Protein AF-0000000077935410 (afdb_homodimer)

Secondary structure (DSSP, 8-state):
-----EEEEEE-BSSSGGGSBHHHHHHHHH-SEEEEEHHHHHHTHHHHTTSEEEEE-TT-HHHHHHHHHHHHHTT-EEEEEESB-SSSSSSHHHHHHHHHHHT----EEEE----HHHHHHHHHEETTSS-EEEEE--TTTS-HHHHHHHHHHHHHTT-EEEEE-TT-HHHHHHHHHHHHHH--S--EEEEEESTTSTT-EEEEEETTTGGGGGGG--TTEEEEE--TT-EEETTEEE---SHHHH---/-----EEEEEE-BSSSGGGSBHHHHHHHHH-SEEEEEHHHHHHTHHHHTTSEEEEE-TT-HHHHHHHHHHHHHTT-EEEEEESB-SSSSSSHHHHHHHHHHHT----EEEE----HHHHHHHHHEETTSS-EEEEE--TTTS-HHHHHHHHHHHHHTT-EEEEE-TT-HHHHHHHHHHHHHH--S--EEEEEESTTSTT-EEEEEETTTGGGGGGG--TTEEEEE--TT-EEETTEEE---SHHHH---

Structure (mmCIF, N/CA/C/O backbone):
data_AF-0000000077935410-model_v1
#
loop_
_entity.id
_entity.type
_entity.pdbx_description
1 polymer 'Uroporphyrinogen-III C-methyltransferase'
#
loop_
_atom_site.group_PDB
_atom_site.id
_atom_site.type_symbol
_atom_site.label_atom_id
_atom_site.label_alt_id
_atom_site.label_comp_id
_atom_site.label_asym_id
_atom_site.label_entity_id
_atom_site.label_seq_id
_atom_site.pdbx_PDB_ins_code
_atom_site.Cartn_x
_atom_site.Cartn_y
_atom_site.Cartn_z
_atom_site.occupancy
_atom_site.B_iso_or_equiv
_atom_site.auth_seq_id
_atom_site.auth_comp_id
_atom_site.auth_asym_id
_atom_site.auth_atom_id
_atom_site.pdbx_PDB_model_num
ATOM 1 N N . MET A 1 1 ? 16.109 36.062 8.336 1 38.06 1 MET A N 1
ATOM 2 C CA . MET A 1 1 ? 16.672 35.062 7.457 1 38.06 1 MET A CA 1
ATOM 3 C C . MET A 1 1 ? 15.602 34.094 6.98 1 38.06 1 MET A C 1
ATOM 5 O O . MET A 1 1 ? 14.742 33.688 7.762 1 38.06 1 MET A O 1
ATOM 9 N N . ALA A 1 2 ? 15.102 34.062 5.832 1 48.41 2 ALA A N 1
ATOM 10 C CA . ALA A 1 2 ? 13.953 33.375 5.234 1 48.41 2 ALA A CA 1
ATOM 11 C C . ALA A 1 2 ? 13.836 31.953 5.73 1 48.41 2 ALA A C 1
ATOM 13 O O . ALA A 1 2 ? 14.797 31.172 5.648 1 48.41 2 ALA A O 1
ATOM 14 N N . ASN A 1 3 ? 13.078 31.625 6.816 1 61.72 3 ASN A N 1
ATOM 15 C CA . ASN A 1 3 ? 13.031 30.422 7.637 1 61.72 3 ASN A CA 1
ATOM 16 C C . ASN A 1 3 ? 12.914 29.156 6.781 1 61.72 3 ASN A C 1
ATOM 18 O O . ASN A 1 3 ? 11.945 29 6.031 1 61.72 3 ASN A O 1
ATOM 22 N N . ASN A 1 4 ? 14.078 28.469 6.43 1 84.56 4 ASN A N 1
ATOM 23 C CA . ASN A 1 4 ? 14.359 27.438 5.441 1 84.56 4 ASN A CA 1
ATOM 24 C C . ASN A 1 4 ? 14 26.047 5.961 1 84.56 4 ASN A C 1
ATOM 26 O O . ASN A 1 4 ? 14.656 25.062 5.617 1 84.56 4 ASN A O 1
ATOM 30 N N . GLY A 1 5 ? 13.102 26.047 6.977 1 96.12 5 GLY A N 1
ATOM 31 C CA . GLY A 1 5 ? 12.758 24.734 7.52 1 96.12 5 GLY A CA 1
ATOM 32 C C . GLY A 1 5 ? 11.945 23.891 6.555 1 96.12 5 GLY A C 1
ATOM 33 O O . GLY A 1 5 ? 11.43 24.391 5.559 1 96.12 5 GLY A O 1
ATOM 34 N N . ALA A 1 6 ? 12.031 22.594 6.805 1 98.38 6 ALA A N 1
ATOM 35 C CA . ALA A 1 6 ? 11.289 21.641 5.98 1 98.38 6 ALA A CA 1
ATOM 36 C C . ALA A 1 6 ? 10.82 20.438 6.812 1 98.38 6 ALA A C 1
ATOM 38 O O . ALA A 1 6 ? 11.406 20.125 7.848 1 98.38 6 ALA A O 1
ATOM 39 N N . ILE A 1 7 ? 9.742 19.938 6.34 1 98.75 7 ILE A N 1
ATOM 40 C CA . ILE A 1 7 ? 9.195 18.766 7.02 1 98.75 7 ILE A CA 1
ATOM 41 C C . ILE A 1 7 ? 9.164 17.578 6.059 1 98.75 7 ILE A C 1
ATOM 43 O O . ILE A 1 7 ? 8.766 17.719 4.902 1 98.75 7 ILE A O 1
ATOM 47 N N . PHE A 1 8 ? 9.633 16.484 6.531 1 98.81 8 PHE A N 1
ATOM 48 C CA . PHE A 1 8 ? 9.477 15.195 5.871 1 98.81 8 PHE A CA 1
ATOM 49 C C . PHE A 1 8 ? 8.578 14.273 6.688 1 98.81 8 PHE A C 1
ATOM 51 O O . PHE A 1 8 ? 8.875 13.977 7.848 1 98.81 8 PHE A O 1
ATOM 58 N N . VAL A 1 9 ? 7.445 13.898 6.152 1 98.81 9 VAL A N 1
ATOM 59 C CA . VAL A 1 9 ? 6.629 12.859 6.77 1 98.81 9 VAL A CA 1
ATOM 60 C C . VAL A 1 9 ? 6.977 11.5 6.168 1 98.81 9 VAL A C 1
ATOM 62 O O . VAL A 1 9 ? 6.629 11.211 5.02 1 98.81 9 VAL A O 1
ATOM 65 N N . VAL A 1 10 ? 7.578 10.648 6.988 1 98.56 10 VAL A N 1
ATOM 66 C CA . VAL A 1 10 ? 8.352 9.547 6.418 1 98.56 10 VAL A CA 1
ATOM 67 C C . VAL A 1 10 ? 7.742 8.219 6.844 1 98.56 10 VAL A C 1
ATOM 69 O O . VAL A 1 10 ? 7.496 7.988 8.031 1 98.56 10 VAL A O 1
ATOM 72 N N . GLY A 1 11 ? 7.496 7.375 5.824 1 98.5 11 GLY A N 1
ATOM 73 C CA . GLY A 1 11 ? 7.168 5.984 6.102 1 98.5 11 GLY A CA 1
ATOM 74 C C . GLY A 1 11 ? 8.391 5.113 6.305 1 98.5 11 GLY A C 1
ATOM 75 O O . GLY A 1 11 ? 9.227 4.992 5.406 1 98.5 11 GLY A O 1
ATOM 76 N N . LEU A 1 12 ? 8.445 4.398 7.43 1 97.88 12 LEU A N 1
ATOM 77 C CA . LEU A 1 12 ? 9.609 3.592 7.785 1 97.88 12 LEU A CA 1
ATOM 78 C C . LEU A 1 12 ? 9.5 2.191 7.195 1 97.88 12 LEU A C 1
ATOM 80 O O . LEU A 1 12 ? 10.461 1.426 7.215 1 97.88 12 LEU A O 1
ATOM 84 N N . GLY A 1 13 ? 8.328 1.884 6.625 1 97.94 13 GLY A N 1
ATOM 85 C CA . GLY A 1 13 ? 8.086 0.488 6.293 1 97.94 13 GLY A CA 1
ATOM 86 C C . GLY A 1 13 ? 7.77 -0.368 7.504 1 97.94 13 GLY A C 1
ATOM 87 O O . GLY A 1 13 ? 7.414 0.153 8.562 1 97.94 13 GLY A O 1
ATOM 88 N N . PRO A 1 14 ? 7.84 -1.646 7.332 1 96.25 14 PRO A N 1
ATOM 89 C CA . PRO A 1 14 ? 7.312 -2.533 8.367 1 96.25 14 PRO A CA 1
ATOM 90 C C . PRO A 1 14 ? 8.25 -2.666 9.562 1 96.25 14 PRO A C 1
ATOM 92 O O . PRO A 1 14 ? 7.832 -3.1 10.641 1 96.25 14 PRO A O 1
ATOM 95 N N . GLY A 1 15 ? 9.523 -2.359 9.492 1 88.5 15 GLY A N 1
ATOM 96 C CA . GLY A 1 15 ? 10.367 -2.434 10.672 1 88.5 15 GLY A CA 1
ATOM 97 C C . GLY A 1 15 ? 11.844 -2.541 10.344 1 88.5 15 GLY A C 1
ATOM 98 O O . GLY A 1 15 ? 12.648 -1.745 10.828 1 88.5 15 GLY A O 1
ATOM 99 N N . SER A 1 16 ? 12.125 -3.459 9.5 1 94.25 16 SER A N 1
ATOM 100 C CA . SER A 1 16 ? 13.523 -3.699 9.156 1 94.25 16 SER A CA 1
ATOM 101 C C . SER A 1 16 ? 14.055 -2.621 8.219 1 94.25 16 SER A C 1
ATOM 103 O O . SER A 1 16 ? 13.328 -2.117 7.367 1 94.25 16 SER A O 1
ATOM 105 N N . LYS A 1 17 ? 15.312 -2.332 8.367 1 96.5 17 LYS A N 1
ATOM 106 C CA . LYS A 1 17 ? 15.992 -1.348 7.527 1 96.5 17 LYS A CA 1
ATOM 107 C C . LYS A 1 17 ? 15.875 -1.711 6.047 1 96.5 17 LYS A C 1
ATOM 109 O O . LYS A 1 17 ? 15.711 -0.833 5.199 1 96.5 17 LYS A O 1
ATOM 114 N N . GLU A 1 18 ? 15.906 -2.951 5.816 1 97.56 18 GLU A N 1
ATOM 115 C CA . GLU A 1 18 ? 15.891 -3.439 4.441 1 97.56 18 GLU A CA 1
ATOM 116 C C . GLU A 1 18 ? 14.617 -3.014 3.717 1 97.56 18 GLU A C 1
ATOM 118 O O . GLU A 1 18 ? 14.609 -2.861 2.494 1 97.56 18 GLU A O 1
ATOM 123 N N . TYR A 1 19 ? 13.57 -2.721 4.426 1 98.06 19 TYR A N 1
ATOM 124 C CA . TYR A 1 19 ? 12.312 -2.465 3.742 1 98.06 19 TYR A CA 1
ATOM 125 C C . TYR A 1 19 ? 11.93 -0.993 3.836 1 98.06 19 TYR A C 1
ATOM 127 O O . TYR A 1 19 ? 10.781 -0.625 3.578 1 98.06 19 TYR A O 1
ATOM 135 N N . ARG A 1 20 ? 12.945 -0.176 4.223 1 98.5 20 ARG A N 1
ATOM 136 C CA . ARG A 1 20 ? 12.844 1.256 3.965 1 98.5 20 ARG A CA 1
ATOM 137 C C . ARG A 1 20 ? 13.055 1.565 2.488 1 98.5 20 ARG A C 1
ATOM 139 O O . ARG A 1 20 ? 13.828 0.879 1.812 1 98.5 20 ARG A O 1
ATOM 146 N N . THR A 1 21 ? 12.352 2.559 1.992 1 98.69 21 THR A N 1
ATOM 147 C CA . THR A 1 21 ? 12.742 3.061 0.68 1 98.69 21 THR A CA 1
ATOM 148 C C . THR A 1 21 ? 14.094 3.77 0.754 1 98.69 21 THR A C 1
ATOM 150 O O . THR A 1 21 ? 14.5 4.227 1.822 1 98.69 21 THR A O 1
ATOM 153 N N . ILE A 1 22 ? 14.734 3.865 -0.347 1 98.62 22 ILE A N 1
ATOM 154 C CA . ILE A 1 22 ? 16 4.586 -0.41 1 98.62 22 ILE A CA 1
ATOM 155 C C . ILE A 1 22 ? 15.789 6.039 -0.004 1 98.62 22 ILE A C 1
ATOM 157 O O . ILE A 1 22 ? 16.578 6.598 0.766 1 98.62 22 ILE A O 1
ATOM 161 N N . ARG A 1 23 ? 14.688 6.637 -0.42 1 98.62 23 ARG A N 1
ATOM 162 C CA . ARG A 1 23 ? 14.391 8.023 -0.076 1 98.62 23 ARG A CA 1
ATOM 163 C C . ARG A 1 23 ? 14.156 8.18 1.424 1 98.62 23 ARG A C 1
ATOM 165 O O . ARG A 1 23 ? 14.594 9.164 2.027 1 98.62 23 ARG A O 1
ATOM 172 N N . ALA A 1 24 ? 13.438 7.227 1.995 1 98.62 24 ALA A N 1
ATOM 173 C CA . ALA A 1 24 ? 13.227 7.273 3.439 1 98.62 24 ALA A CA 1
ATOM 174 C C . ALA A 1 24 ? 14.555 7.281 4.191 1 98.62 24 ALA A C 1
ATOM 176 O O . ALA A 1 24 ? 14.758 8.086 5.102 1 98.62 24 ALA A O 1
ATOM 177 N N . GLN A 1 25 ? 15.398 6.418 3.785 1 98.31 25 GLN A N 1
ATOM 178 C CA . GLN A 1 25 ? 16.719 6.359 4.41 1 98.31 25 GLN A CA 1
ATOM 179 C C . GLN A 1 25 ? 17.469 7.68 4.25 1 98.31 25 GLN A C 1
ATOM 181 O O . GLN A 1 25 ? 18.047 8.188 5.207 1 98.31 25 GLN A O 1
ATOM 186 N N . GLN A 1 26 ? 17.453 8.258 3.078 1 98.06 26 GLN A N 1
ATOM 187 C CA . GLN A 1 26 ? 18.141 9.516 2.785 1 98.06 26 GLN A CA 1
ATOM 188 C C . GLN A 1 26 ? 17.609 10.641 3.668 1 98.06 26 GLN A C 1
ATOM 190 O O . GLN A 1 26 ? 18.391 11.398 4.246 1 98.06 26 GLN A O 1
ATOM 195 N N . VAL A 1 27 ? 16.312 10.711 3.768 1 97.75 27 VAL A N 1
ATOM 196 C CA . VAL A 1 27 ? 15.664 11.781 4.512 1 97.75 27 VAL A CA 1
ATOM 197 C C . VAL A 1 27 ? 15.984 11.648 6 1 97.75 27 VAL A C 1
ATOM 199 O O . VAL A 1 27 ? 16.219 12.648 6.68 1 97.75 27 VAL A O 1
ATOM 202 N N . LEU A 1 28 ? 15.961 10.438 6.477 1 97.69 28 LEU A N 1
ATOM 203 C CA . LEU A 1 28 ? 16.281 10.195 7.879 1 97.69 28 LEU A CA 1
ATOM 204 C C . LEU A 1 28 ? 17.719 10.609 8.188 1 97.69 28 LEU A C 1
ATOM 206 O O . LEU A 1 28 ? 18 11.141 9.266 1 97.69 28 LEU A O 1
ATOM 210 N N . GLU A 1 29 ? 18.594 10.406 7.266 1 96.81 29 GLU A N 1
ATOM 211 C CA . GLU A 1 29 ? 19.984 10.773 7.434 1 96.81 29 GLU A CA 1
ATOM 212 C C . GLU A 1 29 ? 20.188 12.281 7.332 1 96.81 29 GLU A C 1
ATOM 214 O O . GLU A 1 29 ? 21.031 12.859 8.023 1 96.81 29 GLU A O 1
ATOM 219 N N . GLU A 1 30 ? 19.391 12.93 6.586 1 94.94 30 GLU A N 1
ATOM 220 C CA . GLU A 1 30 ? 19.562 14.352 6.297 1 94.94 30 GLU A CA 1
ATOM 221 C C . GLU A 1 30 ? 18.875 15.219 7.344 1 94.94 30 GLU A C 1
ATOM 223 O O . GLU A 1 30 ? 19.234 16.375 7.543 1 94.94 30 GLU A O 1
ATOM 228 N N . ALA A 1 31 ? 17.859 14.711 7.973 1 97.38 31 ALA A N 1
ATOM 229 C CA . ALA A 1 31 ? 17.047 15.492 8.906 1 97.38 31 ALA A CA 1
ATOM 230 C C . ALA A 1 31 ? 17.875 15.961 10.094 1 97.38 31 ALA A C 1
ATOM 232 O O . ALA A 1 31 ? 18.734 15.234 10.586 1 97.38 31 ALA A O 1
ATOM 233 N N . ASP A 1 32 ? 17.609 17.188 10.57 1 96.69 32 ASP A N 1
ATOM 234 C CA . ASP A 1 32 ? 18.203 17.703 11.789 1 96.69 32 ASP A CA 1
ATOM 235 C C . ASP A 1 32 ? 17.562 17.062 13.031 1 96.69 32 ASP A C 1
ATOM 237 O O . ASP A 1 32 ? 18.25 16.828 14.023 1 96.69 32 ASP A O 1
ATOM 241 N N . ILE A 1 33 ? 16.281 16.859 12.938 1 98.25 33 ILE A N 1
ATOM 242 C CA . ILE A 1 33 ? 15.477 16.359 14.047 1 98.25 33 ILE A CA 1
ATOM 243 C C . ILE A 1 33 ? 14.578 15.234 13.562 1 98.25 33 ILE A C 1
ATOM 245 O O . ILE A 1 33 ? 14.016 15.305 12.461 1 98.25 33 ILE A O 1
ATOM 249 N N . ILE A 1 34 ? 14.477 14.242 14.367 1 98.62 34 ILE A N 1
ATOM 250 C CA . ILE A 1 34 ? 13.531 13.156 14.102 1 98.62 34 ILE A CA 1
ATOM 251 C C . ILE A 1 34 ? 12.477 13.109 15.203 1 98.62 34 ILE A C 1
ATOM 253 O O . ILE A 1 34 ? 12.812 13.086 16.391 1 98.62 34 ILE A O 1
ATOM 257 N N . VAL A 1 35 ? 11.211 13.172 14.805 1 98.62 35 VAL A N 1
ATOM 258 C CA . VAL A 1 35 ? 10.062 13.117 15.711 1 98.62 35 VAL A CA 1
ATOM 259 C C . VAL A 1 35 ? 9.273 11.828 15.461 1 98.62 35 VAL A C 1
ATOM 261 O O . VAL A 1 35 ? 9.039 11.453 14.312 1 98.62 35 VAL A O 1
ATOM 264 N N . GLY A 1 36 ? 8.906 11.094 16.5 1 97.75 36 GLY A N 1
ATOM 265 C CA . GLY A 1 36 ? 8.125 9.891 16.297 1 97.75 36 GLY A CA 1
ATOM 266 C C . GLY A 1 36 ? 7.676 9.242 17.594 1 97.75 36 GLY A C 1
ATOM 267 O O . GLY A 1 36 ? 7.996 9.727 18.672 1 97.75 36 GLY A O 1
ATOM 268 N N . TYR A 1 37 ? 6.805 8.18 17.406 1 95.94 37 TYR A N 1
ATOM 269 C CA . TYR A 1 37 ? 6.438 7.305 18.5 1 95.94 37 TYR A CA 1
ATOM 270 C C . TYR A 1 37 ? 7.652 6.562 19.047 1 95.94 37 TYR A C 1
ATOM 272 O O . TYR A 1 37 ? 8.461 6.035 18.266 1 95.94 37 TYR A O 1
ATOM 280 N N . ASN A 1 38 ? 7.762 6.52 20.312 1 95 38 ASN A N 1
ATOM 281 C CA . ASN A 1 38 ? 8.945 5.953 20.938 1 95 38 ASN A CA 1
ATOM 282 C C . ASN A 1 38 ? 9.258 4.562 20.406 1 95 38 ASN A C 1
ATOM 284 O O . ASN A 1 38 ? 10.422 4.23 20.156 1 95 38 ASN A O 1
ATOM 288 N N . THR A 1 39 ? 8.297 3.812 20.203 1 90.31 39 THR A N 1
ATOM 289 C CA . THR A 1 39 ? 8.484 2.449 19.703 1 90.31 39 THR A CA 1
ATOM 290 C C . THR A 1 39 ? 9.133 2.453 18.328 1 90.31 39 THR A C 1
ATOM 292 O O . THR A 1 39 ? 10.016 1.644 18.047 1 90.31 39 THR A O 1
ATOM 295 N N . TYR A 1 40 ? 8.703 3.352 17.484 1 92.06 40 TYR A N 1
ATOM 296 C CA . TYR A 1 40 ? 9.266 3.436 16.141 1 92.06 40 TYR A CA 1
ATOM 297 C C . TYR A 1 40 ? 10.695 3.973 16.188 1 92.06 40 TYR A C 1
ATOM 299 O O . TYR A 1 40 ? 11.555 3.531 15.414 1 92.06 40 TYR A O 1
ATOM 307 N N . LEU A 1 41 ? 10.906 4.91 17.062 1 94.62 41 LEU A N 1
ATOM 308 C CA . LEU A 1 41 ? 12.227 5.512 17.188 1 94.62 41 LEU A CA 1
ATOM 309 C C . LEU A 1 41 ? 13.258 4.48 17.625 1 94.62 41 LEU A C 1
ATOM 311 O O . LEU A 1 41 ? 14.414 4.527 17.203 1 94.62 41 LEU A O 1
ATOM 315 N N . LYS A 1 42 ? 12.828 3.533 18.422 1 90.81 42 LYS A N 1
ATOM 316 C CA . LYS A 1 42 ? 13.719 2.469 18.875 1 90.81 42 LYS A CA 1
ATOM 317 C C . LYS A 1 42 ? 14.125 1.562 17.719 1 90.81 42 LYS A C 1
ATOM 319 O O . LYS A 1 42 ? 15.219 0.988 17.734 1 90.81 42 LYS A O 1
ATOM 324 N N . MET A 1 43 ? 13.312 1.528 16.688 1 90.19 43 MET A N 1
ATOM 325 C CA . MET A 1 43 ? 13.539 0.639 15.547 1 90.19 43 MET A CA 1
ATOM 326 C C . MET A 1 43 ? 14.523 1.263 14.555 1 90.19 43 MET A C 1
ATOM 328 O O . MET A 1 43 ? 15.031 0.581 13.664 1 90.19 43 MET A O 1
ATOM 332 N N . ILE A 1 44 ? 14.789 2.555 14.727 1 94.94 44 ILE A N 1
ATOM 333 C CA . ILE A 1 44 ? 15.625 3.215 13.727 1 94.94 44 ILE A CA 1
ATOM 334 C C . ILE A 1 44 ? 16.812 3.871 14.406 1 94.94 44 ILE A C 1
ATOM 336 O O . ILE A 1 44 ? 17.203 4.992 14.07 1 94.94 44 ILE A O 1
ATOM 340 N N . LYS A 1 45 ? 17.375 3.262 15.352 1 92.75 45 LYS A N 1
ATOM 341 C CA . LYS A 1 45 ? 18.516 3.77 16.094 1 92.75 45 LYS A CA 1
ATOM 342 C C . LYS A 1 45 ? 19.719 3.992 15.172 1 92.75 45 LYS A C 1
ATOM 344 O O . LYS A 1 45 ? 20.578 4.824 15.461 1 92.75 45 LYS A O 1
ATOM 349 N N . ASP A 1 46 ? 19.703 3.27 14.109 1 93.75 46 ASP A N 1
ATOM 350 C CA . ASP A 1 46 ? 20.797 3.391 13.141 1 93.75 46 ASP A CA 1
ATOM 351 C C . ASP A 1 46 ? 20.859 4.801 12.562 1 93.75 46 ASP A C 1
ATOM 353 O O . ASP A 1 46 ? 21.922 5.238 12.102 1 93.75 46 ASP A O 1
ATOM 357 N N . VAL A 1 47 ? 19.75 5.543 12.602 1 94 47 VAL A N 1
ATOM 358 C CA . VAL A 1 47 ? 19.734 6.863 11.984 1 94 47 VAL A CA 1
ATOM 359 C C . VAL A 1 47 ? 19.453 7.93 13.039 1 94 47 VAL A C 1
ATOM 361 O O . VAL A 1 47 ? 19.438 9.125 12.727 1 94 47 VAL A O 1
ATOM 364 N N . THR A 1 48 ? 19.188 7.547 14.219 1 90.94 48 THR A N 1
ATOM 365 C CA . THR A 1 48 ? 18.844 8.539 15.234 1 90.94 48 THR A CA 1
ATOM 366 C C . THR A 1 48 ? 20.078 8.891 16.078 1 90.94 48 THR A C 1
ATOM 368 O O . THR A 1 48 ? 20.078 9.883 16.797 1 90.94 48 THR A O 1
ATOM 371 N N . ASP A 1 49 ? 21.094 8.109 15.977 1 84.69 49 ASP A N 1
ATOM 372 C CA . ASP A 1 49 ? 22.281 8.359 16.797 1 84.69 49 ASP A CA 1
ATOM 373 C C . ASP A 1 49 ? 22.922 9.703 16.438 1 84.69 49 ASP A C 1
ATOM 375 O O . ASP A 1 49 ? 23.188 9.977 15.273 1 84.69 49 ASP A O 1
ATOM 379 N N . GLY A 1 50 ? 23.062 10.547 17.438 1 86.12 50 GLY A N 1
ATOM 380 C CA . GLY A 1 50 ? 23.703 11.844 17.281 1 86.12 50 GLY A CA 1
ATOM 381 C C . GLY A 1 50 ? 22.75 12.938 16.828 1 86.12 50 GLY A C 1
ATOM 382 O O . GLY A 1 50 ? 23.172 14.078 16.625 1 86.12 50 GLY A O 1
ATOM 383 N N . LYS A 1 51 ? 21.547 12.555 16.625 1 92.38 51 LYS A N 1
ATOM 384 C CA . LYS A 1 51 ? 20.562 13.539 16.219 1 92.38 51 LYS A CA 1
ATOM 385 C C . LYS A 1 51 ? 19.625 13.906 17.375 1 92.38 51 LYS A C 1
ATOM 387 O O . LYS A 1 51 ? 19.516 13.156 18.344 1 92.38 51 LYS A O 1
ATOM 392 N N . GLU A 1 52 ? 19.141 15.07 17.25 1 97.06 52 GLU A N 1
ATOM 393 C CA . GLU A 1 52 ? 18.031 15.391 18.156 1 97.06 52 GLU A CA 1
ATOM 394 C C . GLU A 1 52 ? 16.797 14.547 17.828 1 97.06 52 GLU A C 1
ATOM 396 O O . GLU A 1 52 ? 16.359 14.484 16.688 1 97.06 52 GLU A O 1
ATOM 401 N N . VAL A 1 53 ? 16.375 13.82 18.844 1 97.94 53 VAL A N 1
ATOM 402 C CA . VAL A 1 53 ? 15.219 12.953 18.703 1 97.94 53 VAL A CA 1
ATOM 403 C C . VAL A 1 53 ? 14.148 13.352 19.719 1 97.94 53 VAL A C 1
ATOM 405 O O . VAL A 1 53 ? 14.438 13.531 20.891 1 97.94 53 VAL A O 1
ATOM 408 N N . ILE A 1 54 ? 12.953 13.586 19.203 1 98 54 ILE A N 1
ATOM 409 C CA . ILE A 1 54 ? 11.82 13.906 20.062 1 98 54 ILE A CA 1
ATOM 410 C C . ILE A 1 54 ? 10.805 12.766 20.016 1 98 54 ILE A C 1
ATOM 412 O O . ILE A 1 54 ? 10.156 12.547 19 1 98 54 ILE A O 1
ATOM 416 N N . GLY A 1 55 ? 10.719 12.102 21.125 1 96 55 GLY A N 1
ATOM 417 C CA . GLY A 1 55 ? 9.828 10.953 21.234 1 96 55 GLY A CA 1
ATOM 418 C C . GLY A 1 55 ? 8.516 11.273 21.906 1 96 55 GLY A C 1
ATOM 419 O O . GLY A 1 55 ? 8.422 12.25 22.656 1 96 55 GLY A O 1
ATOM 420 N N . ALA A 1 56 ? 7.461 10.617 21.5 1 92.31 56 ALA A N 1
ATOM 421 C CA . ALA A 1 56 ? 6.141 10.742 22.125 1 92.31 56 ALA A CA 1
ATOM 422 C C . ALA A 1 56 ? 5.57 9.375 22.484 1 92.31 56 ALA A C 1
ATOM 424 O O . ALA A 1 56 ? 6.016 8.352 21.953 1 92.31 56 ALA A O 1
ATOM 425 N N . LYS A 1 57 ? 4.699 9.438 23.5 1 87.56 57 LYS A N 1
ATOM 426 C CA . LYS A 1 57 ? 4.004 8.219 23.891 1 87.56 57 LYS A CA 1
ATOM 427 C C . LYS A 1 57 ? 2.818 7.938 22.969 1 87.56 57 LYS A C 1
ATOM 429 O O . LYS A 1 57 ? 2.566 8.688 22.031 1 87.56 57 LYS A O 1
ATOM 434 N N . MET A 1 58 ? 2.209 6.82 23.344 1 79.69 58 MET A N 1
ATOM 435 C CA . MET A 1 58 ? 1.016 6.43 22.594 1 79.69 58 MET A CA 1
ATOM 436 C C . MET A 1 58 ? -0.097 7.461 22.766 1 79.69 58 MET A C 1
ATOM 438 O O . MET A 1 58 ? -0.278 8 23.859 1 79.69 58 MET A O 1
ATOM 442 N N . LYS A 1 59 ? -0.836 7.82 21.703 1 77.88 59 LYS A N 1
ATOM 443 C CA . LYS A 1 59 ? -2.002 8.703 21.656 1 77.88 59 LYS A CA 1
ATOM 444 C C . LYS A 1 59 ? -1.585 10.164 21.734 1 77.88 59 LYS A C 1
ATOM 446 O O . LYS A 1 59 ? -2.408 11.039 22.031 1 77.88 59 LYS A O 1
ATOM 451 N N . GLU A 1 60 ? -0.257 10.391 21.438 1 90.44 60 GLU A N 1
ATOM 452 C CA . GLU A 1 60 ? 0.215 11.773 21.438 1 90.44 60 GLU A CA 1
ATOM 453 C C . GLU A 1 60 ? 0.545 12.234 20.016 1 90.44 60 GLU A C 1
ATOM 455 O O . GLU A 1 60 ? 1.593 12.836 19.781 1 90.44 60 GLU A O 1
ATOM 460 N N . GLU A 1 61 ? -0.323 11.891 19.062 1 94.06 61 GLU A N 1
ATOM 461 C CA . GLU A 1 61 ? -0.141 12.242 17.656 1 94.06 61 GLU A CA 1
ATOM 462 C C . GLU A 1 61 ? -0.167 13.75 17.453 1 94.06 61 GLU A C 1
ATOM 464 O O . GLU A 1 61 ? 0.643 14.297 16.703 1 94.06 61 GLU A O 1
ATOM 469 N N . VAL A 1 62 ? -1.065 14.414 18.203 1 95.06 62 VAL A N 1
ATOM 470 C CA . VAL A 1 62 ? -1.189 15.867 18.062 1 95.06 62 VAL A CA 1
ATOM 471 C C . VAL A 1 62 ? 0.096 16.547 18.547 1 95.06 62 VAL A C 1
ATOM 473 O O . VAL A 1 62 ? 0.589 17.469 17.906 1 95.06 62 VAL A O 1
ATOM 476 N N . PHE A 1 63 ? 0.647 16.016 19.594 1 96.25 63 PHE A N 1
ATOM 477 C CA . PHE A 1 63 ? 1.913 16.531 20.109 1 96.25 63 PHE A CA 1
ATOM 478 C C . PHE A 1 63 ? 3.02 16.359 19.078 1 96.25 63 PHE A C 1
ATOM 480 O O . PHE A 1 63 ? 3.77 17.312 18.797 1 96.25 63 PHE A O 1
ATOM 487 N N . ARG A 1 64 ? 3.109 15.203 18.484 1 98.06 64 ARG A N 1
ATOM 488 C CA . ARG A 1 64 ? 4.137 14.938 17.469 1 98.06 64 ARG A CA 1
ATOM 489 C C . ARG A 1 64 ? 4.008 15.898 16.297 1 98.06 64 ARG A C 1
ATOM 491 O O . ARG A 1 64 ? 5.008 16.422 15.797 1 98.06 64 ARG A O 1
ATOM 498 N N . ALA A 1 65 ? 2.807 16.141 15.867 1 97.88 65 ALA A N 1
ATOM 499 C CA . ALA A 1 65 ? 2.58 17.047 14.758 1 97.88 65 ALA A CA 1
ATOM 500 C C . ALA A 1 65 ? 2.953 18.484 15.133 1 97.88 65 ALA A C 1
ATOM 502 O O . ALA A 1 65 ? 3.645 19.172 14.375 1 97.88 65 ALA A O 1
ATOM 503 N N . LYS A 1 66 ? 2.568 18.922 16.297 1 97.44 66 LYS A N 1
ATOM 504 C CA . LYS A 1 66 ? 2.818 20.281 16.766 1 97.44 66 LYS A CA 1
ATOM 505 C C . LYS A 1 66 ? 4.316 20.547 16.875 1 97.44 66 LYS A C 1
ATOM 507 O O . LYS A 1 66 ? 4.805 21.578 16.406 1 97.44 66 LYS A O 1
ATOM 512 N N . VAL A 1 67 ? 4.973 19.672 17.516 1 98.25 67 VAL A N 1
ATOM 513 C CA . VAL A 1 67 ? 6.398 19.875 17.734 1 98.25 67 VAL A CA 1
ATOM 514 C C . VAL A 1 67 ? 7.145 19.859 16.406 1 98.25 67 VAL A C 1
ATOM 516 O O . VAL A 1 67 ? 8.133 20.562 16.234 1 98.25 67 VAL A O 1
ATOM 519 N N . THR A 1 68 ? 6.719 19 15.484 1 98.69 68 THR A N 1
ATOM 520 C CA . THR A 1 68 ? 7.305 18.969 14.148 1 98.69 68 THR A CA 1
ATOM 521 C C . THR A 1 68 ? 7.191 20.328 13.469 1 98.69 68 THR A C 1
ATOM 523 O O . THR A 1 68 ? 8.18 20.844 12.938 1 98.69 68 THR A O 1
ATOM 526 N N . ILE A 1 69 ? 6.023 20.906 13.508 1 98.38 69 ILE A N 1
ATOM 527 C CA . ILE A 1 69 ? 5.77 22.203 12.883 1 98.38 69 ILE A CA 1
ATOM 528 C C . ILE A 1 69 ? 6.605 23.281 13.57 1 98.38 69 ILE A C 1
ATOM 530 O O . ILE A 1 69 ? 7.254 24.094 12.906 1 98.38 69 ILE A O 1
ATOM 534 N N . GLU A 1 70 ? 6.613 23.25 14.883 1 98.12 70 GLU A N 1
ATOM 535 C CA . GLU A 1 70 ? 7.352 24.25 15.664 1 98.12 70 GLU A CA 1
ATOM 536 C C . GLU A 1 70 ? 8.836 24.219 15.32 1 98.12 70 GLU A C 1
ATOM 538 O O . GLU A 1 70 ? 9.445 25.266 15.086 1 98.12 70 GLU A O 1
ATOM 543 N N . LYS A 1 71 ? 9.383 23.062 15.258 1 98.38 71 LYS A N 1
ATOM 544 C CA . LYS A 1 71 ? 10.812 22.922 14.969 1 98.38 71 LYS A CA 1
ATOM 545 C C . LYS A 1 71 ? 11.125 23.328 13.531 1 98.38 71 LYS A C 1
ATOM 547 O O . LYS A 1 71 ? 12.172 23.906 13.258 1 98.38 71 LYS A O 1
ATOM 552 N N . ALA A 1 72 ? 10.266 22.953 12.633 1 98.5 72 ALA A N 1
ATOM 553 C CA . ALA A 1 72 ? 10.453 23.375 11.25 1 98.5 72 ALA A CA 1
ATOM 554 C C . ALA A 1 72 ? 10.406 24.891 11.117 1 98.5 72 ALA A C 1
ATOM 556 O O . ALA A 1 72 ? 11.156 25.484 10.336 1 98.5 72 ALA A O 1
ATOM 557 N N . LEU A 1 73 ? 9.539 25.531 11.875 1 97.69 73 LEU A N 1
ATOM 558 C CA . LEU A 1 73 ? 9.43 26.984 11.875 1 97.69 73 LEU A CA 1
ATOM 559 C C . LEU A 1 73 ? 10.711 27.625 12.391 1 97.69 73 LEU A C 1
ATOM 561 O O . LEU A 1 73 ? 11.016 28.781 12.055 1 97.69 73 LEU A O 1
ATOM 565 N N . GLU A 1 74 ? 11.438 26.906 13.148 1 97.31 74 GLU A N 1
ATOM 566 C CA . GLU A 1 74 ? 12.727 27.375 13.656 1 97.31 74 GLU A CA 1
ATOM 567 C C . GLU A 1 74 ? 13.828 27.203 12.609 1 97.31 74 GLU A C 1
ATOM 569 O O . GLU A 1 74 ? 14.992 27.484 12.875 1 97.31 74 GLU A O 1
ATOM 574 N N . GLY A 1 75 ? 13.469 26.672 11.469 1 97.5 75 GLY A N 1
ATOM 575 C CA . GLY A 1 75 ? 14.414 26.562 10.375 1 97.5 75 GLY A CA 1
ATOM 576 C C . GLY A 1 75 ? 15.07 25.188 10.281 1 97.5 75 GLY A C 1
ATOM 577 O O . GLY A 1 75 ? 16.062 25.016 9.57 1 97.5 75 GLY A O 1
ATOM 578 N N . LYS A 1 76 ? 14.492 24.188 10.984 1 97.88 76 LYS A N 1
ATOM 579 C CA . LYS A 1 76 ? 15.086 22.844 11.016 1 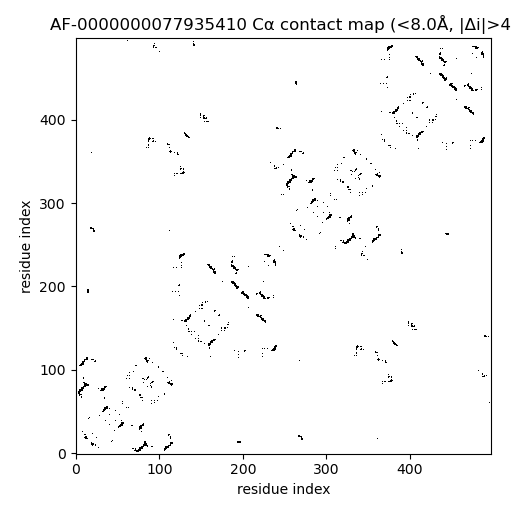97.88 76 LYS A CA 1
ATOM 580 C C . LYS A 1 76 ? 14.453 21.938 9.953 1 97.88 76 LYS A C 1
ATOM 582 O O . LYS A 1 76 ? 13.289 22.125 9.586 1 97.88 76 LYS A O 1
ATOM 587 N N . LYS A 1 77 ? 15.266 21.047 9.469 1 97.81 77 LYS A N 1
ATOM 588 C CA . LYS A 1 77 ? 14.719 19.922 8.719 1 97.81 77 LYS A CA 1
ATOM 589 C C . LYS A 1 77 ? 14.234 18.828 9.656 1 97.81 77 LYS A C 1
ATOM 591 O O . LYS A 1 77 ? 15.031 18.188 10.344 1 97.81 77 LYS A O 1
ATOM 596 N N . VAL A 1 78 ? 12.93 18.578 9.641 1 98.75 78 VAL A N 1
ATOM 597 C CA . VAL A 1 78 ? 12.344 17.656 10.625 1 98.75 78 VAL A CA 1
ATOM 598 C C . VAL A 1 78 ? 11.742 16.453 9.914 1 98.75 78 VAL A C 1
ATOM 600 O O . VAL A 1 78 ? 10.977 16.609 8.961 1 98.75 78 VAL A O 1
ATOM 603 N N . ALA A 1 79 ? 12.148 15.305 10.352 1 98.75 79 ALA A N 1
ATOM 604 C CA . ALA A 1 79 ? 11.508 14.07 9.906 1 98.75 79 ALA A CA 1
ATOM 605 C C . ALA A 1 79 ? 10.477 13.594 10.93 1 98.75 79 ALA A C 1
ATOM 607 O O . ALA A 1 79 ? 10.828 13.273 12.07 1 98.75 79 ALA A O 1
ATOM 608 N N . LEU A 1 80 ? 9.227 13.617 10.539 1 98.81 80 LEU A N 1
ATOM 609 C CA . LEU A 1 80 ? 8.148 13 11.305 1 98.81 80 LEU A CA 1
ATOM 610 C C . LEU A 1 80 ? 7.891 11.578 10.828 1 98.81 80 LEU A C 1
ATOM 612 O O . LEU A 1 80 ? 7.391 11.367 9.719 1 98.81 80 LEU A O 1
ATOM 616 N N . VAL A 1 81 ? 8.18 10.57 11.742 1 98.19 81 VAL A N 1
ATOM 617 C CA . VAL A 1 81 ? 8.234 9.203 11.242 1 98.19 81 VAL A CA 1
ATOM 618 C C . VAL A 1 81 ? 6.957 8.461 11.633 1 98.19 81 VAL A C 1
ATOM 620 O O . VAL A 1 81 ? 6.387 8.703 12.695 1 98.19 81 VAL A O 1
ATOM 623 N N . SER A 1 82 ? 6.512 7.633 10.719 1 96.5 82 SER A N 1
ATOM 624 C CA . SER A 1 82 ? 5.426 6.672 10.898 1 96.5 82 SER A CA 1
ATOM 625 C C . SER A 1 82 ? 5.863 5.262 10.523 1 96.5 82 SER A C 1
ATOM 627 O O . SER A 1 82 ? 6.695 5.082 9.625 1 96.5 82 SER A O 1
ATOM 629 N N . SER A 1 83 ? 5.309 4.297 11.258 1 95.31 83 SER A N 1
ATOM 630 C CA . SER A 1 83 ? 5.477 2.928 10.781 1 95.31 83 SER A CA 1
ATOM 631 C C . SER A 1 83 ? 4.699 2.693 9.492 1 95.31 83 SER A C 1
ATOM 633 O O . SER A 1 83 ? 3.686 3.348 9.242 1 95.31 83 SER A O 1
ATOM 635 N N . GLY A 1 84 ? 5.184 1.763 8.68 1 97.56 84 GLY A N 1
ATOM 636 C CA . GLY A 1 84 ? 4.508 1.522 7.418 1 97.56 84 GLY A CA 1
ATOM 637 C C . GLY A 1 84 ? 4.555 2.715 6.48 1 97.56 84 GLY A C 1
ATOM 638 O O . GLY A 1 84 ? 5.629 3.234 6.18 1 97.56 84 GLY A O 1
ATOM 639 N N . ASP A 1 85 ? 3.471 3.174 6.004 1 98.56 85 ASP A N 1
ATOM 640 C CA . ASP A 1 85 ? 3.299 4.379 5.199 1 98.56 85 ASP A CA 1
ATOM 641 C C . ASP A 1 85 ? 2.668 5.5 6.023 1 98.56 85 ASP A C 1
ATOM 643 O O . ASP A 1 85 ? 1.732 5.266 6.789 1 98.56 85 ASP A O 1
ATOM 647 N N . PRO A 1 86 ? 3.16 6.719 5.824 1 98.25 86 PRO A N 1
ATOM 648 C CA . PRO A 1 86 ? 2.68 7.789 6.703 1 98.25 86 PRO A CA 1
ATOM 649 C C . PRO A 1 86 ? 1.246 8.211 6.391 1 98.25 86 PRO A C 1
ATOM 651 O O . PRO A 1 86 ? 0.629 8.938 7.176 1 98.25 86 PRO A O 1
ATOM 654 N N . GLN A 1 87 ? 0.717 7.805 5.309 1 97.94 87 GLN A N 1
ATOM 655 C CA . GLN A 1 87 ? -0.65 8.148 4.93 1 97.94 87 GLN A CA 1
ATOM 656 C C . GLN A 1 87 ? -1.65 7.164 5.523 1 97.94 87 GLN A C 1
ATOM 658 O O . GLN A 1 87 ? -2.775 7.539 5.863 1 97.94 87 GLN A O 1
ATOM 663 N N . VAL A 1 88 ? -1.314 5.887 5.59 1 98 88 VAL A N 1
ATOM 664 C CA . VAL A 1 88 ? -2.234 4.84 6.023 1 98 88 VAL A CA 1
ATOM 665 C C . VAL A 1 88 ? -2.283 4.793 7.547 1 98 88 VAL A C 1
ATOM 667 O O . VAL A 1 88 ? -1.409 4.199 8.188 1 98 88 VAL A O 1
ATOM 670 N N . TYR A 1 89 ? -3.277 5.41 8.094 1 96.62 89 TYR A N 1
ATOM 671 C CA . TYR A 1 89 ? -3.482 5.5 9.539 1 96.62 89 TYR A CA 1
ATOM 672 C C . TYR A 1 89 ? -2.264 6.105 10.227 1 96.62 89 TYR A C 1
ATOM 674 O O . TYR A 1 89 ? -1.927 5.73 11.352 1 96.62 89 TYR A O 1
ATOM 682 N N . GLY A 1 90 ? -1.54 6.961 9.508 1 95.81 90 GLY A N 1
ATOM 683 C CA . GLY A 1 90 ? -0.307 7.559 9.992 1 95.81 90 GLY A CA 1
ATOM 684 C C . GLY A 1 90 ? -0.411 9.055 10.203 1 95.81 90 GLY A C 1
ATOM 685 O O . GLY A 1 90 ? -1.502 9.586 10.438 1 95.81 90 GLY A O 1
ATOM 686 N N . MET A 1 91 ? 0.7 9.773 10.109 1 97.25 91 MET A N 1
ATOM 687 C CA . MET A 1 91 ? 0.82 11.141 10.617 1 97.25 91 MET A CA 1
ATOM 688 C C . MET A 1 91 ? 0.589 12.156 9.508 1 97.25 91 MET A C 1
ATOM 690 O O . MET A 1 91 ? 0.42 13.344 9.773 1 97.25 91 MET A O 1
ATOM 694 N N . ALA A 1 92 ? 0.567 11.75 8.211 1 98.25 92 ALA A N 1
ATOM 695 C CA . ALA A 1 92 ? 0.609 12.695 7.102 1 98.25 92 ALA A CA 1
ATOM 696 C C . ALA A 1 92 ? -0.63 13.586 7.09 1 98.25 92 ALA A C 1
ATOM 698 O O . ALA A 1 92 ? -0.52 14.805 7.004 1 98.25 92 ALA A O 1
ATOM 699 N N . SER A 1 93 ? -1.771 12.945 7.234 1 97.31 93 SER A N 1
ATOM 700 C CA . SER A 1 93 ? -3.012 13.703 7.145 1 97.31 93 SER A CA 1
ATOM 701 C C . SER A 1 93 ? -3.145 14.688 8.305 1 97.31 93 SER A C 1
ATOM 703 O O . SER A 1 93 ? -3.549 15.836 8.109 1 97.31 93 SER A O 1
ATOM 705 N N . LEU A 1 94 ? -2.83 14.242 9.5 1 96.88 94 LEU A N 1
ATOM 706 C CA . LEU A 1 94 ? -2.939 15.102 10.672 1 96.88 94 LEU A CA 1
ATOM 707 C C . LEU A 1 94 ? -2.025 16.312 10.539 1 96.88 94 LEU A C 1
ATOM 709 O O . LEU A 1 94 ? -2.453 17.453 10.781 1 96.88 94 LEU A O 1
ATOM 713 N N . LEU A 1 95 ? -0.771 16.078 10.18 1 98.12 95 LEU A N 1
ATOM 714 C CA . LEU A 1 95 ? 0.194 17.156 10.023 1 98.12 95 LEU A CA 1
ATOM 715 C C . LEU A 1 95 ? -0.284 18.172 8.992 1 98.12 95 LEU A C 1
ATOM 717 O O . LEU A 1 95 ? -0.284 19.375 9.242 1 98.12 95 LEU A O 1
ATOM 721 N N . LEU A 1 96 ? -0.681 17.688 7.82 1 97.75 96 LEU A N 1
ATOM 722 C CA . LEU A 1 96 ? -1.101 18.562 6.73 1 97.75 96 LEU A CA 1
ATOM 723 C C . LEU A 1 96 ? -2.365 19.328 7.105 1 97.75 96 LEU A C 1
ATOM 725 O O . LEU A 1 96 ? -2.48 20.516 6.82 1 97.75 96 LEU A O 1
ATOM 729 N N . ASP A 1 97 ? -3.293 18.609 7.73 1 96.75 97 ASP A N 1
ATOM 730 C CA . ASP A 1 97 ? -4.527 19.25 8.164 1 96.75 97 ASP A CA 1
ATOM 731 C C . ASP A 1 97 ? -4.242 20.391 9.148 1 96.75 97 ASP A C 1
ATOM 733 O O . ASP A 1 97 ? -4.797 21.484 9.016 1 96.75 97 ASP A O 1
ATOM 737 N N . MET A 1 98 ? -3.381 20.141 10.094 1 96.31 98 MET A N 1
ATOM 738 C CA . MET A 1 98 ? -3.008 21.141 11.086 1 96.31 98 MET A CA 1
ATOM 739 C C . MET A 1 98 ? -2.34 22.344 10.422 1 96.31 98 MET A C 1
ATOM 741 O O . MET A 1 98 ? -2.633 23.484 10.766 1 96.31 98 MET A O 1
ATOM 745 N N . MET A 1 99 ? -1.474 22.094 9.508 1 96.62 99 MET A N 1
ATOM 746 C CA . MET A 1 99 ? -0.777 23.172 8.812 1 96.62 99 MET A CA 1
ATOM 747 C C . MET A 1 99 ? -1.76 24.047 8.047 1 96.62 99 MET A C 1
ATOM 749 O O . MET A 1 99 ? -1.653 25.266 8.062 1 96.62 99 MET A O 1
ATOM 753 N N . ILE A 1 100 ? -2.67 23.391 7.387 1 95.25 100 ILE A N 1
ATOM 754 C CA . ILE A 1 100 ? -3.66 24.109 6.594 1 95.25 100 ILE A CA 1
ATOM 755 C C . ILE A 1 100 ? -4.543 24.953 7.512 1 95.25 100 ILE A C 1
ATOM 757 O O . ILE A 1 100 ? -4.758 26.141 7.25 1 95.25 100 ILE A O 1
ATOM 761 N N . ARG A 1 101 ? -4.992 24.422 8.578 1 93.75 101 ARG A N 1
ATOM 762 C CA . ARG A 1 101 ? -5.898 25.078 9.508 1 93.75 101 ARG A CA 1
ATOM 763 C C . ARG A 1 101 ? -5.238 26.312 10.141 1 93.75 101 ARG A C 1
ATOM 765 O O . ARG A 1 101 ? -5.906 27.297 10.43 1 93.75 101 ARG A O 1
ATOM 772 N N . HIS A 1 102 ? -3.971 26.219 10.273 1 95.12 102 HIS A N 1
ATOM 773 C CA . HIS A 1 102 ? -3.277 27.297 10.969 1 95.12 102 HIS A CA 1
ATOM 774 C C . HIS A 1 102 ? -2.523 28.188 9.984 1 95.12 102 HIS A C 1
ATOM 776 O O . HIS A 1 102 ? -1.878 29.156 10.383 1 95.12 102 HIS A O 1
ATOM 782 N N . GLY A 1 103 ? -2.533 27.812 8.75 1 95.38 103 GLY A N 1
ATOM 783 C CA . GLY A 1 103 ? -1.946 28.641 7.703 1 95.38 103 GLY A CA 1
ATOM 784 C C . GLY A 1 103 ? -0.431 28.578 7.676 1 95.38 103 GLY A C 1
ATOM 785 O O . GLY A 1 103 ? 0.231 29.562 7.363 1 95.38 103 GLY A O 1
ATOM 786 N N . TYR A 1 104 ? 0.115 27.453 8.125 1 95.44 104 TYR A N 1
ATOM 787 C CA . TYR A 1 104 ? 1.564 27.297 8.07 1 95.44 104 TYR A CA 1
ATOM 788 C C . TYR A 1 104 ? 2.021 26.953 6.652 1 95.44 104 TYR A C 1
ATOM 790 O O . TYR A 1 104 ? 1.451 26.078 6 1 95.44 104 TYR A O 1
ATOM 798 N N . ASP A 1 105 ? 2.994 27.703 6.23 1 93.88 105 ASP A N 1
ATOM 799 C CA . ASP A 1 105 ? 3.529 27.484 4.891 1 93.88 105 ASP A CA 1
ATOM 800 C C . ASP A 1 105 ? 4.961 26.953 4.949 1 93.88 105 ASP A C 1
ATOM 802 O O . ASP A 1 105 ? 5.91 27.688 4.672 1 93.88 105 ASP A O 1
ATOM 806 N N . ILE A 1 106 ? 5.164 25.812 5.348 1 96.75 106 ILE A N 1
ATOM 807 C CA . ILE A 1 106 ? 6.43 25.094 5.426 1 96.75 106 ILE A CA 1
ATOM 808 C C . ILE A 1 106 ? 6.473 24.016 4.348 1 96.75 106 ILE A C 1
ATOM 810 O O . ILE A 1 106 ? 5.484 23.312 4.125 1 96.75 106 ILE A O 1
ATOM 814 N N . PRO A 1 107 ? 7.562 23.953 3.541 1 97.5 107 PRO A N 1
ATOM 815 C CA . PRO A 1 107 ? 7.66 22.844 2.588 1 97.5 107 PRO A CA 1
ATOM 816 C C . PRO A 1 107 ? 7.5 21.484 3.252 1 97.5 107 PRO A C 1
ATOM 818 O O . PRO A 1 107 ? 8.109 21.219 4.293 1 97.5 107 PRO A O 1
ATOM 821 N N . VAL A 1 108 ? 6.633 20.656 2.664 1 98.25 108 VAL A N 1
ATOM 822 C CA . VAL A 1 108 ? 6.398 19.312 3.186 1 98.25 108 VAL A CA 1
ATOM 823 C C . VAL A 1 108 ? 6.586 18.281 2.072 1 98.25 108 VAL A C 1
ATOM 825 O O . VAL A 1 108 ? 6.07 18.469 0.964 1 98.25 108 VAL A O 1
ATOM 828 N N . GLU A 1 109 ? 7.34 17.344 2.348 1 98.38 109 GLU A N 1
ATOM 829 C CA . GLU A 1 109 ? 7.434 16.156 1.495 1 98.38 109 GLU A CA 1
ATOM 830 C C . GLU A 1 109 ? 6.906 14.922 2.209 1 98.38 109 GLU A C 1
ATOM 832 O O . GLU A 1 109 ? 7.367 14.586 3.303 1 98.38 109 GLU A O 1
ATOM 837 N N . VAL A 1 110 ? 5.875 14.305 1.634 1 98.69 110 VAL A N 1
ATOM 838 C CA . VAL A 1 110 ? 5.418 13.008 2.117 1 98.69 110 VAL A CA 1
ATOM 839 C C . VAL A 1 110 ? 6.199 11.898 1.422 1 98.69 110 VAL A C 1
ATOM 841 O O . VAL A 1 110 ? 6.156 11.773 0.196 1 98.69 110 VAL A O 1
ATOM 844 N N . VAL A 1 111 ? 6.91 11.102 2.182 1 98.75 111 VAL A N 1
ATOM 845 C CA . VAL A 1 111 ? 7.73 10.008 1.664 1 98.75 111 VAL A CA 1
ATOM 846 C C . VAL A 1 111 ? 7.023 8.672 1.895 1 98.75 111 VAL A C 1
ATOM 848 O O . VAL A 1 111 ? 7.051 8.133 3.004 1 98.75 111 VAL A O 1
ATOM 851 N N . PRO A 1 112 ? 6.434 8.117 0.85 1 98.75 112 PRO A N 1
ATOM 852 C CA . PRO A 1 112 ? 5.684 6.875 1.045 1 98.75 112 PRO A CA 1
ATOM 853 C C . PRO A 1 112 ? 6.578 5.695 1.424 1 98.75 112 PRO A C 1
ATOM 855 O O . PRO A 1 112 ? 7.785 5.727 1.172 1 98.75 112 PRO A O 1
ATOM 858 N N . GLY A 1 113 ? 6.055 4.742 2.123 1 98.5 113 GLY A N 1
ATOM 859 C CA . GLY A 1 113 ? 6.707 3.502 2.514 1 98.5 113 GLY A CA 1
ATOM 860 C C . GLY A 1 113 ? 5.836 2.275 2.299 1 98.5 113 GLY A C 1
ATOM 861 O O . GLY A 1 113 ? 4.68 2.393 1.897 1 98.5 113 GLY A O 1
ATOM 862 N N . VAL A 1 114 ? 6.395 1.112 2.541 1 98.75 114 VAL A N 1
ATOM 863 C CA . VAL A 1 114 ? 5.66 -0.144 2.449 1 98.75 114 VAL A CA 1
ATOM 864 C C . VAL A 1 114 ? 4.695 -0.263 3.627 1 98.75 114 VAL A C 1
ATOM 866 O O . VAL A 1 114 ? 5.121 -0.401 4.777 1 98.75 114 VAL A O 1
ATOM 869 N N . THR A 1 115 ? 3.43 -0.167 3.348 1 98.62 115 THR A N 1
ATOM 870 C CA . THR A 1 115 ? 2.438 -0.258 4.414 1 98.62 115 THR A CA 1
ATOM 871 C C . THR A 1 115 ? 2.312 -1.693 4.914 1 98.62 115 THR A C 1
ATOM 873 O O . THR A 1 115 ? 2.732 -2.633 4.234 1 98.62 115 THR A O 1
ATOM 876 N N . ALA A 1 116 ? 1.741 -1.87 6.055 1 98.5 116 ALA A N 1
ATOM 877 C CA . ALA A 1 116 ? 1.633 -3.17 6.715 1 98.5 116 ALA A CA 1
ATOM 878 C C . ALA A 1 116 ? 0.91 -4.176 5.824 1 98.5 116 ALA A C 1
ATOM 880 O O . ALA A 1 116 ? 1.281 -5.352 5.777 1 98.5 116 ALA A O 1
ATOM 881 N N . ALA A 1 117 ? -0.132 -3.793 5.094 1 98.75 117 ALA A N 1
ATOM 882 C CA . ALA A 1 117 ? -0.893 -4.688 4.227 1 98.75 117 ALA A CA 1
ATOM 883 C C . ALA A 1 117 ? 0.026 -5.422 3.256 1 98.75 117 ALA A C 1
ATOM 885 O O . ALA A 1 117 ? -0.072 -6.645 3.102 1 98.75 117 ALA A O 1
ATOM 886 N N . LEU A 1 118 ? 0.912 -4.691 2.633 1 98.75 118 LEU A N 1
ATOM 887 C CA . LEU A 1 118 ? 1.808 -5.262 1.632 1 98.75 118 LEU A CA 1
ATOM 888 C C . LEU A 1 118 ? 2.883 -6.117 2.291 1 98.75 118 LEU A C 1
ATOM 890 O O . LEU A 1 118 ? 3.221 -7.191 1.787 1 98.75 118 LEU A O 1
ATOM 894 N N . ALA A 1 119 ? 3.367 -5.641 3.422 1 98.75 119 ALA A N 1
ATOM 895 C CA . ALA A 1 119 ? 4.398 -6.363 4.16 1 98.75 119 ALA A CA 1
ATOM 896 C C . ALA A 1 119 ? 3.895 -7.73 4.609 1 98.75 119 ALA A C 1
ATOM 898 O O . ALA A 1 119 ? 4.508 -8.758 4.309 1 98.75 119 ALA A O 1
ATOM 899 N N . VAL A 1 120 ? 2.746 -7.766 5.273 1 98.81 120 VAL A N 1
ATOM 900 C CA . VAL A 1 120 ? 2.262 -9.016 5.844 1 98.81 120 VAL A CA 1
ATOM 901 C C . VAL A 1 120 ? 1.838 -9.961 4.723 1 98.81 120 VAL A C 1
ATOM 903 O O . VAL A 1 120 ? 1.999 -11.18 4.84 1 98.81 120 VAL A O 1
ATOM 906 N N . SER A 1 121 ? 1.308 -9.414 3.672 1 98.81 121 SER A N 1
ATOM 907 C CA . SER A 1 121 ? 0.882 -10.25 2.553 1 98.81 121 SER A CA 1
ATOM 908 C C . SER A 1 121 ? 2.068 -10.961 1.913 1 98.81 121 SER A C 1
ATOM 910 O O . SER A 1 121 ? 1.952 -12.109 1.487 1 98.81 121 SER A O 1
ATOM 912 N N . SER A 1 122 ? 3.193 -10.273 1.846 1 98.62 122 SER A N 1
ATOM 913 C CA . SER A 1 122 ? 4.387 -10.883 1.27 1 98.62 122 SER A CA 1
ATOM 914 C C . SER A 1 122 ? 4.887 -12.039 2.127 1 98.62 122 SER A C 1
ATOM 916 O O . SER A 1 122 ? 5.555 -12.945 1.627 1 98.62 122 SER A O 1
ATOM 918 N N . ARG A 1 123 ? 4.59 -12.023 3.438 1 98.38 123 ARG A N 1
ATOM 919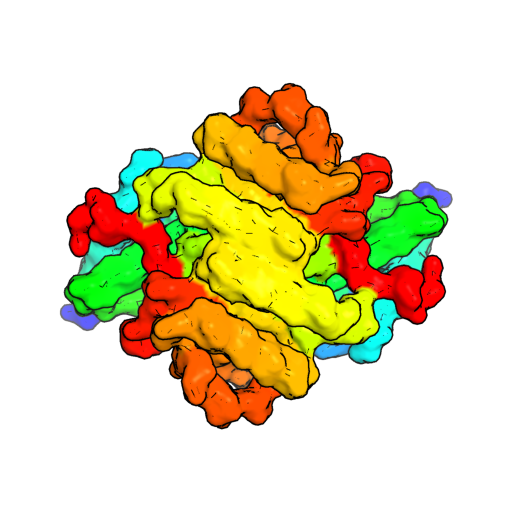 C CA . ARG A 1 123 ? 4.98 -13.086 4.355 1 98.38 123 ARG A CA 1
ATOM 920 C C . ARG A 1 123 ? 4.008 -14.258 4.281 1 98.38 123 ARG A C 1
ATOM 922 O O . ARG A 1 123 ? 4.371 -15.398 4.582 1 98.38 123 ARG A O 1
ATOM 929 N N . LEU A 1 124 ? 2.797 -13.984 3.801 1 98.81 124 LEU A N 1
ATOM 930 C CA . LEU A 1 124 ? 1.734 -14.984 3.764 1 98.81 124 LEU A CA 1
ATOM 931 C C . LEU A 1 124 ? 1.729 -15.719 2.428 1 98.81 124 LEU A C 1
ATOM 933 O O . LEU A 1 124 ? 1.197 -16.828 2.328 1 98.81 124 LEU A O 1
ATOM 937 N N . GLY A 1 125 ? 2.285 -15.242 1.453 1 98.31 125 GLY A N 1
ATOM 938 C CA . GLY A 1 125 ? 2.207 -15.664 0.064 1 98.31 125 GLY A CA 1
ATOM 939 C C . GLY A 1 125 ? 1.848 -14.539 -0.885 1 98.31 125 GLY A C 1
ATOM 940 O O . GLY A 1 125 ? 2.711 -13.75 -1.274 1 98.31 125 GLY A O 1
ATOM 941 N N . SER A 1 126 ? 0.601 -14.375 -1.222 1 98.5 126 SER A N 1
ATOM 942 C CA . SER A 1 126 ? 0.114 -13.281 -2.055 1 98.5 126 SER A CA 1
ATOM 943 C C . SER A 1 126 ? -1.409 -13.203 -2.025 1 98.5 126 SER A C 1
ATOM 945 O O . SER A 1 126 ? -2.066 -13.383 -3.053 1 98.5 126 SER A O 1
ATOM 947 N N . PRO A 1 127 ? -1.9 -12.836 -0.905 1 98.62 127 PRO A N 1
ATOM 948 C CA . PRO A 1 127 ? -3.359 -12.773 -0.799 1 98.62 127 PRO A CA 1
ATOM 949 C C . PRO A 1 127 ? -3.932 -11.469 -1.354 1 98.62 127 PRO A C 1
ATOM 951 O O . PRO A 1 127 ? -5.148 -11.344 -1.51 1 98.62 127 PRO A O 1
ATOM 954 N N . LEU A 1 128 ? -3.115 -10.477 -1.702 1 97.88 128 LEU A N 1
ATOM 955 C CA . LEU A 1 128 ? -3.621 -9.164 -2.09 1 97.88 128 LEU A CA 1
ATOM 956 C C . LEU A 1 128 ? -3.494 -8.953 -3.596 1 97.88 128 LEU A C 1
ATOM 958 O O . LEU A 1 128 ? -3.328 -7.824 -4.059 1 97.88 128 LEU A O 1
ATOM 962 N N . SER A 1 129 ? -3.533 -10.016 -4.328 1 93.5 129 SER A N 1
ATOM 963 C CA . SER A 1 129 ? -3.277 -9.922 -5.762 1 93.5 129 SER A CA 1
ATOM 964 C C . SER A 1 129 ? -4.508 -9.422 -6.512 1 93.5 129 SER A C 1
ATOM 966 O O . SER A 1 129 ? -4.422 -9.078 -7.688 1 93.5 129 SER A O 1
ATOM 968 N N . LEU A 1 130 ? -5.656 -9.398 -5.84 1 93.19 130 LEU A N 1
ATOM 969 C CA . LEU A 1 130 ? -6.887 -8.82 -6.363 1 93.19 130 LEU A CA 1
ATOM 970 C C . LEU A 1 130 ? -7.297 -7.59 -5.559 1 93.19 130 LEU A C 1
ATOM 972 O O . LEU A 1 130 ? -6.48 -7.023 -4.824 1 93.19 130 LEU A O 1
ATOM 976 N N . ASP A 1 131 ? -8.609 -7.125 -5.859 1 97.69 131 ASP A N 1
ATOM 977 C CA . ASP A 1 131 ? -9.125 -5.945 -5.172 1 97.69 131 ASP A CA 1
ATOM 978 C C . ASP A 1 131 ? -9.18 -6.172 -3.662 1 97.69 131 ASP A C 1
ATOM 980 O O . ASP A 1 131 ? -9.547 -7.262 -3.205 1 97.69 131 ASP A O 1
ATOM 984 N N . TYR A 1 132 ? -8.734 -5.188 -2.895 1 98.69 132 TYR A N 1
ATOM 985 C CA . TYR A 1 132 ? -8.711 -5.34 -1.444 1 98.69 132 TYR A CA 1
ATOM 986 C C . TYR A 1 132 ? -9.117 -4.043 -0.753 1 98.69 132 TYR A C 1
ATOM 988 O O . TYR A 1 132 ? -9.109 -2.977 -1.372 1 98.69 132 TYR A O 1
ATOM 996 N N . ALA A 1 133 ? -9.555 -4.148 0.477 1 98.88 133 ALA A N 1
ATOM 997 C CA . ALA A 1 133 ? -9.914 -3.02 1.333 1 98.88 133 ALA A CA 1
ATOM 998 C C . ALA A 1 133 ? -9.094 -3.029 2.623 1 98.88 133 ALA A C 1
ATOM 1000 O O . ALA A 1 133 ? -8.852 -4.09 3.203 1 98.88 133 ALA A O 1
ATOM 1001 N N . SER A 1 134 ? -8.602 -1.92 2.99 1 98.81 134 SER A N 1
ATOM 1002 C CA . SER A 1 134 ? -7.93 -1.718 4.27 1 98.81 134 SER A CA 1
ATOM 1003 C C . SER A 1 134 ? -8.852 -1.054 5.281 1 98.81 134 SER A C 1
ATOM 1005 O O . SER A 1 134 ? -9.43 0.003 5.008 1 98.81 134 SER A O 1
ATOM 1007 N N . ILE A 1 135 ? -9 -1.646 6.426 1 98.81 135 ILE A N 1
ATOM 1008 C CA . ILE A 1 135 ? -9.906 -1.147 7.453 1 98.81 135 ILE A CA 1
ATOM 1009 C C . ILE A 1 135 ? -9.188 -1.109 8.797 1 98.81 135 ILE A C 1
ATOM 1011 O O . ILE A 1 135 ? -8.562 -2.094 9.203 1 98.81 135 ILE A O 1
ATOM 1015 N N . SER A 1 136 ? -9.227 0.03 9.445 1 98.12 136 SER A N 1
ATOM 1016 C CA . SER A 1 136 ? -8.68 0.165 10.797 1 98.12 136 SER A CA 1
ATOM 1017 C C . SER A 1 136 ? -9.734 -0.147 11.852 1 98.12 136 SER A C 1
ATOM 1019 O O . SER A 1 136 ? -10.82 0.442 11.844 1 98.12 136 SER A O 1
ATOM 1021 N N . LEU A 1 137 ? -9.453 -1.064 12.766 1 98.19 137 LEU A N 1
ATOM 1022 C CA . LEU A 1 137 ? -10.367 -1.409 13.852 1 98.19 137 LEU A CA 1
ATOM 1023 C C . LEU A 1 137 ? -10.055 -0.59 15.094 1 98.19 137 LEU A C 1
ATOM 1025 O O . LEU A 1 137 ? -9.891 -1.147 16.188 1 98.19 137 LEU A O 1
ATOM 1029 N N . SER A 1 138 ? -10.008 0.687 14.891 1 94.94 138 SER A N 1
ATOM 1030 C CA . SER A 1 138 ? -9.883 1.639 15.992 1 94.94 138 SER A CA 1
ATOM 1031 C C . SER A 1 138 ? -11.086 2.578 16.047 1 94.94 138 SER A C 1
ATOM 1033 O O . SER A 1 138 ? -11.266 3.412 15.156 1 94.94 138 SER A O 1
ATOM 1035 N N . ASP A 1 139 ? -11.828 2.441 17.078 1 93.94 139 ASP A N 1
ATOM 1036 C CA . ASP A 1 139 ? -13.023 3.268 17.203 1 93.94 139 ASP A CA 1
ATOM 1037 C C . ASP A 1 139 ? -12.758 4.492 18.078 1 93.94 139 ASP A C 1
ATOM 1039 O O . ASP A 1 139 ? -13.688 5.07 18.656 1 93.94 139 ASP A O 1
ATOM 1043 N N . LEU A 1 140 ? -11.477 4.871 18.203 1 90.62 140 LEU A N 1
ATOM 1044 C CA . LEU A 1 140 ? -11.109 6.051 18.969 1 90.62 140 LEU A CA 1
ATOM 1045 C C . LEU A 1 140 ? -11.602 7.324 18.297 1 90.62 140 LEU A C 1
ATOM 1047 O O . LEU A 1 140 ? -12.18 8.195 18.953 1 90.62 140 LEU A O 1
ATOM 1051 N N . LEU A 1 141 ? -11.367 7.426 16.938 1 91.12 141 LEU A N 1
ATOM 1052 C CA . LEU A 1 141 ? -11.695 8.641 16.203 1 91.12 141 LEU A CA 1
ATOM 1053 C C . LEU A 1 141 ? -12.883 8.406 15.273 1 91.12 141 LEU A C 1
ATOM 1055 O O . LEU A 1 141 ? -13.461 9.359 14.75 1 91.12 141 LEU A O 1
ATOM 1059 N N . ILE A 1 142 ? -13.258 7.176 15.039 1 93.75 142 ILE A N 1
ATOM 1060 C CA . ILE A 1 142 ? -14.305 6.777 14.102 1 93.75 142 ILE A CA 1
ATOM 1061 C C . ILE A 1 142 ? -15.359 5.953 14.828 1 93.75 142 ILE A C 1
ATOM 1063 O O . ILE A 1 142 ? -15.031 5 15.539 1 93.75 142 ILE A O 1
ATOM 1067 N N . PRO A 1 143 ? -16.641 6.332 14.672 1 95.38 143 PRO A N 1
ATOM 1068 C CA . PRO A 1 143 ? -17.688 5.555 15.336 1 95.38 143 PRO A CA 1
ATOM 1069 C C . PRO A 1 143 ? -17.672 4.078 14.945 1 95.38 143 PRO A C 1
ATOM 1071 O O . PRO A 1 143 ? -17.453 3.748 13.781 1 95.38 143 PRO A O 1
ATOM 1074 N N . ARG A 1 144 ? -17.906 3.248 15.953 1 97.12 144 ARG A N 1
ATOM 1075 C CA . ARG A 1 144 ? -17.922 1.798 15.797 1 97.12 144 ARG A CA 1
ATOM 1076 C C . ARG A 1 144 ? -18.844 1.375 14.656 1 97.12 144 ARG A C 1
ATOM 1078 O O . ARG A 1 144 ? -18.484 0.513 13.852 1 97.12 144 ARG A O 1
ATOM 1085 N N . GLU A 1 145 ? -20 1.992 14.555 1 98 145 GLU A N 1
ATOM 1086 C CA . GLU A 1 145 ? -20.984 1.635 13.547 1 98 145 GLU A CA 1
ATOM 1087 C C . GLU A 1 145 ? -20.484 1.905 12.141 1 98 145 GLU A C 1
ATOM 1089 O O . GLU A 1 145 ? -20.797 1.166 11.203 1 98 145 GLU A O 1
ATOM 1094 N N . GLU A 1 146 ? -19.719 2.961 11.969 1 97.25 146 GLU A N 1
ATOM 1095 C CA . GLU A 1 146 ? -19.125 3.277 10.672 1 97.25 146 GLU A CA 1
ATOM 1096 C C . GLU A 1 146 ? -18.094 2.232 10.266 1 97.25 146 GLU A C 1
ATOM 1098 O O . GLU A 1 146 ? -18.031 1.836 9.102 1 97.25 146 GLU A O 1
ATOM 1103 N N . ILE A 1 147 ? -17.312 1.796 11.203 1 98.38 147 ILE A N 1
ATOM 1104 C CA . ILE A 1 147 ? -16.312 0.779 10.938 1 98.38 147 ILE A CA 1
ATOM 1105 C C . ILE A 1 147 ? -16.984 -0.525 10.523 1 98.38 147 ILE A C 1
ATOM 1107 O O . ILE A 1 147 ? -16.594 -1.131 9.516 1 98.38 147 ILE A O 1
ATOM 1111 N N . LEU A 1 148 ? -18.016 -0.914 11.234 1 98.81 148 LEU A N 1
ATOM 1112 C CA . LEU A 1 148 ? -18.688 -2.182 10.961 1 98.81 148 LEU A CA 1
ATOM 1113 C C . LEU A 1 148 ? -19.438 -2.129 9.633 1 98.81 148 LEU A C 1
ATOM 1115 O O . LEU A 1 148 ? -19.531 -3.137 8.93 1 98.81 148 LEU A O 1
ATOM 1119 N N . LEU A 1 149 ? -19.922 -0.952 9.305 1 98.69 149 LEU A N 1
ATOM 1120 C CA . LEU A 1 149 ? -20.531 -0.789 7.98 1 98.69 149 LEU A CA 1
ATOM 1121 C C . LEU A 1 149 ? -19.484 -1.032 6.883 1 98.69 149 LEU A C 1
ATOM 1123 O O . LEU A 1 149 ? -19.781 -1.708 5.895 1 98.69 149 LEU A O 1
ATOM 1127 N N . ARG A 1 150 ? -18.312 -0.481 7.008 1 98.75 150 ARG A N 1
ATOM 1128 C CA . ARG A 1 150 ? -17.25 -0.674 6.031 1 98.75 150 ARG A CA 1
ATOM 1129 C C . ARG A 1 150 ? -16.859 -2.146 5.922 1 98.75 150 ARG A C 1
ATOM 1131 O O . ARG A 1 150 ? -16.656 -2.662 4.82 1 98.75 150 ARG A O 1
ATOM 1138 N N . VAL A 1 151 ? -16.781 -2.787 7.105 1 98.94 151 VAL A N 1
ATOM 1139 C CA . VAL A 1 151 ? -16.469 -4.215 7.121 1 98.94 151 VAL A CA 1
ATOM 1140 C C . VAL A 1 151 ? -17.516 -4.977 6.309 1 98.94 151 VAL A C 1
ATOM 1142 O O . VAL A 1 151 ? -17.172 -5.797 5.457 1 98.94 151 VAL A O 1
ATOM 1145 N N . ARG A 1 152 ? -18.766 -4.688 6.531 1 98.94 152 ARG A N 1
ATOM 1146 C CA . ARG A 1 152 ? -19.844 -5.379 5.84 1 98.94 152 ARG A CA 1
ATOM 1147 C C . ARG A 1 152 ? -19.797 -5.121 4.34 1 98.94 152 ARG A C 1
ATOM 1149 O O . ARG A 1 152 ? -19.922 -6.051 3.539 1 98.94 152 ARG A O 1
ATOM 1156 N N . LYS A 1 153 ? -19.609 -3.852 3.957 1 98.94 153 LYS A N 1
ATOM 1157 C CA . LYS A 1 153 ? -19.578 -3.502 2.539 1 98.94 153 LYS A CA 1
ATOM 1158 C C . LYS A 1 153 ? -18.375 -4.129 1.841 1 98.94 153 LYS A C 1
ATOM 1160 O O . LYS A 1 153 ? -18.484 -4.598 0.706 1 98.94 153 LYS A O 1
ATOM 1165 N N . ALA A 1 154 ? -17.234 -4.148 2.545 1 98.88 154 ALA A N 1
ATOM 1166 C CA . ALA A 1 154 ? -16.062 -4.82 1.985 1 98.88 154 ALA A CA 1
ATOM 1167 C C . ALA A 1 154 ? -16.344 -6.309 1.775 1 98.88 154 ALA A C 1
ATOM 1169 O O . ALA A 1 154 ? -15.961 -6.871 0.746 1 98.88 154 ALA A O 1
ATOM 1170 N N . ALA A 1 155 ? -16.984 -6.902 2.771 1 98.81 155 ALA A N 1
ATOM 1171 C CA . ALA A 1 155 ? -17.312 -8.32 2.662 1 98.81 155 ALA A CA 1
ATOM 1172 C C . ALA A 1 155 ? -18.297 -8.562 1.519 1 98.81 155 ALA A C 1
ATOM 1174 O O . ALA A 1 155 ? -18.125 -9.492 0.727 1 98.81 155 ALA A O 1
ATOM 1175 N N . GLU A 1 156 ? -19.297 -7.719 1.379 1 98.75 156 GLU A N 1
ATOM 1176 C CA . GLU A 1 156 ? -20.312 -7.852 0.345 1 98.75 156 GLU A CA 1
ATOM 1177 C C . GLU A 1 156 ? -19.719 -7.68 -1.048 1 98.75 156 GLU A C 1
ATOM 1179 O O . GLU A 1 156 ? -20.188 -8.297 -2.01 1 98.75 156 GLU A O 1
ATOM 1184 N N . GLY A 1 157 ? -18.703 -6.902 -1.158 1 98.5 157 GLY A N 1
ATOM 1185 C CA . GLY A 1 157 ? -18.016 -6.703 -2.424 1 98.5 157 GLY A CA 1
ATOM 1186 C C . GLY A 1 157 ? -17 -7.789 -2.734 1 98.5 157 GLY A C 1
ATOM 1187 O O . GLY A 1 157 ? -16.297 -7.719 -3.742 1 98.5 157 GLY A O 1
ATOM 1188 N N . ASP A 1 158 ? -16.828 -8.703 -1.878 1 97.81 158 ASP A N 1
ATOM 1189 C CA . ASP A 1 158 ? -15.906 -9.82 -1.979 1 97.81 158 ASP A CA 1
ATOM 1190 C C . ASP A 1 158 ? -14.461 -9.336 -2.078 1 97.81 158 ASP A C 1
ATOM 1192 O O . ASP A 1 158 ? -13.664 -9.891 -2.834 1 97.81 158 ASP A O 1
ATOM 1196 N N . PHE A 1 159 ? -14.141 -8.305 -1.384 1 98.56 159 PHE A N 1
ATOM 1197 C CA . PHE A 1 159 ? -12.758 -7.836 -1.258 1 98.56 159 PHE A CA 1
ATOM 1198 C C . PHE A 1 159 ? -11.938 -8.789 -0.4 1 98.56 159 PHE A C 1
ATOM 1200 O O . PHE A 1 159 ? -12.477 -9.453 0.491 1 98.56 159 PHE A O 1
ATOM 1207 N N . THR A 1 160 ? -10.672 -8.977 -0.726 1 98.69 160 THR A N 1
ATOM 1208 C CA . THR A 1 160 ? -9.766 -9.289 0.377 1 98.69 160 THR A CA 1
ATOM 1209 C C . THR A 1 160 ? -9.719 -8.141 1.377 1 98.69 160 THR A C 1
ATOM 1211 O O . THR A 1 160 ? -9.664 -6.973 0.985 1 98.69 160 THR A O 1
ATOM 1214 N N . ILE A 1 161 ? -9.773 -8.469 2.678 1 98.94 161 ILE A N 1
ATOM 1215 C CA . ILE A 1 161 ? -9.859 -7.422 3.688 1 98.94 161 ILE A CA 1
ATOM 1216 C C . ILE A 1 161 ? -8.609 -7.445 4.57 1 98.94 161 ILE A C 1
ATOM 1218 O O . ILE A 1 161 ? -8.227 -8.5 5.078 1 98.94 161 ILE A O 1
ATOM 1222 N N . VAL A 1 162 ? -7.977 -6.363 4.672 1 98.94 162 VAL A N 1
ATOM 1223 C CA . VAL A 1 162 ? -6.863 -6.207 5.605 1 98.94 162 VAL A CA 1
ATOM 1224 C C . VAL A 1 162 ? -7.316 -5.418 6.828 1 98.94 162 VAL A C 1
ATOM 1226 O O . VAL A 1 162 ? -7.832 -4.305 6.703 1 98.94 162 VAL A O 1
ATOM 1229 N N . LEU A 1 163 ? -7.16 -5.996 7.996 1 98.88 163 LEU A N 1
ATOM 1230 C CA . LEU A 1 163 ? -7.547 -5.34 9.242 1 98.88 163 LEU A CA 1
ATOM 1231 C C . LEU A 1 163 ? -6.32 -4.812 9.977 1 98.88 163 LEU A C 1
ATOM 1233 O O . LEU A 1 163 ? -5.426 -5.582 10.336 1 98.88 163 LEU A O 1
ATOM 1237 N N . TYR A 1 164 ? -6.312 -3.496 10.094 1 98.5 164 TYR A N 1
ATOM 1238 C CA . TYR A 1 164 ? -5.309 -2.795 10.883 1 98.5 164 TYR A CA 1
ATOM 1239 C C . TYR A 1 164 ? -5.828 -2.508 12.289 1 98.5 164 TYR A C 1
ATOM 1241 O O . TYR A 1 164 ? -7.039 -2.412 12.508 1 98.5 164 TYR A O 1
ATOM 1249 N N . ASN A 1 165 ? -4.902 -2.344 13.2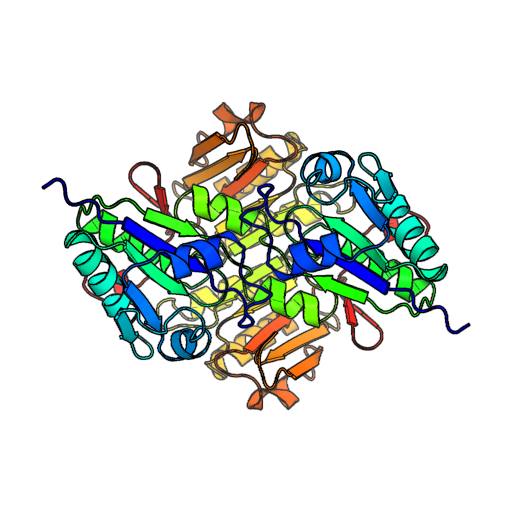34 1 96.94 165 ASN A N 1
ATOM 1250 C CA . ASN A 1 165 ? -5.188 -1.891 14.594 1 96.94 165 ASN A CA 1
ATOM 1251 C C . ASN A 1 165 ? -6.266 -2.746 15.258 1 96.94 165 ASN A C 1
ATOM 1253 O O . ASN A 1 165 ? -7.242 -2.217 15.789 1 96.94 165 ASN A O 1
ATOM 1257 N N . PRO A 1 166 ? -6.055 -4.066 15.1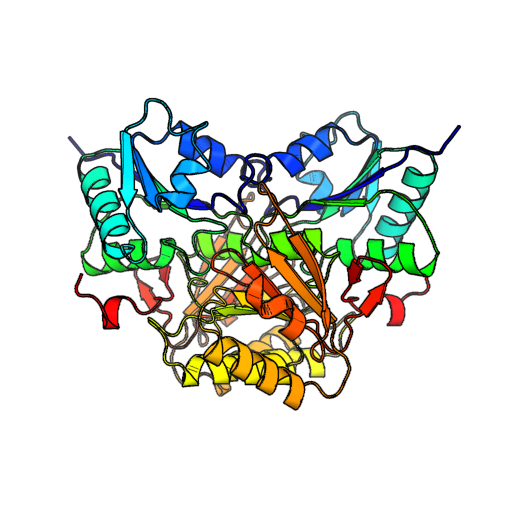72 1 97.81 166 PRO A N 1
ATOM 1258 C CA . PRO A 1 166 ? -7.055 -4.949 15.773 1 97.81 166 PRO A CA 1
ATOM 1259 C C . PRO A 1 166 ? -6.918 -5.043 17.297 1 97.81 166 PRO A C 1
ATOM 1261 O O . PRO A 1 166 ? -6.82 -6.145 17.844 1 97.81 166 PRO A O 1
ATOM 1264 N N . ILE A 1 167 ? -7.086 -3.967 17.953 1 94.12 167 ILE A N 1
ATOM 1265 C CA . ILE A 1 167 ? -6.758 -3.883 19.359 1 94.12 167 ILE A CA 1
ATOM 1266 C C . ILE A 1 167 ? -8.008 -4.164 20.203 1 94.12 167 ILE A C 1
ATOM 1268 O O . ILE A 1 167 ? -7.938 -4.859 21.219 1 94.12 167 ILE A O 1
ATOM 1272 N N . SER A 1 168 ? -9.164 -3.6 19.859 1 96.19 168 SER A N 1
ATOM 1273 C CA . SER A 1 168 ? -10.422 -3.893 20.531 1 96.19 168 SER A CA 1
ATOM 1274 C C . SER A 1 168 ? -10.914 -5.297 20.188 1 96.19 168 SER A C 1
ATOM 1276 O O . SER A 1 168 ? -11.398 -5.539 19.078 1 96.19 168 SER A O 1
ATOM 1278 N N . LYS A 1 169 ? -10.844 -6.141 21.203 1 96.19 169 LYS A N 1
ATOM 1279 C CA . LYS A 1 169 ? -11.242 -7.523 20.969 1 96.19 169 LYS A CA 1
ATOM 1280 C C . LYS A 1 169 ? -12.719 -7.613 20.594 1 96.19 169 LYS A C 1
ATOM 1282 O O . LYS A 1 169 ? -13.078 -8.32 19.641 1 96.19 169 LYS A O 1
ATOM 1287 N N . PRO A 1 170 ? -13.602 -6.828 21.25 1 97.44 170 PRO A N 1
ATOM 1288 C CA . PRO A 1 170 ? -15.008 -6.875 20.844 1 97.44 170 PRO A CA 1
ATOM 1289 C C . PRO A 1 170 ? -15.227 -6.391 19.422 1 97.44 170 PRO A C 1
ATOM 1291 O O . PRO A 1 170 ? -16.047 -6.949 18.688 1 97.44 170 PRO A O 1
ATOM 1294 N N . LEU A 1 171 ? -14.539 -5.363 19 1 98.5 171 LEU A N 1
ATOM 1295 C CA . LEU A 1 171 ? -14.688 -4.852 17.641 1 98.5 171 LEU A CA 1
ATOM 1296 C C . LEU A 1 171 ? -14.148 -5.852 16.625 1 98.5 171 LEU A C 1
ATOM 1298 O O . LEU A 1 171 ? -14.742 -6.047 15.562 1 98.5 171 LEU A O 1
ATOM 1302 N N . LEU A 1 172 ? -13.008 -6.445 16.938 1 98.69 172 LEU A N 1
ATOM 1303 C CA . LEU A 1 172 ? -12.453 -7.48 16.078 1 98.69 172 LEU A CA 1
ATOM 1304 C C . LEU A 1 172 ? -13.43 -8.641 15.914 1 98.69 172 LEU A C 1
ATOM 1306 O O . LEU A 1 172 ? -13.695 -9.086 14.797 1 98.69 172 LEU A O 1
ATOM 1310 N N . GLU A 1 173 ? -13.961 -9.109 17 1 98.44 173 GLU A N 1
ATOM 1311 C CA . GLU A 1 173 ? -14.898 -10.234 16.969 1 98.44 173 GLU A CA 1
ATOM 1312 C C . GLU A 1 173 ? -16.141 -9.891 16.141 1 98.44 173 GLU A C 1
ATOM 1314 O O . GLU A 1 173 ? -16.594 -10.703 15.336 1 98.44 173 GLU A O 1
ATOM 1319 N N . ALA A 1 174 ? -16.672 -8.695 16.391 1 98.69 174 ALA A N 1
ATOM 1320 C CA . ALA A 1 174 ? -17.844 -8.258 15.625 1 98.69 174 ALA A CA 1
ATOM 1321 C C . ALA A 1 174 ? -17.531 -8.203 14.133 1 98.69 174 ALA A C 1
ATOM 1323 O O . ALA A 1 174 ? -18.359 -8.586 13.305 1 98.69 174 ALA A O 1
ATOM 1324 N N . SER A 1 175 ? -16.359 -7.695 13.758 1 98.81 175 SER A N 1
ATOM 1325 C CA . SER A 1 175 ? -15.93 -7.598 12.367 1 98.81 175 SER A CA 1
ATOM 1326 C C . SER A 1 175 ? -15.828 -8.977 11.727 1 98.81 175 SER A C 1
ATOM 1328 O O . SER A 1 175 ? -16.344 -9.195 10.633 1 98.81 175 SER A O 1
ATOM 1330 N N . MET A 1 176 ? -15.211 -9.891 12.453 1 98.44 176 MET A N 1
ATOM 1331 C CA . MET A 1 176 ? -15.023 -11.242 11.93 1 98.44 176 MET A CA 1
ATOM 1332 C C . MET A 1 176 ? -16.359 -11.961 11.781 1 98.44 176 MET A C 1
ATOM 1334 O O . MET A 1 176 ? -16.547 -12.742 10.852 1 98.44 176 MET A O 1
ATOM 1338 N N . GLU A 1 177 ? -17.234 -11.703 12.648 1 97.94 177 GLU A N 1
ATOM 1339 C CA . GLU A 1 177 ? -18.562 -12.305 12.57 1 97.94 177 GLU A CA 1
ATOM 1340 C C . GLU A 1 177 ? -19.328 -11.781 11.359 1 97.94 177 GLU A C 1
ATOM 1342 O O . GLU A 1 177 ? -20.016 -12.547 10.672 1 97.94 177 GLU A O 1
ATOM 1347 N N . ILE A 1 178 ? -19.266 -10.492 11.125 1 98.69 178 ILE A N 1
ATOM 1348 C CA . ILE A 1 178 ? -19.906 -9.906 9.953 1 98.69 178 ILE A CA 1
ATOM 1349 C C . ILE A 1 178 ? -19.359 -10.547 8.68 1 98.69 178 ILE A C 1
ATOM 1351 O O . ILE A 1 178 ? -20.125 -10.922 7.789 1 98.69 178 ILE A O 1
ATOM 1355 N N . ILE A 1 179 ? -18.047 -10.656 8.609 1 98.69 179 ILE A N 1
ATOM 1356 C CA . ILE A 1 179 ? -17.406 -11.234 7.434 1 98.69 179 ILE A CA 1
ATOM 1357 C C . ILE A 1 179 ? -17.859 -12.672 7.246 1 98.69 179 ILE A C 1
ATOM 1359 O O . ILE A 1 179 ? -18.203 -13.086 6.133 1 98.69 179 ILE A O 1
ATOM 1363 N N . ARG A 1 180 ? -17.859 -13.422 8.305 1 97.12 180 ARG A N 1
ATOM 1364 C CA . ARG A 1 180 ? -18.297 -14.812 8.258 1 97.12 180 ARG A CA 1
ATOM 1365 C C . ARG A 1 180 ? -19.734 -14.914 7.762 1 97.12 180 ARG A C 1
ATOM 1367 O O . ARG A 1 180 ? -20.062 -15.797 6.961 1 97.12 180 ARG A O 1
ATOM 1374 N N . GLU A 1 181 ? -20.609 -14.062 8.25 1 96.75 181 GLU A N 1
ATOM 1375 C CA . GLU A 1 181 ? -22.016 -14.055 7.879 1 96.75 181 GLU A CA 1
ATOM 1376 C C . GLU A 1 181 ? -22.188 -13.797 6.383 1 96.75 181 GLU A C 1
ATOM 1378 O O . GLU A 1 181 ? -23.062 -14.383 5.742 1 96.75 181 GLU A O 1
ATOM 1383 N N . VAL A 1 182 ? -21.375 -12.914 5.895 1 97.62 182 VAL A N 1
ATOM 1384 C CA . VAL A 1 182 ? -21.516 -12.492 4.508 1 97.62 182 VAL A CA 1
ATOM 1385 C C . VAL A 1 182 ? -20.859 -13.508 3.582 1 97.62 182 VAL A C 1
ATOM 1387 O O . VAL A 1 182 ? -21.406 -13.867 2.541 1 97.62 182 VAL A O 1
ATOM 1390 N N . LYS A 1 183 ? -19.594 -13.875 4.125 1 91.62 183 LYS A N 1
ATOM 1391 C CA . LYS A 1 183 ? -18.844 -14.812 3.299 1 91.62 183 LYS A CA 1
ATOM 1392 C C . LYS A 1 183 ? -19.328 -16.25 3.52 1 91.62 183 LYS A C 1
ATOM 1394 O O . LYS A 1 183 ? -19.25 -16.766 4.633 1 91.62 183 LYS A O 1
ATOM 1399 N N . LYS A 1 184 ? -19.906 -16.906 2.84 1 85 184 LYS A N 1
ATOM 1400 C CA . LYS A 1 184 ? -20.609 -18.172 3.004 1 85 184 LYS A CA 1
ATOM 1401 C C . LYS A 1 184 ? -19.703 -19.359 2.652 1 85 184 LYS A C 1
ATOM 1403 O O . LYS A 1 184 ? -20.188 -20.484 2.459 1 85 184 LYS A O 1
ATOM 1408 N N . VAL A 1 185 ? -18.438 -19.188 2.473 1 87.31 185 VAL A N 1
ATOM 1409 C CA . VAL A 1 185 ? -17.469 -20.234 2.168 1 87.31 185 VAL A CA 1
ATOM 1410 C C . VAL A 1 185 ? -16.266 -20.141 3.102 1 87.31 185 VAL A C 1
ATOM 1412 O O . VAL A 1 185 ? -16.078 -19.109 3.758 1 87.31 185 VAL A O 1
ATOM 1415 N N . PRO A 1 186 ? -15.594 -21.281 3.174 1 92.56 186 PRO A N 1
ATOM 1416 C CA . PRO A 1 186 ? -14.367 -21.172 3.963 1 92.56 186 PRO A CA 1
ATOM 1417 C C . PRO A 1 186 ? -13.414 -20.109 3.42 1 92.56 186 PRO A C 1
ATOM 1419 O O . PRO A 1 186 ? -13.156 -20.062 2.213 1 92.56 186 PRO A O 1
ATOM 1422 N N . ILE A 1 187 ? -13.008 -19.234 4.25 1 97.25 187 ILE A N 1
ATOM 1423 C CA . ILE A 1 187 ? -12.133 -18.141 3.855 1 97.25 187 ILE A CA 1
ATOM 1424 C C . ILE A 1 187 ? -10.844 -18.188 4.676 1 97.25 187 ILE A C 1
ATOM 1426 O O . ILE A 1 187 ? -10.891 -18.156 5.91 1 97.25 187 ILE A O 1
ATOM 1430 N N . PRO A 1 188 ? -9.703 -18.297 3.998 1 98.56 188 PRO A N 1
ATOM 1431 C CA . PRO A 1 188 ? -8.43 -18.234 4.727 1 98.56 188 PRO A CA 1
ATOM 1432 C C . PRO A 1 188 ? -8.219 -16.891 5.422 1 98.56 188 PRO A C 1
ATOM 1434 O O . PRO A 1 188 ? -8.641 -15.844 4.906 1 98.56 188 PRO A O 1
ATOM 1437 N N . VAL A 1 189 ? -7.645 -16.969 6.605 1 98.81 189 VAL A N 1
ATOM 1438 C CA . VAL A 1 189 ? -7.262 -15.797 7.379 1 98.81 189 VAL A CA 1
ATOM 1439 C C . VAL A 1 189 ? -5.773 -15.852 7.707 1 98.81 189 VAL A C 1
ATOM 1441 O O . VAL A 1 189 ? -5.285 -16.859 8.234 1 98.81 189 VAL A O 1
ATOM 1444 N N . GLY A 1 190 ? -5.055 -14.828 7.277 1 98.88 190 GLY A N 1
ATOM 1445 C CA . GLY A 1 190 ? -3.674 -14.656 7.699 1 98.88 190 GLY A CA 1
ATOM 1446 C C . GLY A 1 190 ? -3.525 -13.734 8.891 1 98.88 190 GLY A C 1
ATOM 1447 O O . GLY A 1 190 ? -4.172 -12.688 8.961 1 98.88 190 GLY A O 1
ATOM 1448 N N . ILE A 1 191 ? -2.764 -14.156 9.891 1 98.88 191 ILE A N 1
ATOM 1449 C CA . ILE A 1 191 ? -2.406 -13.359 11.062 1 98.88 191 ILE A CA 1
ATOM 1450 C C . ILE A 1 191 ? -0.89 -13.203 11.133 1 98.88 191 ILE A C 1
ATOM 1452 O O . ILE A 1 191 ? -0.162 -14.188 11.281 1 98.88 191 ILE A O 1
ATOM 1456 N N . VAL A 1 192 ? -0.412 -11.984 11.016 1 98.75 192 VAL A N 1
ATOM 1457 C CA . VAL A 1 192 ? 1.026 -11.75 11.047 1 98.75 192 VAL A CA 1
ATOM 1458 C C . VAL A 1 192 ? 1.354 -10.742 12.148 1 98.75 192 VAL A C 1
ATOM 1460 O O . VAL A 1 192 ? 0.819 -9.633 12.164 1 98.75 192 VAL A O 1
ATOM 1463 N N . ASP A 1 193 ? 2.174 -11.148 13.055 1 98 193 ASP A N 1
ATOM 1464 C CA . ASP A 1 193 ? 2.643 -10.328 14.164 1 98 193 ASP A CA 1
ATOM 1465 C C . ASP A 1 193 ? 4.102 -9.922 13.977 1 98 193 ASP A C 1
ATOM 1467 O O . ASP A 1 193 ? 4.941 -10.766 13.641 1 98 193 ASP A O 1
ATOM 1471 N N . HIS A 1 194 ? 4.445 -8.547 14.047 1 96.56 194 HIS A N 1
ATOM 1472 C CA . HIS A 1 194 ? 5.805 -8.023 13.969 1 96.56 194 HIS A CA 1
ATOM 1473 C C . HIS A 1 194 ? 6.449 -8.375 12.633 1 96.56 194 HIS A C 1
ATOM 1475 O O . HIS A 1 194 ? 7.578 -8.867 12.594 1 96.56 194 HIS A O 1
ATOM 1481 N N . ALA A 1 195 ? 5.66 -8.133 11.555 1 97.38 195 ALA A N 1
ATOM 1482 C CA . ALA A 1 195 ? 6.18 -8.445 10.227 1 97.38 195 ALA A CA 1
ATOM 1483 C C . ALA A 1 195 ? 7.531 -7.777 10 1 97.38 195 ALA A C 1
ATOM 1485 O O . ALA A 1 195 ? 7.668 -6.566 10.172 1 97.38 195 ALA A O 1
ATOM 1486 N N . PHE A 1 196 ? 8.578 -8.578 9.562 1 96.94 196 PHE A N 1
ATOM 1487 C CA . PHE A 1 196 ? 9.93 -8.164 9.195 1 96.94 196 PHE A CA 1
ATOM 1488 C C . PHE A 1 196 ? 10.672 -7.609 10.406 1 96.94 196 PHE A C 1
ATOM 1490 O O . PHE A 1 196 ? 11.594 -6.805 10.258 1 96.94 196 PHE A O 1
ATOM 1497 N N . ARG A 1 197 ? 10.18 -7.867 11.539 1 94.31 197 ARG A N 1
ATOM 1498 C CA . ARG A 1 197 ? 10.852 -7.516 12.789 1 94.31 197 ARG A CA 1
ATOM 1499 C C . ARG A 1 197 ? 11.305 -8.766 13.539 1 94.31 197 ARG A C 1
ATOM 1501 O O . ARG A 1 197 ? 11.086 -9.883 13.078 1 94.31 197 ARG A O 1
ATOM 1508 N N . ASP A 1 198 ? 11.938 -8.383 14.703 1 90.5 198 ASP A N 1
ATOM 1509 C CA . ASP A 1 198 ? 12.305 -9.492 15.578 1 90.5 198 ASP A CA 1
ATOM 1510 C C . ASP A 1 198 ? 11.062 -10.188 16.125 1 90.5 198 ASP A C 1
ATOM 1512 O O . ASP A 1 198 ? 10.055 -9.539 16.422 1 90.5 198 ASP A O 1
ATOM 1516 N N . ASN A 1 199 ? 10.938 -11.469 16.188 1 91 199 ASN A N 1
ATOM 1517 C CA . ASN A 1 199 ? 9.859 -12.258 16.781 1 91 199 ASN A CA 1
ATOM 1518 C C . ASN A 1 199 ? 8.648 -12.336 15.867 1 91 199 ASN A C 1
ATOM 1520 O O . ASN A 1 199 ? 7.512 -12.438 16.328 1 91 199 ASN A O 1
ATOM 1524 N N . GLU A 1 200 ? 8.906 -12.18 14.633 1 97.62 200 GLU A N 1
ATOM 1525 C CA . GLU A 1 200 ? 7.836 -12.305 13.648 1 97.62 200 GLU A CA 1
ATOM 1526 C C . GLU A 1 200 ? 7.105 -13.641 13.797 1 97.62 200 GLU A C 1
ATOM 1528 O O . GLU A 1 200 ? 7.734 -14.672 14.023 1 97.62 200 GLU A O 1
ATOM 1533 N N . LYS A 1 201 ? 5.793 -13.594 13.805 1 98.25 201 LYS A N 1
ATOM 1534 C CA . LYS A 1 201 ? 4.938 -14.773 13.727 1 98.25 201 LYS A CA 1
ATOM 1535 C C . LYS A 1 201 ? 3.988 -14.688 12.531 1 98.25 201 LYS A C 1
ATOM 1537 O O . LYS A 1 201 ? 3.357 -13.656 12.312 1 98.25 201 LYS A O 1
ATOM 1542 N N . VAL A 1 202 ? 3.963 -15.727 11.781 1 98.56 202 VAL A N 1
ATOM 1543 C CA . VAL A 1 202 ? 3.094 -15.828 10.617 1 98.56 202 VAL A CA 1
ATOM 1544 C C . VAL A 1 202 ? 2.182 -17.047 10.75 1 98.56 202 VAL A C 1
ATOM 1546 O O . VAL A 1 202 ? 2.658 -18.188 10.82 1 98.56 202 VAL A O 1
ATOM 1549 N N . ILE A 1 203 ? 0.894 -16.766 10.797 1 98.62 203 ILE A N 1
ATOM 1550 C CA . ILE A 1 203 ? -0.092 -17.828 11 1 98.62 203 ILE A CA 1
ATOM 1551 C C . ILE A 1 203 ? -1.135 -17.781 9.883 1 98.62 203 ILE A C 1
ATOM 1553 O O . ILE A 1 203 ? -1.646 -16.703 9.555 1 98.62 203 ILE A O 1
ATOM 1557 N N . ILE A 1 204 ? -1.356 -18.891 9.258 1 98.69 204 ILE A N 1
ATOM 1558 C CA . ILE A 1 204 ? -2.471 -19.031 8.328 1 98.69 204 ILE A CA 1
ATOM 1559 C C . ILE A 1 204 ? -3.549 -19.922 8.953 1 98.69 204 ILE A C 1
ATOM 1561 O O . ILE A 1 204 ? -3.264 -21.031 9.406 1 98.69 204 ILE A O 1
ATOM 1565 N N . THR A 1 205 ? -4.711 -19.406 9.055 1 98.25 205 THR A N 1
ATOM 1566 C CA . THR A 1 205 ? -5.887 -20.047 9.625 1 98.25 205 THR A CA 1
ATOM 1567 C C . THR A 1 205 ? -7.125 -19.766 8.781 1 98.25 205 THR A C 1
ATOM 1569 O O . THR A 1 205 ? -7.035 -19.672 7.555 1 98.25 205 THR A O 1
ATOM 1572 N N . ASP A 1 206 ? -8.289 -19.766 9.383 1 97.88 206 ASP A N 1
ATOM 1573 C CA . ASP A 1 206 ? -9.516 -19.469 8.656 1 97.88 206 ASP A CA 1
ATOM 1574 C C . ASP A 1 206 ? -10.539 -18.75 9.547 1 97.88 206 ASP A C 1
ATOM 1576 O O . ASP A 1 206 ? -10.273 -18.516 10.727 1 97.88 206 ASP A O 1
ATOM 1580 N N . LEU A 1 207 ? -11.68 -18.406 8.93 1 97.44 207 LEU A N 1
ATOM 1581 C CA . LEU A 1 207 ? -12.695 -17.609 9.617 1 97.44 207 LEU A CA 1
ATOM 1582 C C . LEU A 1 207 ? -13.281 -18.391 10.789 1 97.44 207 LEU A C 1
ATOM 1584 O O . LEU A 1 207 ? -13.773 -17.797 11.75 1 97.44 207 LEU A O 1
ATOM 1588 N N . ASP A 1 208 ? -13.156 -19.672 10.758 1 95.69 208 ASP A N 1
ATOM 1589 C CA . ASP A 1 208 ? -13.766 -20.5 11.797 1 95.69 208 ASP A CA 1
ATOM 1590 C C . ASP A 1 208 ? -12.789 -20.734 12.945 1 95.69 208 ASP A C 1
ATOM 1592 O O . ASP A 1 208 ? -13.211 -21.031 14.07 1 95.69 208 ASP A O 1
ATOM 1596 N N . SER A 1 209 ? -11.461 -20.562 12.703 1 97.56 209 SER A N 1
ATOM 1597 C CA . SER A 1 209 ? -10.484 -21.031 13.672 1 97.56 209 SER A CA 1
ATOM 1598 C C . SER A 1 209 ? -9.594 -19.906 14.164 1 97.56 209 SER A C 1
ATOM 1600 O O . SER A 1 209 ? -8.789 -20.094 15.078 1 97.56 209 SER A O 1
ATOM 1602 N N . TRP A 1 210 ? -9.695 -18.734 13.648 1 97.94 210 TRP A N 1
ATOM 1603 C CA . TRP A 1 210 ? -8.781 -17.625 13.938 1 97.94 210 TRP A CA 1
ATOM 1604 C C . TRP A 1 210 ? -8.781 -17.297 15.43 1 97.94 210 TRP A C 1
ATOM 1606 O O . TRP A 1 210 ? -7.781 -16.828 15.969 1 97.94 210 TRP A O 1
ATOM 1616 N N . LYS A 1 211 ? -9.906 -17.531 16.094 1 97.25 211 LYS A N 1
ATOM 1617 C CA . LYS A 1 211 ? -10.078 -17.109 17.484 1 97.25 211 LYS A CA 1
ATOM 1618 C C . LYS A 1 211 ? -9.086 -17.828 18.391 1 97.25 211 LYS A C 1
ATOM 1620 O O . LYS A 1 211 ? -8.742 -17.328 19.469 1 97.25 211 LYS A O 1
ATOM 1625 N N . LYS A 1 212 ? -8.578 -19 17.984 1 97.81 212 LYS A N 1
ATOM 1626 C CA . LYS A 1 212 ? -7.57 -19.75 18.734 1 97.81 212 LYS A CA 1
ATOM 1627 C C . LYS A 1 212 ? -6.297 -18.922 18.906 1 97.81 212 LYS A C 1
ATOM 1629 O O . LYS A 1 212 ? -5.508 -19.172 19.812 1 97.81 212 LYS A O 1
ATOM 1634 N N . TYR A 1 213 ? -6.133 -17.953 18.047 1 98 213 TYR A N 1
ATOM 1635 C CA . TYR A 1 213 ? -4.898 -17.172 18.047 1 98 213 TYR A CA 1
ATOM 1636 C C . TYR A 1 213 ? -5.141 -15.758 18.562 1 98 213 TYR A C 1
ATOM 1638 O O . TYR A 1 213 ? -4.293 -14.883 18.391 1 98 213 TYR A O 1
ATOM 1646 N N . GLU A 1 214 ? -6.266 -15.469 19.125 1 97.06 214 GLU A N 1
ATOM 1647 C CA . GLU A 1 214 ? -6.676 -14.125 19.531 1 97.06 214 GLU A CA 1
ATOM 1648 C C . GLU A 1 214 ? -5.66 -13.516 20.5 1 97.06 214 GLU A C 1
ATOM 1650 O O . GLU A 1 214 ? -5.43 -12.305 20.469 1 97.06 214 GLU A O 1
ATOM 1655 N N . GLN A 1 215 ? -5 -14.312 21.297 1 95.88 215 GLN A N 1
ATOM 1656 C CA . GLN A 1 215 ? -4.055 -13.828 22.297 1 95.88 215 GLN A CA 1
ATOM 1657 C C . GLN A 1 215 ? -2.797 -13.266 21.641 1 95.88 215 GLN A C 1
ATOM 1659 O O . GLN A 1 215 ? -2.084 -12.461 22.25 1 95.88 215 GLN A O 1
ATOM 1664 N N . LEU A 1 216 ? -2.531 -13.719 20.453 1 96.06 216 LEU A N 1
ATOM 1665 C CA . LEU A 1 216 ? -1.362 -13.242 19.703 1 96.06 216 LEU A CA 1
ATOM 1666 C C . LEU A 1 216 ? -1.631 -11.883 19.078 1 96.06 216 LEU A C 1
ATOM 1668 O O . LEU A 1 216 ? -0.694 -11.164 18.719 1 96.06 216 LEU A O 1
ATOM 1672 N N . ILE A 1 217 ? -2.908 -11.562 18.875 1 97.38 217 ILE A N 1
ATOM 1673 C CA . ILE A 1 217 ? -3.299 -10.359 18.156 1 97.38 217 ILE A CA 1
ATOM 1674 C C . ILE A 1 217 ? -3.145 -9.141 19.047 1 97.38 217 ILE A C 1
ATOM 1676 O O . ILE A 1 217 ? -3.73 -9.078 20.141 1 97.38 217 ILE A O 1
ATOM 1680 N N . GLY A 1 218 ? -2.305 -8.211 18.641 1 93.69 218 GLY A N 1
ATOM 1681 C CA . GLY A 1 218 ? -2.029 -7.023 19.422 1 93.69 218 GLY A CA 1
ATOM 1682 C C . GLY A 1 218 ? -1.743 -5.801 18.562 1 93.69 218 GLY A C 1
ATOM 1683 O O . GLY A 1 218 ? -2.24 -5.688 17.453 1 93.69 218 GLY A O 1
ATOM 1684 N N . MET A 1 219 ? -0.989 -4.906 19.031 1 89.81 219 MET A N 1
ATOM 1685 C CA . MET A 1 219 ? -0.833 -3.553 18.5 1 89.81 219 MET A CA 1
ATOM 1686 C C . MET A 1 219 ? -0.11 -3.568 17.156 1 89.81 219 MET A C 1
ATOM 1688 O O . MET A 1 219 ? -0.302 -2.672 16.328 1 89.81 219 MET A O 1
ATOM 1692 N N . VAL A 1 220 ? 0.697 -4.539 16.938 1 92.69 220 VAL A N 1
ATOM 1693 C CA . VAL A 1 220 ? 1.501 -4.516 15.719 1 92.69 220 VAL A CA 1
ATOM 1694 C C . VAL A 1 220 ? 1.106 -5.68 14.812 1 92.69 220 VAL A C 1
ATOM 1696 O O . VAL A 1 220 ? 1.894 -6.113 13.969 1 92.69 220 VAL A O 1
ATOM 1699 N N . THR A 1 221 ? -0.076 -6.273 15.109 1 98.06 221 THR A N 1
ATOM 1700 C CA . THR A 1 221 ? -0.6 -7.371 14.305 1 98.06 221 THR A CA 1
ATOM 1701 C C . THR A 1 221 ? -1.489 -6.84 13.18 1 98.06 221 THR A C 1
ATOM 1703 O O . THR A 1 221 ? -2.25 -5.891 13.383 1 98.06 221 THR A O 1
ATOM 1706 N N . THR A 1 222 ? -1.34 -7.438 12.008 1 98.75 222 THR A N 1
ATOM 1707 C CA . THR A 1 222 ? -2.229 -7.184 10.875 1 98.75 222 THR A CA 1
ATOM 1708 C C . THR A 1 222 ? -2.869 -8.477 10.391 1 98.75 222 THR A C 1
ATOM 1710 O O . THR A 1 222 ? -2.199 -9.508 10.289 1 98.75 222 THR A O 1
ATOM 1713 N N . LEU A 1 223 ? -4.184 -8.445 10.18 1 98.94 223 LEU A N 1
ATOM 1714 C CA . LEU A 1 223 ? -4.887 -9.609 9.656 1 98.94 223 LEU A CA 1
ATOM 1715 C C . LEU A 1 223 ? -5.246 -9.414 8.188 1 98.94 223 LEU A C 1
ATOM 1717 O O . LEU A 1 223 ? -5.586 -8.305 7.77 1 98.94 223 LEU A O 1
ATOM 1721 N N . VAL A 1 224 ? -5.145 -10.469 7.477 1 98.94 224 VAL A N 1
ATOM 1722 C CA . VAL A 1 224 ? -5.602 -10.508 6.09 1 98.94 224 VAL A CA 1
ATOM 1723 C C . VAL A 1 224 ? -6.684 -11.57 5.93 1 98.94 224 VAL A C 1
ATOM 1725 O O . VAL A 1 224 ? -6.434 -12.758 6.141 1 98.94 224 VAL A O 1
ATOM 1728 N N . ILE A 1 225 ? -7.883 -11.133 5.621 1 98.88 225 ILE A N 1
ATOM 1729 C CA . ILE A 1 225 ? -9 -12.039 5.348 1 98.88 225 ILE A CA 1
ATOM 1730 C C . ILE A 1 225 ? -9.164 -12.203 3.84 1 98.88 225 ILE A C 1
ATOM 1732 O O . ILE A 1 225 ? -9.383 -11.227 3.119 1 98.88 225 ILE A O 1
ATOM 1736 N N . GLY A 1 226 ? -9.07 -13.414 3.361 1 98.56 226 GLY A N 1
ATOM 1737 C CA . GLY A 1 226 ? -9.164 -13.695 1.938 1 98.56 226 GLY A CA 1
ATOM 1738 C C . GLY A 1 226 ? -10.539 -13.414 1.364 1 98.56 226 GLY A C 1
ATOM 1739 O O . GLY A 1 226 ? -11.469 -13.062 2.1 1 98.56 226 GLY A O 1
ATOM 1740 N N . ASN A 1 227 ? -10.633 -13.406 0.038 1 97.25 227 ASN A N 1
ATOM 1741 C CA . ASN A 1 227 ? -11.922 -13.391 -0.641 1 97.25 227 ASN A CA 1
ATOM 1742 C C . ASN A 1 227 ? -12.344 -14.789 -1.089 1 97.25 227 ASN A C 1
ATOM 1744 O O . ASN A 1 227 ? -11.758 -15.781 -0.658 1 97.25 227 ASN A O 1
ATOM 1748 N N . SER A 1 228 ? -13.422 -14.867 -1.927 1 96 228 SER A N 1
ATOM 1749 C CA . SER A 1 228 ? -14.016 -16.141 -2.283 1 96 228 SER A CA 1
ATOM 1750 C C . SER A 1 228 ? -13.062 -16.984 -3.131 1 96 228 SER A C 1
ATOM 1752 O O . SER A 1 228 ? -13.25 -18.188 -3.271 1 96 228 SER A O 1
ATOM 1754 N N . LYS A 1 229 ? -11.992 -16.344 -3.672 1 95 229 LYS A N 1
ATOM 1755 C CA . LYS A 1 229 ? -11.07 -17.047 -4.562 1 95 229 LYS A CA 1
ATOM 1756 C C . LYS A 1 229 ? -9.789 -17.438 -3.832 1 95 229 LYS A C 1
ATOM 1758 O O . LYS A 1 229 ? -8.984 -18.219 -4.352 1 95 229 LYS A O 1
ATOM 1763 N N . THR A 1 230 ? -9.57 -16.938 -2.656 1 97.75 230 THR A N 1
ATOM 1764 C CA . THR A 1 230 ? -8.336 -17.172 -1.908 1 97.75 230 THR A CA 1
ATOM 1765 C C . THR A 1 230 ? -8.25 -18.625 -1.443 1 97.75 230 THR A C 1
ATOM 1767 O O . THR A 1 230 ? -9.242 -19.188 -0.977 1 97.75 230 THR A O 1
ATOM 1770 N N . TYR A 1 231 ? -7.109 -19.203 -1.625 1 97.31 231 TYR A N 1
ATOM 1771 C CA . TYR A 1 231 ? -6.906 -20.562 -1.139 1 97.31 231 TYR A CA 1
ATOM 1772 C C . TYR A 1 231 ? -5.566 -20.703 -0.427 1 97.31 231 TYR A C 1
ATOM 1774 O O . TYR A 1 231 ? -4.75 -19.781 -0.457 1 97.31 231 TYR A O 1
ATOM 1782 N N . VAL A 1 232 ? -5.434 -21.812 0.291 1 98.06 232 VAL A N 1
ATOM 1783 C CA . VAL A 1 232 ? -4.191 -22.109 1.003 1 98.06 232 VAL A CA 1
ATOM 1784 C C . VAL A 1 232 ? -3.553 -23.375 0.431 1 98.06 232 VAL A C 1
ATOM 1786 O O . VAL A 1 232 ? -4.242 -24.359 0.174 1 98.06 232 VAL A O 1
ATOM 1789 N N . ALA A 1 233 ? -2.326 -23.281 0.117 1 96.62 233 ALA A N 1
ATOM 1790 C CA . ALA A 1 233 ? -1.512 -24.438 -0.252 1 96.62 233 ALA A CA 1
ATOM 1791 C C . ALA A 1 233 ? -0.178 -24.422 0.489 1 96.62 233 ALA A C 1
ATOM 1793 O O . ALA A 1 233 ? 0.626 -23.5 0.32 1 96.62 233 ALA A O 1
ATOM 1794 N N . GLY A 1 234 ? 0.009 -25.453 1.321 1 92.38 234 GLY A N 1
ATOM 1795 C CA . GLY A 1 234 ? 1.169 -25.406 2.197 1 92.38 234 GLY A CA 1
ATOM 1796 C C . GLY A 1 234 ? 1.152 -24.234 3.156 1 92.38 234 GLY A C 1
ATOM 1797 O O . GLY A 1 234 ? 0.171 -24.031 3.873 1 92.38 234 GLY A O 1
ATOM 1798 N N . ASN A 1 235 ? 2.178 -23.516 3.148 1 94.31 235 ASN A N 1
ATOM 1799 C CA . ASN A 1 235 ? 2.279 -22.391 4.062 1 94.31 235 ASN A CA 1
ATOM 1800 C C . ASN A 1 235 ? 2.082 -21.062 3.332 1 94.31 235 ASN A C 1
ATOM 1802 O O . ASN A 1 235 ? 2.658 -20.047 3.721 1 94.31 235 ASN A O 1
ATOM 1806 N N . LYS A 1 236 ? 1.251 -21.203 2.242 1 97.88 236 LYS A N 1
ATOM 1807 C CA . LYS A 1 236 ? 1.028 -20 1.468 1 97.88 236 LYS A CA 1
ATOM 1808 C C . LYS A 1 236 ? -0.462 -19.703 1.306 1 97.88 236 LYS A C 1
ATOM 1810 O O . LYS A 1 236 ? -1.258 -20.625 1.114 1 97.88 236 LYS A O 1
ATOM 1815 N N . MET A 1 237 ? -0.831 -18.531 1.497 1 98.44 237 MET A N 1
ATOM 1816 C CA . MET A 1 237 ? -2.154 -17.984 1.22 1 98.44 237 MET A CA 1
ATOM 1817 C C . MET A 1 237 ? -2.158 -17.203 -0.093 1 98.44 237 MET A C 1
ATOM 1819 O O . MET A 1 237 ? -1.425 -16.219 -0.242 1 98.44 237 MET A O 1
ATOM 1823 N N . ILE A 1 238 ? -2.947 -17.625 -1.083 1 98 238 ILE A N 1
ATOM 1824 C CA . ILE A 1 238 ? -2.861 -17.094 -2.434 1 98 238 ILE A CA 1
ATOM 1825 C C . ILE A 1 238 ? -4.25 -16.672 -2.914 1 98 238 ILE A C 1
ATOM 1827 O O . ILE A 1 238 ? -5.219 -17.422 -2.75 1 98 238 ILE A O 1
ATOM 1831 N N . THR A 1 239 ? -4.402 -15.508 -3.43 1 97.44 239 THR A N 1
ATOM 1832 C CA . THR A 1 239 ? -5.578 -15.086 -4.184 1 97.44 239 THR A CA 1
ATOM 1833 C C . THR A 1 239 ? -5.27 -15.016 -5.676 1 97.44 239 THR A C 1
ATOM 1835 O O . THR A 1 239 ? -4.598 -14.094 -6.137 1 97.44 239 THR A O 1
ATOM 1838 N N . PRO A 1 240 ? -5.789 -15.906 -6.387 1 93.94 240 PRO A N 1
ATOM 1839 C CA . PRO A 1 240 ? -5.5 -15.898 -7.82 1 93.94 240 PRO A CA 1
ATOM 1840 C C . PRO A 1 240 ? -6.203 -14.758 -8.555 1 93.94 240 PRO A C 1
ATOM 1842 O O . PRO A 1 240 ? -7.32 -14.375 -8.195 1 93.94 240 PRO A O 1
ATOM 1845 N N . ARG A 1 241 ? -5.621 -14.234 -9.586 1 89.56 241 ARG A N 1
ATOM 1846 C CA . ARG A 1 241 ? -6.18 -13.125 -10.344 1 89.56 241 ARG A CA 1
ATOM 1847 C C . ARG A 1 241 ? -7.133 -13.617 -11.43 1 89.56 241 ARG A C 1
ATOM 1849 O O . ARG A 1 241 ? -7.898 -12.836 -11.992 1 89.56 241 ARG A O 1
ATOM 1856 N N . GLY A 1 242 ? -7 -14.828 -11.75 1 86.5 242 GLY A N 1
ATOM 1857 C CA . GLY A 1 242 ? -7.945 -15.344 -12.727 1 86.5 242 GLY A CA 1
ATOM 1858 C C . GLY A 1 242 ? -7.281 -15.797 -14.023 1 86.5 242 GLY A C 1
ATOM 1859 O O . GLY A 1 242 ? -7.965 -16.125 -14.992 1 86.5 242 GLY A O 1
ATOM 1860 N N . TYR A 1 243 ? -5.977 -15.898 -14.031 1 84 243 TYR A N 1
ATOM 1861 C CA . TYR A 1 243 ? -5.281 -16.328 -15.234 1 84 243 TYR A CA 1
ATOM 1862 C C . TYR A 1 243 ? -5.68 -17.766 -15.609 1 84 243 TYR A C 1
ATOM 1864 O O . TYR A 1 243 ? -5.734 -18.109 -16.797 1 84 243 TYR A O 1
ATOM 1872 N N . GLU A 1 244 ? -5.938 -18.484 -14.633 1 78.56 244 GLU A N 1
ATOM 1873 C CA . GLU A 1 244 ? -6.254 -19.891 -14.82 1 78.56 244 GLU A CA 1
ATOM 1874 C C . GLU A 1 244 ? -7.57 -20.062 -15.57 1 78.56 244 GLU A C 1
ATOM 1876 O O . GLU A 1 244 ? -7.832 -21.141 -16.125 1 78.56 244 GLU A O 1
ATOM 1881 N N . ARG A 1 245 ? -8.359 -19.062 -15.633 1 75.62 245 ARG A N 1
ATOM 1882 C CA . ARG A 1 245 ? -9.633 -19.141 -16.344 1 75.62 245 ARG A CA 1
ATOM 1883 C C . ARG A 1 245 ? -9.453 -18.844 -17.828 1 75.62 245 ARG A C 1
ATOM 1885 O O . ARG A 1 245 ? -10.289 -19.234 -18.641 1 75.62 245 ARG A O 1
ATOM 1892 N N . LYS A 1 246 ? -8.414 -18.188 -18.094 1 80.12 246 LYS A N 1
ATOM 1893 C CA . LYS A 1 246 ? -8.25 -17.703 -19.469 1 80.12 246 LYS A CA 1
ATOM 1894 C C . LYS A 1 246 ? -7.078 -18.391 -20.156 1 80.12 246 LYS A C 1
ATOM 1896 O O . LYS A 1 246 ? -7.082 -18.562 -21.375 1 80.12 246 LYS A O 1
ATOM 1901 N N . TYR A 1 247 ? -6.125 -18.75 -19.281 1 81.31 247 TYR A N 1
ATOM 1902 C CA . TYR A 1 247 ? -4.906 -19.312 -19.859 1 81.31 247 TYR A CA 1
ATOM 1903 C C . TYR A 1 247 ? -4.633 -20.703 -19.312 1 81.31 247 TYR A C 1
ATOM 1905 O O . TYR A 1 247 ? -4.969 -21 -18.172 1 81.31 247 TYR A O 1
ATOM 1913 N N . SER A 1 248 ? -4.129 -21.469 -20.297 1 73.88 248 SER A N 1
ATOM 1914 C CA . SER A 1 248 ? -3.711 -22.797 -19.844 1 73.88 248 SER A CA 1
ATOM 1915 C C . SER A 1 248 ? -2.242 -22.797 -19.438 1 73.88 248 SER A C 1
ATOM 1917 O O . SER A 1 248 ? -1.385 -22.312 -20.172 1 73.88 248 SER A O 1
ATOM 1919 N N . TYR A 1 249 ? -1.97 -23.078 -18.172 1 74.31 249 TYR A N 1
ATOM 1920 C CA . TYR A 1 249 ? -0.614 -23.297 -17.672 1 74.31 249 TYR A CA 1
ATOM 1921 C C . TYR A 1 249 ? -0.595 -24.391 -16.609 1 74.31 249 TYR A C 1
ATOM 1923 O O . TYR A 1 249 ? -1.616 -24.656 -15.977 1 74.31 249 TYR A O 1
ATOM 1931 N N . MET B 1 1 ? 23.766 -32 -8.75 1 37.22 1 MET B N 1
ATOM 1932 C CA . MET B 1 1 ? 24.125 -30.891 -7.883 1 37.22 1 MET B CA 1
ATOM 1933 C C . MET B 1 1 ? 22.875 -30.141 -7.414 1 37.22 1 MET B C 1
ATOM 1935 O O . MET B 1 1 ? 21.953 -29.922 -8.195 1 37.22 1 MET B O 1
ATOM 1939 N N . ALA B 1 2 ? 22.359 -30.219 -6.246 1 48.38 2 ALA B N 1
ATOM 1940 C CA . ALA B 1 2 ? 21.094 -29.812 -5.652 1 48.38 2 ALA B CA 1
ATOM 1941 C C . ALA B 1 2 ? 20.672 -28.422 -6.137 1 48.38 2 ALA B C 1
ATOM 1943 O O . ALA B 1 2 ? 21.438 -27.469 -6.031 1 48.38 2 ALA B O 1
ATOM 1944 N N . ASN B 1 3 ? 19.906 -28.25 -7.23 1 61.72 3 ASN B N 1
ATOM 1945 C CA . ASN B 1 3 ? 19.609 -27.078 -8.047 1 61.72 3 ASN B CA 1
ATOM 1946 C C . ASN B 1 3 ? 19.188 -25.891 -7.191 1 61.72 3 ASN B C 1
ATOM 1948 O O . ASN B 1 3 ? 18.219 -25.969 -6.445 1 61.72 3 ASN B O 1
ATOM 1952 N N . ASN B 1 4 ? 20.172 -24.969 -6.816 1 84.5 4 ASN B N 1
ATOM 1953 C CA . ASN B 1 4 ? 20.203 -23.906 -5.816 1 84.5 4 ASN B CA 1
ATOM 1954 C C . ASN B 1 4 ? 19.531 -22.625 -6.332 1 84.5 4 ASN B C 1
ATOM 1956 O O . ASN B 1 4 ? 19.953 -21.516 -5.996 1 84.5 4 ASN B O 1
ATOM 1960 N N . GLY B 1 5 ? 18.656 -22.812 -7.34 1 96.19 5 GLY B N 1
ATOM 1961 C CA . GLY B 1 5 ? 18.016 -21.625 -7.871 1 96.19 5 GLY B CA 1
ATOM 1962 C C . GLY B 1 5 ? 17.047 -20.984 -6.895 1 96.19 5 GLY B C 1
ATOM 1963 O O . GLY B 1 5 ? 16.672 -21.594 -5.891 1 96.19 5 GLY B O 1
ATOM 1964 N N . ALA B 1 6 ? 16.828 -19.703 -7.137 1 98.38 6 ALA B N 1
ATOM 1965 C CA . ALA B 1 6 ? 15.898 -18.938 -6.305 1 98.38 6 ALA B CA 1
ATOM 1966 C C . ALA B 1 6 ? 15.148 -17.891 -7.125 1 98.38 6 ALA B C 1
ATOM 1968 O O . ALA B 1 6 ? 15.641 -17.453 -8.164 1 98.38 6 ALA B O 1
ATOM 1969 N N . ILE B 1 7 ? 13.992 -17.656 -6.637 1 98.75 7 ILE B N 1
ATOM 1970 C CA . ILE B 1 7 ? 13.18 -16.641 -7.305 1 98.75 7 ILE B CA 1
ATOM 1971 C C . ILE B 1 7 ? 12.891 -15.492 -6.344 1 98.75 7 ILE B C 1
ATOM 1973 O O . ILE B 1 7 ? 12.555 -15.711 -5.18 1 98.75 7 ILE B O 1
ATOM 1977 N N . PHE B 1 8 ? 13.094 -14.32 -6.82 1 98.81 8 PHE B N 1
ATOM 1978 C CA . PHE B 1 8 ? 12.648 -13.102 -6.152 1 98.81 8 PHE B CA 1
ATOM 1979 C C . PHE B 1 8 ? 11.555 -12.406 -6.953 1 98.81 8 PHE B C 1
ATOM 1981 O O . PHE B 1 8 ? 11.766 -12.047 -8.117 1 98.81 8 PHE B O 1
ATOM 1988 N N . VAL B 1 9 ? 10.375 -12.289 -6.398 1 98.81 9 VAL B N 1
ATOM 1989 C CA . VAL B 1 9 ? 9.328 -11.469 -7 1 98.81 9 VAL B CA 1
ATOM 1990 C C . VAL B 1 9 ? 9.375 -10.062 -6.406 1 98.81 9 VAL B C 1
ATOM 1992 O O . VAL B 1 9 ? 8.984 -9.859 -5.254 1 98.81 9 VAL B O 1
ATOM 1995 N N . VAL B 1 10 ? 9.742 -9.109 -7.234 1 98.62 10 VAL B N 1
ATOM 1996 C CA . VAL B 1 10 ? 10.258 -7.859 -6.676 1 98.62 10 VAL B CA 1
ATOM 1997 C C . VAL B 1 10 ? 9.352 -6.699 -7.082 1 98.62 10 VAL B C 1
ATOM 1999 O O . VAL B 1 10 ? 9.039 -6.531 -8.266 1 98.62 10 VAL B O 1
ATOM 2002 N N . GLY B 1 11 ? 8.938 -5.938 -6.059 1 98.5 11 GLY B N 1
ATOM 2003 C CA . GLY B 1 11 ? 8.297 -4.66 -6.324 1 98.5 11 GLY B CA 1
ATOM 2004 C C . GLY B 1 11 ? 9.289 -3.531 -6.547 1 98.5 11 GLY B C 1
ATOM 2005 O O . GLY B 1 11 ? 10.094 -3.225 -5.668 1 98.5 11 GLY B O 1
ATOM 2006 N N . LEU B 1 12 ? 9.148 -2.824 -7.668 1 97.94 12 LEU B N 1
ATOM 2007 C CA . LEU B 1 12 ? 10.094 -1.773 -8.047 1 97.94 12 LEU B CA 1
ATOM 2008 C C . LEU B 1 12 ? 9.672 -0.433 -7.449 1 97.94 12 LEU B C 1
ATOM 2010 O O . LEU B 1 12 ? 10.43 0.536 -7.496 1 97.94 12 LEU B O 1
ATOM 2014 N N . GLY B 1 13 ? 8.477 -0.398 -6.855 1 97.94 13 GLY B N 1
ATOM 2015 C CA . GLY B 1 13 ? 7.926 0.906 -6.516 1 97.94 13 GLY B CA 1
ATOM 2016 C C . GLY B 1 13 ? 7.398 1.663 -7.719 1 97.94 13 GLY B C 1
ATOM 2017 O O . GLY B 1 13 ? 7.152 1.071 -8.773 1 97.94 13 GLY B O 1
ATOM 2018 N N . PRO B 1 14 ? 7.188 2.92 -7.547 1 96.31 14 PRO B N 1
ATOM 2019 C CA . PRO B 1 14 ? 6.453 3.662 -8.578 1 96.31 14 PRO B CA 1
ATOM 2020 C C . PRO B 1 14 ? 7.316 4 -9.789 1 96.31 14 PRO B C 1
ATOM 2022 O O . PRO B 1 14 ? 6.793 4.316 -10.859 1 96.31 14 PRO B O 1
ATOM 2025 N N . GLY B 1 15 ? 8.625 3.998 -9.734 1 88.62 15 GLY B N 1
ATOM 2026 C CA . GLY B 1 15 ? 9.414 4.262 -10.93 1 88.62 15 GLY B CA 1
ATOM 2027 C C . GLY B 1 15 ? 10.828 4.703 -10.625 1 88.62 15 GLY B C 1
ATOM 2028 O O . GLY B 1 15 ? 11.789 4.105 -11.117 1 88.62 15 GLY B O 1
ATOM 2029 N N . SER B 1 16 ? 10.906 5.68 -9.797 1 94.19 16 SER B N 1
ATOM 2030 C CA . SER B 1 16 ? 12.219 6.234 -9.477 1 94.19 16 SER B CA 1
ATOM 2031 C C . SER B 1 16 ? 13 5.309 -8.547 1 94.19 16 SER B C 1
ATOM 2033 O O . SER B 1 16 ? 12.414 4.652 -7.684 1 94.19 16 SER B O 1
ATOM 2035 N N . LYS B 1 17 ? 14.289 5.312 -8.719 1 96.56 17 LYS B N 1
ATOM 2036 C CA . LYS B 1 17 ? 15.188 4.504 -7.895 1 96.56 17 LYS B CA 1
ATOM 2037 C C . LYS B 1 17 ? 15.008 4.832 -6.414 1 96.56 17 LYS B C 1
ATOM 2039 O O . LYS B 1 17 ? 15.062 3.938 -5.566 1 96.56 17 LYS B O 1
ATOM 2044 N N . GLU B 1 18 ? 14.758 6.043 -6.172 1 97.56 18 GLU B N 1
ATOM 2045 C CA . GLU B 1 18 ? 14.656 6.512 -4.797 1 97.56 18 GLU B CA 1
ATOM 2046 C C . GLU B 1 18 ? 13.523 5.812 -4.055 1 97.56 18 GLU B C 1
ATOM 2048 O O . GLU B 1 18 ? 13.57 5.664 -2.83 1 97.56 18 GLU B O 1
ATOM 2053 N N . TYR B 1 19 ? 12.578 5.289 -4.746 1 98.06 19 TYR B N 1
ATOM 2054 C CA . TYR B 1 19 ? 11.414 4.758 -4.039 1 98.06 19 TYR B CA 1
ATOM 2055 C C . TYR B 1 19 ? 11.375 3.236 -4.129 1 98.06 19 TYR B C 1
ATOM 2057 O O . TYR B 1 19 ? 10.344 2.619 -3.848 1 98.06 19 TYR B O 1
ATOM 2065 N N . ARG B 1 20 ? 12.547 2.672 -4.531 1 98.5 20 ARG B N 1
ATOM 2066 C CA . ARG B 1 20 ? 12.773 1.253 -4.273 1 98.5 20 ARG B CA 1
ATOM 2067 C C . ARG B 1 20 ? 13.078 1.005 -2.803 1 98.5 20 ARG B C 1
ATOM 2069 O O . ARG B 1 20 ? 13.68 1.853 -2.137 1 98.5 20 ARG B O 1
ATOM 2076 N N . THR B 1 21 ? 12.633 -0.125 -2.301 1 98.69 21 THR B N 1
ATOM 2077 C CA . THR B 1 21 ? 13.148 -0.519 -0.994 1 98.69 21 THR B CA 1
ATOM 2078 C C . THR B 1 21 ? 14.617 -0.902 -1.09 1 98.69 21 THR B C 1
ATOM 2080 O O . THR B 1 21 ? 15.109 -1.262 -2.166 1 98.69 21 THR B O 1
ATOM 2083 N N . ILE B 1 22 ? 15.289 -0.838 0.003 1 98.62 22 ILE B N 1
ATOM 2084 C CA . ILE B 1 22 ? 16.688 -1.251 0.046 1 98.62 22 ILE B CA 1
ATOM 2085 C C . ILE B 1 22 ? 16.797 -2.719 -0.361 1 98.62 22 ILE B C 1
ATOM 2087 O O . ILE B 1 22 ? 17.688 -3.084 -1.146 1 98.62 22 ILE B O 1
ATOM 2091 N N . ARG B 1 23 ? 15.875 -3.559 0.07 1 98.69 23 ARG B N 1
ATOM 2092 C CA . ARG B 1 23 ? 15.898 -4.977 -0.272 1 98.69 23 ARG B CA 1
ATOM 2093 C C . ARG B 1 23 ? 15.68 -5.184 -1.768 1 98.69 23 ARG B C 1
ATOM 2095 O O . ARG B 1 23 ? 16.328 -6.039 -2.381 1 98.69 23 ARG B O 1
ATOM 2102 N N . ALA B 1 24 ? 14.758 -4.426 -2.324 1 98.62 24 ALA B N 1
ATOM 2103 C CA . ALA B 1 24 ? 14.539 -4.523 -3.766 1 98.62 24 ALA B CA 1
ATOM 2104 C C . ALA B 1 24 ? 15.82 -4.23 -4.539 1 98.62 24 ALA B C 1
ATOM 2106 O O . ALA B 1 24 ? 16.188 -4.969 -5.457 1 98.62 24 ALA B O 1
ATOM 2107 N N . GLN B 1 25 ? 16.438 -3.189 -4.145 1 98.31 25 GLN B N 1
ATOM 2108 C CA . GLN B 1 25 ? 17.688 -2.826 -4.789 1 98.31 25 GLN B CA 1
ATOM 2109 C C . GLN B 1 25 ? 18.719 -3.941 -4.645 1 98.31 25 GLN B C 1
ATOM 2111 O O . GLN B 1 25 ? 19.406 -4.297 -5.613 1 98.31 25 GLN B O 1
ATOM 2116 N N . GLN B 1 26 ? 18.875 -4.504 -3.471 1 98.06 26 GLN B N 1
ATOM 2117 C CA . GLN B 1 26 ? 19.828 -5.57 -3.195 1 98.06 26 GLN B CA 1
ATOM 2118 C C . GLN B 1 26 ? 19.562 -6.789 -4.07 1 98.06 26 GLN B C 1
ATOM 2120 O O . GLN B 1 26 ? 20.484 -7.348 -4.668 1 98.06 26 GLN B O 1
ATOM 2125 N N . VAL B 1 27 ? 18.312 -7.156 -4.152 1 97.81 27 VAL B N 1
ATOM 2126 C CA . VAL B 1 27 ? 17.906 -8.352 -4.895 1 97.81 27 VAL B CA 1
ATOM 2127 C C . VAL B 1 27 ? 18.172 -8.148 -6.383 1 97.81 27 VAL B C 1
ATOM 2129 O O . VAL B 1 27 ? 18.641 -9.062 -7.07 1 97.81 27 VAL B O 1
ATOM 2132 N N . LEU B 1 28 ? 17.875 -6.973 -6.859 1 97.69 28 LEU B N 1
ATOM 2133 C CA . LEU B 1 28 ? 18.109 -6.664 -8.266 1 97.69 28 LEU B CA 1
ATOM 2134 C C . LEU B 1 28 ? 19.594 -6.738 -8.594 1 97.69 28 LEU B C 1
ATOM 2136 O O . LEU B 1 28 ? 19.969 -7.188 -9.68 1 97.69 28 LEU B O 1
ATOM 2140 N N . GLU B 1 29 ? 20.406 -6.332 -7.688 1 96.81 29 GLU B N 1
ATOM 2141 C CA . GLU B 1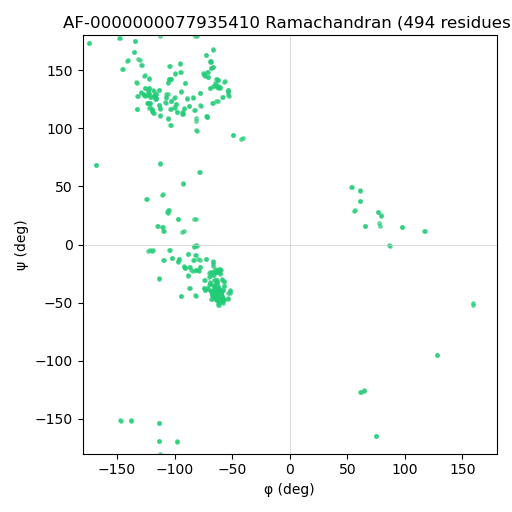 29 ? 21.859 -6.367 -7.879 1 96.81 29 GLU B CA 1
ATOM 2142 C C . GLU B 1 29 ? 22.391 -7.793 -7.785 1 96.81 29 GLU B C 1
ATOM 2144 O O . GLU B 1 29 ? 23.344 -8.148 -8.484 1 96.81 29 GLU B O 1
ATOM 2149 N N . GLU B 1 30 ? 21.797 -8.609 -7.035 1 94.94 30 GLU B N 1
ATOM 2150 C CA . GLU B 1 30 ? 22.297 -9.953 -6.754 1 94.94 30 GLU B CA 1
ATOM 2151 C C . GLU B 1 30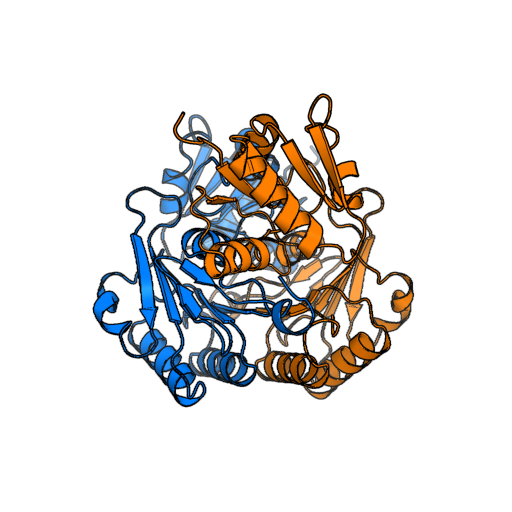 ? 21.797 -10.953 -7.785 1 94.94 30 GLU B C 1
ATOM 2153 O O . GLU B 1 30 ? 22.406 -12 -7.992 1 94.94 30 GLU B O 1
ATOM 2158 N N . ALA B 1 31 ? 20.688 -10.695 -8.398 1 97.38 31 ALA B N 1
ATOM 2159 C CA . ALA B 1 31 ? 20.047 -11.648 -9.312 1 97.38 31 ALA B CA 1
ATOM 2160 C C . ALA B 1 31 ? 20.938 -11.914 -10.523 1 97.38 31 ALA B C 1
ATOM 2162 O O . ALA B 1 31 ? 21.609 -11.008 -11.031 1 97.38 31 ALA B O 1
ATOM 2163 N N . ASP B 1 32 ? 20.953 -13.164 -10.992 1 96.62 32 ASP B N 1
ATOM 2164 C CA . ASP B 1 32 ? 21.625 -13.539 -12.234 1 96.62 32 ASP B CA 1
ATOM 2165 C C . ASP B 1 32 ? 20.844 -13.07 -13.453 1 96.62 32 ASP B C 1
ATOM 2167 O O . ASP B 1 32 ? 21.438 -12.672 -14.461 1 96.62 32 ASP B O 1
ATOM 2171 N N . ILE B 1 33 ? 19.547 -13.156 -13.336 1 98.25 33 ILE B N 1
ATOM 2172 C CA . ILE B 1 33 ? 18.641 -12.859 -14.43 1 98.25 33 ILE B CA 1
ATOM 2173 C C . ILE B 1 33 ? 17.5 -11.969 -13.922 1 98.25 33 ILE B C 1
ATOM 2175 O O . ILE B 1 33 ? 17 -12.164 -12.82 1 98.25 33 ILE B O 1
ATOM 2179 N N . ILE B 1 34 ? 17.156 -11.031 -14.734 1 98.62 34 ILE B N 1
ATOM 2180 C CA . ILE B 1 34 ? 15.992 -10.195 -14.453 1 98.62 34 ILE B CA 1
ATOM 2181 C C . ILE B 1 34 ? 14.938 -10.391 -15.539 1 98.62 34 ILE B C 1
ATOM 2183 O O . ILE B 1 34 ? 15.242 -10.289 -16.734 1 98.62 34 ILE B O 1
ATOM 2187 N N . VAL B 1 35 ? 13.742 -10.742 -15.117 1 98.62 35 VAL B N 1
ATOM 2188 C CA . VAL B 1 35 ? 12.594 -10.945 -16 1 98.62 35 VAL B CA 1
ATOM 2189 C C . VAL B 1 35 ? 11.539 -9.875 -15.734 1 98.62 35 VAL B C 1
ATOM 2191 O O . VAL B 1 35 ? 11.242 -9.562 -14.578 1 98.62 35 VAL B O 1
ATOM 2194 N N . GLY B 1 36 ? 10.992 -9.242 -16.766 1 97.75 36 GLY B N 1
ATOM 2195 C CA . GLY B 1 36 ? 9.961 -8.25 -16.547 1 97.75 36 GLY B CA 1
ATOM 2196 C C . GLY B 1 36 ? 9.352 -7.719 -17.828 1 97.75 36 GLY B C 1
ATOM 2197 O O . GLY B 1 36 ? 9.758 -8.117 -18.922 1 97.75 36 GLY B O 1
ATOM 2198 N N . TYR B 1 37 ? 8.266 -6.883 -17.625 1 96 37 TYR B N 1
ATOM 2199 C CA . TYR B 1 37 ? 7.688 -6.117 -18.719 1 96 37 TYR B CA 1
ATOM 2200 C C . TYR B 1 37 ? 8.695 -5.117 -19.281 1 96 37 TYR B C 1
ATOM 2202 O O . TYR B 1 37 ? 9.367 -4.418 -18.516 1 96 37 TYR B O 1
ATOM 2210 N N . ASN B 1 38 ? 8.758 -5.066 -20.547 1 95.06 38 ASN B N 1
ATOM 2211 C CA . ASN B 1 38 ? 9.773 -4.246 -21.203 1 95.06 38 ASN B CA 1
ATOM 2212 C C . ASN B 1 38 ? 9.766 -2.816 -20.672 1 95.06 38 ASN B C 1
ATOM 2214 O O . ASN B 1 38 ? 10.828 -2.227 -20.453 1 95.06 38 ASN B O 1
ATOM 2218 N N . THR B 1 39 ? 8.656 -2.311 -20.438 1 90.38 39 THR B N 1
ATOM 2219 C CA . THR B 1 39 ? 8.539 -0.939 -19.953 1 90.38 39 THR B CA 1
ATOM 2220 C C . THR B 1 39 ? 9.188 -0.789 -18.594 1 90.38 39 THR B C 1
ATOM 2222 O O . THR B 1 39 ? 9.875 0.205 -18.328 1 90.38 39 THR B O 1
ATOM 2225 N N . TYR B 1 40 ? 9.008 -1.759 -17.734 1 92.06 40 TYR B N 1
ATOM 2226 C CA . TYR B 1 40 ? 9.594 -1.707 -16.406 1 92.06 40 TYR B CA 1
ATOM 2227 C C . TYR B 1 40 ? 11.109 -1.903 -16.469 1 92.06 40 TYR B C 1
ATOM 2229 O O . TYR B 1 40 ? 11.852 -1.273 -15.719 1 92.06 40 TYR B O 1
ATOM 2237 N N . LEU B 1 41 ? 11.508 -2.76 -17.344 1 94.69 41 LEU B N 1
ATOM 2238 C CA . LEU B 1 41 ? 12.93 -3.045 -17.484 1 94.69 41 LEU B CA 1
ATOM 2239 C C . LEU B 1 41 ? 13.688 -1.808 -17.953 1 94.69 41 LEU B C 1
ATOM 2241 O O . LEU B 1 41 ? 14.828 -1.584 -17.547 1 94.69 41 LEU B O 1
ATOM 2245 N N . LYS B 1 42 ? 13.039 -0.995 -18.75 1 90.81 42 LYS B N 1
ATOM 2246 C CA . LYS B 1 42 ? 13.656 0.244 -19.219 1 90.81 42 LYS B CA 1
ATOM 2247 C C . LYS B 1 42 ? 13.867 1.223 -18.062 1 90.81 42 LYS B C 1
ATOM 2249 O O . LYS B 1 42 ? 14.797 2.031 -18.094 1 90.81 42 LYS B O 1
ATOM 2254 N N . MET B 1 43 ? 13.078 1.076 -17 1 90.25 43 MET B N 1
ATOM 2255 C CA . MET B 1 43 ? 13.117 1.998 -15.875 1 90.25 43 MET B CA 1
ATOM 2256 C C . MET B 1 43 ? 14.227 1.616 -14.898 1 90.25 43 MET B C 1
ATOM 2258 O O . MET B 1 43 ? 14.57 2.398 -14.016 1 90.25 43 MET B O 1
ATOM 2262 N N . ILE B 1 44 ? 14.773 0.408 -15.07 1 95 44 ILE B N 1
ATOM 2263 C CA . ILE B 1 44 ? 15.75 -0.04 -14.086 1 95 44 ILE B CA 1
ATOM 2264 C C . ILE B 1 44 ? 17.062 -0.405 -14.789 1 95 44 ILE B C 1
ATOM 2266 O O . ILE B 1 44 ? 17.688 -1.411 -14.453 1 95 44 ILE B O 1
ATOM 2270 N N . LYS B 1 45 ? 17.438 0.32 -15.734 1 92.88 45 LYS B N 1
ATOM 2271 C CA . LYS B 1 45 ? 18.672 0.089 -16.5 1 92.88 45 LYS B CA 1
ATOM 2272 C C . LYS B 1 45 ? 19.891 0.15 -15.594 1 92.88 45 LYS B C 1
ATOM 2274 O O . LYS B 1 45 ? 20.922 -0.458 -15.898 1 92.88 45 LYS B O 1
ATOM 2279 N N . ASP B 1 46 ? 19.734 0.857 -14.531 1 93.81 46 ASP B N 1
ATOM 2280 C CA . ASP B 1 46 ? 20.844 0.994 -13.578 1 93.81 46 ASP B CA 1
ATOM 2281 C C . ASP B 1 46 ? 21.234 -0.363 -13 1 93.81 46 ASP B C 1
ATOM 2283 O O . ASP B 1 46 ? 22.375 -0.542 -12.555 1 93.81 46 ASP B O 1
ATOM 2287 N N . VAL B 1 47 ? 20.344 -1.349 -13.039 1 94.06 47 VAL B N 1
ATOM 2288 C CA . VAL B 1 47 ? 20.641 -2.635 -12.422 1 94.06 47 VAL B CA 1
ATOM 2289 C C . VAL B 1 47 ? 20.594 -3.74 -13.469 1 94.06 47 VAL B C 1
ATOM 2291 O O . VAL B 1 47 ? 20.844 -4.906 -13.172 1 94.06 47 VAL B O 1
ATOM 2294 N N . THR B 1 48 ? 20.219 -3.434 -14.648 1 91 48 THR B N 1
ATOM 2295 C CA . THR B 1 48 ? 20.094 -4.473 -15.664 1 91 48 THR B CA 1
ATOM 2296 C C . THR B 1 48 ? 21.344 -4.531 -16.531 1 91 48 THR B C 1
ATOM 2298 O O . THR B 1 48 ? 21.562 -5.496 -17.266 1 91 48 THR B O 1
ATOM 2301 N N . ASP B 1 49 ? 22.141 -3.521 -16.453 1 84.75 49 ASP B N 1
ATOM 2302 C CA . ASP B 1 49 ? 23.344 -3.486 -17.297 1 84.75 49 ASP B CA 1
ATOM 2303 C C . ASP B 1 49 ? 24.281 -4.645 -16.969 1 84.75 49 ASP B C 1
ATOM 2305 O O . ASP B 1 49 ? 24.641 -4.844 -15.805 1 84.75 49 ASP B O 1
ATOM 2309 N N . GLY B 1 50 ? 24.594 -5.441 -17.969 1 86.06 50 GLY B N 1
ATOM 2310 C CA . GLY B 1 50 ? 25.531 -6.551 -17.844 1 86.06 50 GLY B CA 1
ATOM 2311 C C . GLY B 1 50 ? 24.875 -7.832 -17.359 1 86.06 50 GLY B C 1
ATOM 2312 O O . GLY B 1 50 ? 25.547 -8.852 -17.188 1 86.06 50 GLY B O 1
ATOM 2313 N N . LYS B 1 51 ? 23.625 -7.738 -17.125 1 92.31 51 LYS B N 1
ATOM 2314 C CA . LYS B 1 51 ? 22.891 -8.93 -16.688 1 92.31 51 LYS B CA 1
ATOM 2315 C C . LYS B 1 51 ? 22.062 -9.508 -17.828 1 92.31 51 LYS B C 1
ATOM 2317 O O . LYS B 1 51 ? 21.766 -8.812 -18.812 1 92.31 51 LYS B O 1
ATOM 2322 N N . GLU B 1 52 ? 21.859 -10.758 -17.688 1 97.06 52 GLU B N 1
ATOM 2323 C CA . GLU B 1 52 ? 20.844 -11.336 -18.578 1 97.06 52 GLU B CA 1
ATOM 2324 C C . GLU B 1 52 ? 19.453 -10.797 -18.234 1 97.06 52 GLU B C 1
ATOM 2326 O O . GLU B 1 52 ? 19.031 -10.844 -17.078 1 97.06 52 GLU B O 1
ATOM 2331 N N . VAL B 1 53 ? 18.844 -10.188 -19.234 1 98 53 VAL B N 1
ATOM 2332 C CA . VAL B 1 53 ? 17.516 -9.617 -19.078 1 98 53 VAL B CA 1
ATOM 2333 C C . VAL B 1 53 ? 16.547 -10.258 -20.062 1 98 53 VAL B C 1
ATOM 2335 O O . VAL B 1 53 ? 16.859 -10.359 -21.25 1 98 53 VAL B O 1
ATOM 2338 N N . ILE B 1 54 ? 15.453 -10.75 -19.547 1 98.06 54 ILE B N 1
ATOM 2339 C CA . ILE B 1 54 ? 14.406 -11.32 -20.391 1 98.06 54 ILE B CA 1
ATOM 2340 C C . ILE B 1 54 ? 13.156 -10.445 -20.328 1 98.06 54 ILE B C 1
ATOM 2342 O O . ILE B 1 54 ? 12.492 -10.375 -19.281 1 98.06 54 ILE B O 1
ATOM 2346 N N . GLY B 1 55 ? 12.891 -9.828 -21.422 1 96 55 GLY B N 1
ATOM 2347 C CA . GLY B 1 55 ? 11.758 -8.914 -21.516 1 96 55 GLY B CA 1
ATOM 2348 C C . GLY B 1 55 ? 10.539 -9.531 -22.172 1 96 55 GLY B C 1
ATOM 2349 O O . GLY B 1 55 ? 10.656 -10.508 -22.906 1 96 55 GLY B O 1
ATOM 2350 N N . ALA B 1 56 ? 9.383 -9.117 -21.75 1 92.31 56 ALA B N 1
ATOM 2351 C CA . ALA B 1 56 ? 8.117 -9.547 -22.344 1 92.31 56 ALA B CA 1
ATOM 2352 C C . ALA B 1 56 ? 7.242 -8.344 -22.688 1 92.31 56 ALA B C 1
ATOM 2354 O O . ALA B 1 56 ? 7.449 -7.246 -22.156 1 92.31 56 ALA B O 1
ATOM 2355 N N . LYS B 1 57 ? 6.379 -8.609 -23.672 1 87.5 57 LYS B N 1
ATOM 2356 C CA . LYS B 1 57 ? 5.418 -7.574 -24.047 1 87.5 57 LYS B CA 1
ATOM 2357 C C . LYS B 1 57 ? 4.215 -7.57 -23.109 1 87.5 57 LYS B C 1
ATOM 2359 O O . LYS B 1 57 ? 4.16 -8.367 -22.156 1 87.5 57 LYS B O 1
ATOM 2364 N N . MET B 1 58 ? 3.369 -6.621 -23.469 1 80 58 MET B N 1
ATOM 2365 C CA . MET B 1 58 ? 2.133 -6.512 -22.688 1 80 58 MET B CA 1
ATOM 2366 C C . MET B 1 58 ? 1.28 -7.766 -22.859 1 80 58 MET B C 1
ATOM 2368 O O . MET B 1 58 ? 1.212 -8.336 -23.938 1 80 58 MET B O 1
ATOM 2372 N N . LYS B 1 59 ? 0.65 -8.297 -21.766 1 78.25 59 LYS B N 1
ATOM 2373 C CA . LYS B 1 59 ? -0.281 -9.422 -21.719 1 78.25 59 LYS B CA 1
ATOM 2374 C C . LYS B 1 59 ? 0.458 -10.75 -21.797 1 78.25 59 LYS B C 1
ATOM 2376 O O . LYS B 1 59 ? -0.151 -11.789 -22.078 1 78.25 59 LYS B O 1
ATOM 2381 N N . GLU B 1 60 ? 1.808 -10.672 -21.547 1 90.69 60 GLU B N 1
ATOM 2382 C CA . GLU B 1 60 ? 2.582 -11.914 -21.547 1 90.69 60 GLU B CA 1
ATOM 2383 C C . GLU B 1 60 ? 3.039 -12.281 -20.141 1 90.69 60 GLU B C 1
ATOM 2385 O O . GLU B 1 60 ? 4.203 -12.633 -19.938 1 90.69 60 GLU B O 1
ATOM 2390 N N . GLU B 1 61 ? 2.133 -12.148 -19.172 1 94.25 61 GLU B N 1
ATOM 2391 C CA . GLU B 1 61 ? 2.418 -12.445 -17.766 1 94.25 61 GLU B CA 1
ATOM 2392 C C . GLU B 1 61 ? 2.744 -13.922 -17.578 1 94.25 61 GLU B C 1
ATOM 2394 O O . GLU B 1 61 ? 3.672 -14.266 -16.844 1 94.25 61 GLU B O 1
ATOM 2399 N N . VAL B 1 62 ? 2.012 -14.773 -18.312 1 95.25 62 VAL B N 1
ATOM 2400 C CA . VAL B 1 62 ? 2.223 -16.219 -18.172 1 95.25 62 VAL B CA 1
ATOM 2401 C C . VAL B 1 62 ? 3.621 -16.578 -18.672 1 95.25 62 VAL B C 1
ATOM 2403 O O . VAL B 1 62 ? 4.324 -17.375 -18.047 1 95.25 62 VAL B O 1
ATOM 2406 N N . PHE B 1 63 ? 4.023 -15.938 -19.734 1 96.31 63 PHE B N 1
ATOM 2407 C CA . PHE B 1 63 ? 5.367 -16.156 -20.266 1 96.31 63 PHE B CA 1
ATOM 2408 C C . PHE B 1 63 ? 6.422 -15.734 -19.25 1 96.31 63 PHE B C 1
ATOM 2410 O O . PHE B 1 63 ? 7.371 -16.484 -18.984 1 96.31 63 PHE B O 1
ATOM 2417 N N . ARG B 1 64 ? 6.25 -14.578 -18.656 1 98.06 64 ARG B N 1
ATOM 2418 C CA . ARG B 1 64 ? 7.207 -14.086 -17.672 1 98.06 64 ARG B CA 1
ATOM 2419 C C . ARG B 1 64 ? 7.32 -15.047 -16.484 1 98.06 64 ARG B C 1
ATOM 2421 O O . ARG B 1 64 ? 8.422 -15.32 -16.016 1 98.06 64 ARG B O 1
ATOM 2428 N N . ALA B 1 65 ? 6.215 -15.555 -16.047 1 97.94 65 ALA B N 1
ATOM 2429 C CA . ALA B 1 65 ? 6.227 -16.484 -14.93 1 97.94 65 ALA B CA 1
ATOM 2430 C C . ALA B 1 65 ? 6.91 -17.797 -15.32 1 97.94 65 ALA B C 1
ATOM 2432 O O . ALA B 1 65 ? 7.754 -18.312 -14.578 1 97.94 65 ALA B O 1
ATOM 2433 N N . LYS B 1 66 ? 6.613 -18.312 -16.484 1 97.5 66 LYS B N 1
ATOM 2434 C CA . LYS B 1 66 ? 7.164 -19.578 -16.953 1 97.5 66 LYS B CA 1
ATOM 2435 C C . LYS B 1 66 ? 8.68 -19.5 -17.094 1 97.5 66 LYS B C 1
ATOM 2437 O O . LYS B 1 66 ? 9.398 -20.391 -16.625 1 97.5 66 LYS B O 1
ATOM 2442 N N . VAL B 1 67 ? 9.109 -18.484 -17.734 1 98.25 67 VAL B N 1
ATOM 2443 C CA . VAL B 1 67 ? 10.547 -18.359 -17.984 1 98.25 67 VAL B CA 1
ATOM 2444 C C . VAL B 1 67 ? 11.289 -18.172 -16.656 1 98.25 67 VAL B C 1
ATOM 2446 O O . VAL B 1 67 ? 12.406 -18.656 -16.5 1 98.25 67 VAL B O 1
ATOM 2449 N N . THR B 1 68 ? 10.695 -17.453 -15.727 1 98.69 68 THR B N 1
ATOM 2450 C CA . THR B 1 68 ? 11.281 -17.266 -14.406 1 98.69 68 THR B CA 1
ATOM 2451 C C . THR B 1 68 ? 11.492 -18.609 -13.719 1 98.69 68 THR B C 1
ATOM 2453 O O . THR B 1 68 ? 12.578 -18.891 -13.219 1 98.69 68 THR B O 1
ATOM 2456 N N . ILE B 1 69 ? 10.492 -19.453 -13.75 1 98.44 69 ILE B N 1
ATOM 2457 C CA . ILE B 1 69 ? 10.547 -20.766 -13.125 1 98.44 69 ILE B CA 1
ATOM 2458 C C . ILE B 1 69 ? 11.602 -21.625 -13.828 1 98.44 69 ILE B C 1
ATOM 2460 O O . ILE B 1 69 ? 12.43 -22.266 -13.172 1 98.44 69 ILE B O 1
ATOM 2464 N N . GLU B 1 70 ? 11.57 -21.609 -15.141 1 98.12 70 GLU B N 1
ATOM 2465 C CA . GLU B 1 70 ? 12.508 -22.406 -15.93 1 98.12 70 GLU B CA 1
ATOM 2466 C C . GLU B 1 70 ? 13.953 -22.031 -15.617 1 98.12 70 GLU B C 1
ATOM 2468 O O . GLU B 1 70 ? 14.789 -22.906 -15.391 1 98.12 70 GLU B O 1
ATOM 2473 N N . LYS B 1 71 ? 14.227 -20.781 -15.562 1 98.38 71 LYS B N 1
ATOM 2474 C CA . LYS B 1 71 ? 15.586 -20.328 -15.297 1 98.38 71 LYS B CA 1
ATOM 2475 C C . LYS B 1 71 ? 16 -20.641 -13.859 1 98.38 71 LYS B C 1
ATOM 2477 O O . LYS B 1 71 ? 17.156 -20.969 -13.602 1 98.38 71 LYS B O 1
ATOM 2482 N N . ALA B 1 72 ? 15.102 -20.484 -12.945 1 98.5 72 ALA B N 1
ATOM 2483 C CA . ALA B 1 72 ? 15.406 -20.844 -11.562 1 98.5 72 ALA B CA 1
ATOM 2484 C C . ALA B 1 72 ? 15.711 -22.328 -11.438 1 98.5 72 ALA B C 1
ATOM 2486 O O . ALA B 1 72 ? 16.594 -22.719 -10.664 1 98.5 72 ALA B O 1
ATOM 2487 N N . LEU B 1 73 ? 15 -23.141 -12.195 1 97.69 73 LEU B N 1
ATOM 2488 C CA . LEU B 1 73 ? 15.227 -24.578 -12.195 1 97.69 73 LEU B CA 1
ATOM 2489 C C . LEU B 1 73 ? 16.609 -24.922 -12.727 1 97.69 73 LEU B C 1
ATOM 2491 O O . LEU B 1 73 ? 17.172 -25.969 -12.406 1 97.69 73 LEU B O 1
ATOM 2495 N N . GLU B 1 74 ? 17.141 -24.062 -13.492 1 97.31 74 GLU B N 1
ATOM 2496 C CA . GLU B 1 74 ? 18.5 -24.219 -14.023 1 97.31 74 GLU B CA 1
ATOM 2497 C C . GLU B 1 74 ? 19.547 -23.797 -12.992 1 97.31 74 GLU B C 1
ATOM 2499 O O . GLU B 1 74 ? 20.734 -23.797 -13.281 1 97.31 74 GLU B O 1
ATOM 2504 N N . GLY B 1 75 ? 19.078 -23.344 -11.844 1 97.56 75 GLY B N 1
ATOM 2505 C CA . GLY B 1 75 ? 19.984 -23.016 -10.758 1 97.56 75 GLY B CA 1
ATOM 2506 C C . GLY B 1 75 ? 20.312 -21.547 -10.672 1 97.56 75 GLY B C 1
ATOM 2507 O O . GLY B 1 75 ? 21.25 -21.141 -9.977 1 97.56 75 GLY B O 1
ATOM 2508 N N . LYS B 1 76 ? 19.516 -20.688 -11.367 1 97.88 76 LYS B N 1
ATOM 2509 C CA . LYS B 1 76 ? 19.781 -19.266 -11.398 1 97.88 76 LYS B CA 1
ATOM 2510 C C . LYS B 1 76 ? 18.984 -18.531 -10.328 1 97.88 76 LYS B C 1
ATOM 2512 O O . LYS B 1 76 ? 17.891 -18.969 -9.945 1 97.88 76 LYS B O 1
ATOM 2517 N N . LYS B 1 77 ? 19.578 -17.469 -9.859 1 97.81 77 LYS B N 1
ATOM 2518 C CA . LYS B 1 77 ? 18.797 -16.5 -9.094 1 97.81 77 LYS B CA 1
ATOM 2519 C C . LYS B 1 77 ? 18.062 -15.539 -10.023 1 97.81 77 LYS B C 1
ATOM 2521 O O . LYS B 1 77 ? 18.688 -14.742 -10.727 1 97.81 77 LYS B O 1
ATOM 2526 N N . VAL B 1 78 ? 16.734 -15.594 -9.984 1 98.69 78 VAL B N 1
ATOM 2527 C CA . VAL B 1 78 ? 15.945 -14.844 -10.953 1 98.69 78 VAL B CA 1
ATOM 2528 C C . VAL B 1 78 ? 15.086 -13.805 -10.234 1 98.69 78 VAL B C 1
ATOM 2530 O O . VAL B 1 78 ? 14.391 -14.133 -9.266 1 98.69 78 VAL B O 1
ATOM 2533 N N . ALA B 1 79 ? 15.203 -12.602 -10.68 1 98.75 79 ALA B N 1
ATOM 2534 C CA . ALA B 1 79 ? 14.297 -11.547 -10.227 1 98.75 79 ALA B CA 1
ATOM 2535 C C . ALA B 1 79 ? 13.172 -11.32 -11.227 1 98.75 79 ALA B C 1
ATOM 2537 O O . ALA B 1 79 ? 13.422 -10.938 -12.375 1 98.75 79 ALA B O 1
ATOM 2538 N N . LEU B 1 80 ? 11.969 -11.617 -10.82 1 98.81 80 LEU B N 1
ATOM 2539 C CA . LEU B 1 80 ? 10.758 -11.266 -11.562 1 98.81 80 LEU B CA 1
ATOM 2540 C C . LEU B 1 80 ? 10.195 -9.93 -11.086 1 98.81 80 LEU B C 1
ATOM 2542 O O . LEU B 1 80 ? 9.68 -9.836 -9.969 1 98.81 80 LEU B O 1
ATOM 2546 N N . VAL B 1 81 ? 10.234 -8.898 -12 1 98.25 81 VAL B N 1
ATOM 2547 C CA . VAL B 1 81 ? 9.984 -7.547 -11.5 1 98.25 81 VAL B CA 1
ATOM 2548 C C . VAL B 1 81 ? 8.562 -7.117 -11.859 1 98.25 81 VAL B C 1
ATOM 2550 O O . VAL B 1 81 ? 8.047 -7.484 -12.914 1 98.25 81 VAL B O 1
ATOM 2553 N N . SER B 1 82 ? 7.961 -6.41 -10.938 1 96.56 82 SER B N 1
ATOM 2554 C CA . SER B 1 82 ? 6.68 -5.73 -11.094 1 96.56 82 SER B CA 1
ATOM 2555 C C . SER B 1 82 ? 6.785 -4.258 -10.719 1 96.56 82 SER B C 1
ATOM 2557 O O . SER B 1 82 ? 7.562 -3.889 -9.836 1 96.56 82 SER B O 1
ATOM 2559 N N . SER B 1 83 ? 6.016 -3.447 -11.445 1 95.38 83 SER B N 1
ATOM 2560 C CA . SER B 1 83 ? 5.871 -2.076 -10.969 1 95.38 83 SER B CA 1
ATOM 2561 C C . SER B 1 83 ? 5.078 -2.025 -9.664 1 95.38 83 SER B C 1
ATOM 2563 O O . SER B 1 83 ? 4.227 -2.881 -9.422 1 95.38 83 SER B O 1
ATOM 2565 N N . GLY B 1 84 ? 5.359 -1.01 -8.859 1 97.56 84 GLY B N 1
ATOM 2566 C CA . GLY B 1 84 ? 4.668 -0.928 -7.578 1 97.56 84 GLY B CA 1
ATOM 2567 C C . GLY B 1 84 ? 5 -2.078 -6.648 1 97.56 84 GLY B C 1
ATOM 2568 O O . GLY B 1 84 ? 6.176 -2.336 -6.367 1 97.56 84 GLY B O 1
ATOM 2569 N N . ASP B 1 85 ? 4.051 -2.771 -6.164 1 98.56 85 ASP B N 1
ATOM 2570 C CA . ASP B 1 85 ? 4.172 -3.986 -5.363 1 98.56 85 ASP B CA 1
ATOM 2571 C C . ASP B 1 85 ? 3.803 -5.223 -6.176 1 98.56 85 ASP B C 1
ATOM 2573 O O . ASP B 1 85 ? 2.828 -5.207 -6.93 1 98.56 85 ASP B O 1
ATOM 2577 N N . PRO B 1 86 ? 4.574 -6.289 -5.984 1 98.25 86 PRO B N 1
ATOM 2578 C CA . PRO B 1 86 ? 4.336 -7.441 -6.859 1 98.25 86 PRO B CA 1
ATOM 2579 C C . PRO B 1 86 ? 3.039 -8.18 -6.527 1 98.25 86 PRO B C 1
ATOM 2581 O O . PRO B 1 86 ? 2.592 -9.031 -7.301 1 98.25 86 PRO B O 1
ATOM 2584 N N . GLN B 1 87 ? 2.443 -7.902 -5.434 1 97.94 87 GLN B N 1
ATOM 2585 C CA . GLN B 1 87 ? 1.193 -8.547 -5.043 1 97.94 87 GLN B CA 1
ATOM 2586 C C . GLN B 1 87 ? -0.01 -7.805 -5.617 1 97.94 87 GLN B C 1
ATOM 2588 O O . GLN B 1 87 ? -1.025 -8.422 -5.949 1 97.94 87 GLN B O 1
ATOM 2593 N N . VAL B 1 88 ? 0.027 -6.488 -5.672 1 98.06 88 VAL B N 1
ATOM 2594 C CA . VAL B 1 88 ? -1.112 -5.676 -6.086 1 98.06 88 VAL B CA 1
ATOM 2595 C C . VAL B 1 88 ? -1.198 -5.645 -7.609 1 98.06 88 VAL B C 1
ATOM 2597 O O . VAL B 1 88 ? -0.495 -4.867 -8.266 1 98.06 88 VAL B O 1
ATOM 2600 N N . TYR B 1 89 ? -2.025 -6.48 -8.141 1 96.69 89 TYR B N 1
ATOM 2601 C CA . TYR B 1 89 ? -2.227 -6.625 -9.578 1 96.69 89 TYR B CA 1
ATOM 2602 C C . TYR B 1 89 ? -0.914 -6.938 -10.289 1 96.69 89 TYR B C 1
ATOM 2604 O O . TYR B 1 89 ? -0.69 -6.5 -11.414 1 96.69 89 TYR B O 1
ATOM 2612 N N . GLY B 1 90 ? -0.009 -7.602 -9.578 1 95.94 90 GLY B N 1
ATOM 2613 C CA . GLY B 1 90 ? 1.319 -7.902 -10.086 1 95.94 90 GLY B CA 1
ATOM 2614 C C . GLY B 1 90 ? 1.555 -9.383 -10.305 1 95.94 90 GLY B C 1
ATOM 2615 O O . GLY B 1 90 ? 0.608 -10.141 -10.523 1 95.94 90 GLY B O 1
ATOM 2616 N N . MET B 1 91 ? 2.805 -9.836 -10.242 1 97.31 91 MET B N 1
ATOM 2617 C CA . MET B 1 91 ? 3.223 -11.141 -10.75 1 97.31 91 MET B CA 1
ATOM 2618 C C . MET B 1 91 ? 3.246 -12.18 -9.641 1 97.31 91 MET B C 1
ATOM 2620 O O . MET B 1 91 ? 3.346 -13.383 -9.906 1 97.31 91 MET B O 1
ATOM 2624 N N . ALA B 1 92 ? 3.148 -11.789 -8.344 1 98.25 92 ALA B N 1
ATOM 2625 C CA . ALA B 1 92 ? 3.428 -12.695 -7.238 1 98.25 92 ALA B CA 1
ATOM 2626 C C . ALA B 1 92 ? 2.428 -13.852 -7.211 1 98.25 92 ALA B C 1
ATOM 2628 O O . ALA B 1 92 ? 2.818 -15.016 -7.129 1 98.25 92 ALA B O 1
ATOM 2629 N N . SER B 1 93 ? 1.164 -13.492 -7.332 1 97.31 93 SER B N 1
ATOM 2630 C CA . SER B 1 93 ? 0.135 -14.523 -7.223 1 97.31 93 SER B CA 1
ATOM 2631 C C . SER B 1 93 ? 0.213 -15.508 -8.383 1 97.31 93 SER B C 1
ATOM 2633 O O . SER B 1 93 ? 0.089 -16.719 -8.18 1 97.31 93 SER B O 1
ATOM 2635 N N . LEU B 1 94 ? 0.402 -15.008 -9.578 1 96.94 94 LEU B N 1
ATOM 2636 C CA . LEU B 1 94 ? 0.475 -15.867 -10.75 1 96.94 94 LEU B CA 1
ATOM 2637 C C . LEU B 1 94 ? 1.646 -16.844 -10.641 1 96.94 94 LEU B C 1
ATOM 2639 O O . LEU B 1 94 ? 1.486 -18.047 -10.875 1 96.94 94 LEU B O 1
ATOM 2643 N N . LEU B 1 95 ? 2.818 -16.312 -10.305 1 98.12 95 LEU B N 1
ATOM 2644 C CA . LEU B 1 95 ? 4.008 -17.141 -10.172 1 98.12 95 LEU B CA 1
ATOM 2645 C C . LEU B 1 95 ? 3.793 -18.234 -9.125 1 98.12 95 LEU B C 1
ATOM 2647 O O . LEU B 1 95 ? 4.062 -19.406 -9.391 1 98.12 95 LEU B O 1
ATOM 2651 N N . LEU B 1 96 ? 3.307 -17.859 -7.949 1 97.75 96 LEU B N 1
ATOM 2652 C CA . LEU B 1 96 ? 3.119 -18.812 -6.855 1 97.75 96 LEU B CA 1
ATOM 2653 C C . LEU B 1 96 ? 2.059 -19.844 -7.215 1 97.75 96 LEU B C 1
ATOM 2655 O O . LEU B 1 96 ? 2.225 -21.031 -6.93 1 97.75 96 LEU B O 1
ATOM 2659 N N . ASP B 1 97 ? 0.983 -19.359 -7.824 1 96.81 97 ASP B N 1
ATOM 2660 C CA . ASP B 1 97 ? -0.079 -20.266 -8.242 1 96.81 97 ASP B CA 1
ATOM 2661 C C . ASP B 1 97 ? 0.447 -21.312 -9.234 1 96.81 97 ASP B C 1
ATOM 2663 O O . ASP B 1 97 ? 0.161 -22.5 -9.094 1 96.81 97 ASP B O 1
ATOM 2667 N N . MET B 1 98 ? 1.212 -20.875 -10.195 1 96.38 98 MET B N 1
ATOM 2668 C CA . MET B 1 98 ? 1.794 -21.766 -11.195 1 96.38 98 MET B CA 1
ATOM 2669 C C . MET B 1 98 ? 2.727 -22.781 -10.539 1 96.38 98 MET B C 1
ATOM 2671 O O . MET B 1 98 ? 2.701 -23.969 -10.883 1 96.38 98 MET B O 1
ATOM 2675 N N . MET B 1 99 ? 3.523 -22.328 -9.641 1 96.69 99 MET B N 1
ATOM 2676 C CA . MET B 1 99 ? 4.457 -23.219 -8.953 1 96.69 99 MET B CA 1
ATOM 2677 C C . MET B 1 99 ? 3.713 -24.297 -8.172 1 96.69 99 MET B C 1
ATOM 2679 O O . MET B 1 99 ? 4.098 -25.469 -8.195 1 96.69 99 MET B O 1
ATOM 2683 N N . ILE B 1 100 ? 2.691 -23.875 -7.496 1 95.25 100 ILE B N 1
ATOM 2684 C CA . ILE B 1 100 ? 1.903 -24.797 -6.688 1 95.25 100 ILE B CA 1
ATOM 2685 C C . ILE B 1 100 ? 1.227 -25.828 -7.594 1 95.25 100 ILE B C 1
ATOM 2687 O O . ILE B 1 100 ? 1.287 -27.031 -7.332 1 95.25 100 ILE B O 1
ATOM 2691 N N . ARG B 1 101 ? 0.654 -25.406 -8.664 1 93.81 101 ARG B N 1
ATOM 2692 C CA . ARG B 1 101 ? -0.087 -26.281 -9.578 1 93.81 101 ARG B CA 1
ATOM 2693 C C . ARG B 1 101 ? 0.83 -27.312 -10.211 1 93.81 101 ARG B C 1
ATOM 2695 O O . ARG B 1 101 ? 0.405 -28.438 -10.5 1 93.81 101 ARG B O 1
ATOM 2702 N N . HIS B 1 102 ? 2.045 -26.922 -10.375 1 95.12 102 HIS B N 1
ATOM 2703 C CA . HIS B 1 102 ? 2.959 -27.812 -11.078 1 95.12 102 HIS B CA 1
ATOM 2704 C C . HIS B 1 102 ? 3.91 -28.5 -10.102 1 95.12 102 HIS B C 1
ATOM 2706 O O . HIS B 1 102 ? 4.754 -29.297 -10.516 1 95.12 102 HIS B O 1
ATOM 2712 N N . GLY B 1 103 ? 3.832 -28.141 -8.875 1 95.44 103 GLY B N 1
ATOM 2713 C CA . GLY B 1 103 ? 4.605 -28.812 -7.836 1 95.44 103 GLY B CA 1
ATOM 2714 C C . GLY B 1 103 ? 6.066 -28.391 -7.828 1 95.44 103 GLY B C 1
ATOM 2715 O O . GLY B 1 103 ? 6.941 -29.203 -7.523 1 95.44 103 GLY B O 1
ATOM 2716 N N . TYR B 1 104 ? 6.332 -27.172 -8.281 1 95.44 104 TYR B N 1
ATOM 2717 C CA . TYR B 1 104 ? 7.707 -26.688 -8.25 1 95.44 104 TYR B CA 1
ATOM 2718 C C . TYR B 1 104 ? 8.094 -26.25 -6.84 1 95.44 104 TYR B C 1
ATOM 2720 O O . TYR B 1 104 ? 7.355 -25.516 -6.18 1 95.44 104 TYR B O 1
ATOM 2728 N N . ASP B 1 105 ? 9.219 -26.75 -6.43 1 93.81 105 ASP B N 1
ATOM 2729 C CA . ASP B 1 105 ? 9.703 -26.422 -5.094 1 93.81 105 ASP B CA 1
ATOM 2730 C C . ASP B 1 105 ? 10.969 -25.578 -5.172 1 93.81 105 ASP B C 1
ATOM 2732 O O . ASP B 1 105 ? 12.07 -26.062 -4.895 1 93.81 105 ASP B O 1
ATOM 2736 N N . ILE B 1 106 ? 10.914 -24.422 -5.59 1 96.75 106 ILE B N 1
ATOM 2737 C CA . ILE B 1 106 ? 11.977 -23.422 -5.684 1 96.75 106 ILE B CA 1
ATOM 2738 C C . ILE B 1 106 ? 11.789 -22.375 -4.605 1 96.75 106 ILE B C 1
ATOM 2740 O O . ILE B 1 106 ? 10.672 -21.906 -4.363 1 96.75 106 ILE B O 1
ATOM 2744 N N . PRO B 1 107 ? 12.844 -22.047 -3.814 1 97.5 107 PRO B N 1
ATOM 2745 C CA . PRO B 1 107 ? 12.695 -20.953 -2.859 1 97.5 107 PRO B CA 1
ATOM 2746 C C . PRO B 1 107 ? 12.211 -19.656 -3.518 1 97.5 107 PRO B C 1
ATOM 2748 O O . PRO B 1 107 ? 12.727 -19.266 -4.57 1 97.5 107 PRO B O 1
ATOM 2751 N N . VAL B 1 108 ? 11.188 -19.062 -2.916 1 98.25 108 VAL B N 1
ATOM 2752 C CA . VAL B 1 108 ? 10.648 -17.812 -3.43 1 98.25 108 VAL B CA 1
ATOM 2753 C C . VAL B 1 108 ? 10.609 -16.766 -2.316 1 98.25 108 VAL B C 1
ATOM 2755 O O . VAL B 1 108 ? 10.172 -17.047 -1.201 1 98.25 108 VAL B O 1
ATOM 2758 N N . GLU B 1 109 ? 11.125 -15.664 -2.604 1 98.44 109 GLU B N 1
ATOM 2759 C CA . GLU B 1 109 ? 10.961 -14.492 -1.749 1 98.44 109 GLU B CA 1
ATOM 2760 C C . GLU B 1 109 ? 10.148 -13.406 -2.451 1 98.44 109 GLU B C 1
ATOM 2762 O O . GLU B 1 109 ? 10.508 -12.977 -3.551 1 98.44 109 GLU B O 1
ATOM 2767 N N . VAL B 1 110 ? 9.016 -13.047 -1.862 1 98.69 110 VAL B N 1
ATOM 2768 C CA . VAL B 1 110 ? 8.266 -11.891 -2.334 1 98.69 110 VAL B CA 1
ATOM 2769 C C . VAL B 1 110 ? 8.781 -10.625 -1.65 1 98.69 110 VAL B C 1
ATOM 2771 O O . VAL B 1 110 ? 8.742 -10.516 -0.423 1 98.69 110 VAL B O 1
ATOM 2774 N N . VAL B 1 111 ? 9.273 -9.68 -2.412 1 98.75 111 VAL B N 1
ATOM 2775 C CA . VAL B 1 111 ? 9.828 -8.43 -1.908 1 98.75 111 VAL B CA 1
ATOM 2776 C C . VAL B 1 111 ? 8.836 -7.293 -2.125 1 98.75 111 VAL B C 1
ATOM 2778 O O . VAL B 1 111 ? 8.727 -6.758 -3.23 1 98.75 111 VAL B O 1
ATOM 2781 N N . PRO B 1 112 ? 8.148 -6.887 -1.072 1 98.75 112 PRO B N 1
ATOM 2782 C CA . PRO B 1 112 ? 7.129 -5.852 -1.251 1 98.75 112 PRO B CA 1
ATOM 2783 C C . PRO B 1 112 ? 7.723 -4.5 -1.641 1 98.75 112 PRO B C 1
ATOM 2785 O O . PRO B 1 112 ? 8.906 -4.254 -1.41 1 98.75 112 PRO B O 1
ATOM 2788 N N . GLY B 1 113 ? 6.988 -3.684 -2.328 1 98.56 113 GLY B N 1
ATOM 2789 C CA . GLY B 1 113 ? 7.336 -2.328 -2.727 1 98.56 113 GLY B CA 1
ATOM 2790 C C . GLY B 1 113 ? 6.211 -1.334 -2.5 1 98.56 113 GLY B C 1
ATOM 2791 O O . GLY B 1 113 ? 5.113 -1.715 -2.092 1 98.56 113 GLY B O 1
ATOM 2792 N N . VAL B 1 114 ? 6.484 -0.079 -2.738 1 98.75 114 VAL B N 1
ATOM 2793 C CA . VAL B 1 114 ? 5.48 0.976 -2.635 1 98.75 114 VAL B CA 1
ATOM 2794 C C . VAL B 1 114 ? 4.496 0.867 -3.797 1 98.75 114 VAL B C 1
ATOM 2796 O O . VAL B 1 114 ? 4.859 1.097 -4.953 1 98.75 114 VAL B O 1
ATOM 2799 N N . THR B 1 115 ? 3.297 0.487 -3.504 1 98.62 115 THR B N 1
ATOM 2800 C CA . THR B 1 115 ? 2.293 0.342 -4.555 1 98.62 115 THR B CA 1
ATOM 2801 C C . THR B 1 115 ? 1.834 1.708 -5.055 1 98.62 115 THR B C 1
ATOM 2803 O O . THR B 1 115 ? 2.037 2.723 -4.383 1 98.62 115 THR B O 1
ATOM 2806 N N . ALA B 1 116 ? 1.214 1.742 -6.18 1 98.5 116 ALA B N 1
ATOM 2807 C CA . ALA B 1 116 ? 0.8 2.979 -6.836 1 98.5 116 ALA B CA 1
ATOM 2808 C C . ALA B 1 116 ? -0.119 3.799 -5.934 1 98.5 116 ALA B C 1
ATOM 2810 O O . ALA B 1 116 ? -0.029 5.027 -5.898 1 98.5 116 ALA B O 1
ATOM 2811 N N . ALA B 1 117 ? -1.029 3.18 -5.184 1 98.75 117 ALA B N 1
ATOM 2812 C CA . ALA B 1 117 ? -1.962 3.877 -4.301 1 98.75 117 ALA B CA 1
ATOM 2813 C C . ALA B 1 117 ? -1.221 4.805 -3.342 1 98.75 117 ALA B C 1
ATOM 2815 O O . ALA B 1 117 ? -1.594 5.973 -3.186 1 98.75 117 ALA B O 1
ATOM 2816 N N . LEU B 1 118 ? -0.177 4.309 -2.742 1 98.75 118 LEU B N 1
ATOM 2817 C CA . LEU B 1 118 ? 0.58 5.07 -1.755 1 98.75 118 LEU B CA 1
ATOM 2818 C C . LEU B 1 118 ? 1.421 6.148 -2.43 1 98.75 118 LEU B C 1
ATOM 2820 O O . LEU B 1 118 ? 1.511 7.273 -1.931 1 98.75 118 LEU B O 1
ATOM 2824 N N . ALA B 1 119 ? 1.973 5.785 -3.57 1 98.75 119 ALA B N 1
ATOM 2825 C CA . ALA B 1 119 ? 2.799 6.727 -4.324 1 98.75 119 ALA B CA 1
ATOM 2826 C C . ALA B 1 119 ? 1.987 7.941 -4.762 1 98.75 119 ALA B C 1
ATOM 2828 O O . ALA B 1 119 ? 2.355 9.078 -4.465 1 98.75 119 ALA B O 1
ATOM 2829 N N . VAL B 1 120 ? 0.857 7.711 -5.41 1 98.81 120 VAL B N 1
ATOM 2830 C CA . VAL B 1 120 ? 0.088 8.82 -5.965 1 98.81 120 VAL B CA 1
ATOM 2831 C C . VAL B 1 120 ? -0.522 9.648 -4.836 1 98.81 120 VAL B C 1
ATOM 2833 O O . VAL B 1 120 ? -0.647 10.867 -4.945 1 98.81 120 VAL B O 1
ATOM 2836 N N . SER B 1 121 ? -0.889 8.984 -3.771 1 98.81 121 SER B N 1
ATOM 2837 C CA . SER B 1 121 ? -1.474 9.703 -2.643 1 98.81 121 SER B CA 1
ATOM 2838 C C . SER B 1 121 ? -0.472 10.672 -2.021 1 98.81 121 SER B C 1
ATOM 2840 O O . SER B 1 121 ? -0.844 11.766 -1.593 1 98.81 121 SER B O 1
ATOM 2842 N N . SER B 1 122 ? 0.776 10.258 -1.979 1 98.62 122 SER B N 1
ATOM 2843 C CA . SER B 1 122 ? 1.809 11.117 -1.421 1 98.62 122 SER B CA 1
ATOM 2844 C C . SER B 1 122 ? 2.018 12.359 -2.285 1 98.62 122 SER B C 1
ATOM 2846 O O . SER B 1 122 ? 2.469 13.398 -1.795 1 98.62 122 SER B O 1
ATOM 2848 N N . ARG B 1 123 ? 1.71 12.281 -3.592 1 98.38 123 ARG B N 1
ATOM 2849 C CA . ARG B 1 123 ? 1.828 13.406 -4.512 1 98.38 123 ARG B CA 1
ATOM 2850 C C . ARG B 1 123 ? 0.614 14.32 -4.414 1 98.38 123 ARG B C 1
ATOM 2852 O O . ARG B 1 123 ? 0.707 15.516 -4.699 1 98.38 123 ARG B O 1
ATOM 2859 N N . LEU B 1 124 ? -0.492 13.766 -3.924 1 98.81 124 LEU B N 1
ATOM 2860 C CA . LEU B 1 124 ? -1.754 14.5 -3.865 1 98.81 124 LEU B CA 1
ATOM 2861 C C . LEU B 1 124 ? -1.905 15.211 -2.527 1 98.81 124 LEU B C 1
ATOM 2863 O O . LEU B 1 124 ? -2.67 16.172 -2.416 1 98.81 124 LEU B O 1
ATOM 2867 N N . GLY B 1 125 ? -1.249 14.875 -1.562 1 98.31 125 GLY B N 1
ATOM 2868 C CA . GLY B 1 125 ? -1.399 15.266 -0.171 1 98.31 125 GLY B CA 1
ATOM 2869 C C . GLY B 1 125 ? -1.475 14.094 0.781 1 98.31 125 GLY B C 1
ATOM 2870 O O . GLY B 1 125 ? -0.447 13.516 1.148 1 98.31 125 GLY B O 1
ATOM 2871 N N . SER B 1 126 ? -2.635 13.648 1.139 1 98.44 126 SER B N 1
ATOM 2872 C CA . SER B 1 126 ? -2.846 12.469 1.977 1 98.44 126 SER B CA 1
ATOM 2873 C C . SER B 1 126 ? -4.309 12.047 1.976 1 98.44 126 SER B C 1
ATOM 2875 O O . SER B 1 126 ? -4.969 12.07 3.018 1 98.44 126 SER B O 1
ATOM 2877 N N . PRO B 1 127 ? -4.727 11.586 0.857 1 98.62 127 PRO B N 1
ATOM 2878 C CA . PRO B 1 127 ? -6.133 11.188 0.78 1 98.62 127 PRO B CA 1
ATOM 2879 C C . PRO B 1 127 ? -6.383 9.789 1.349 1 98.62 127 PRO B C 1
ATOM 2881 O O . PRO B 1 127 ? -7.535 9.391 1.53 1 98.62 127 PRO B O 1
ATOM 2884 N N . LEU B 1 128 ? -5.363 9 1.675 1 97.88 128 LEU B N 1
ATOM 2885 C CA . LEU B 1 128 ? -5.551 7.609 2.074 1 97.88 128 LEU B CA 1
ATOM 2886 C C . LEU B 1 128 ? -5.363 7.449 3.58 1 97.88 128 LEU B C 1
ATOM 2888 O O . LEU B 1 128 ? -4.957 6.383 4.047 1 97.88 128 LEU B O 1
ATOM 2892 N N . SER B 1 129 ? -5.621 8.484 4.301 1 93.25 129 SER B N 1
ATOM 2893 C CA . SER B 1 129 ? -5.336 8.461 5.734 1 93.25 129 SER B CA 1
ATOM 2894 C C . SER B 1 129 ? -6.406 7.684 6.496 1 93.25 129 SER B C 1
ATOM 2896 O O . SER B 1 129 ? -6.223 7.355 7.668 1 93.25 129 SER B O 1
ATOM 2898 N N . LEU B 1 130 ? -7.52 7.402 5.852 1 92.75 130 LEU B N 1
ATOM 2899 C CA . LEU B 1 130 ? -8.578 6.555 6.395 1 92.75 130 LEU B CA 1
ATOM 2900 C C . LEU B 1 130 ? -8.703 5.262 5.594 1 92.75 130 LEU B C 1
ATOM 2902 O O . LEU B 1 130 ? -7.801 4.906 4.836 1 92.75 130 LEU B O 1
ATOM 2906 N N . ASP B 1 131 ? -9.867 4.504 5.91 1 97.62 131 ASP B N 1
ATOM 2907 C CA . ASP B 1 131 ? -10.117 3.238 5.227 1 97.62 131 ASP B CA 1
ATOM 2908 C C . ASP B 1 131 ? -10.242 3.447 3.719 1 97.62 131 ASP B C 1
ATOM 2910 O O . ASP B 1 131 ? -10.852 4.422 3.271 1 97.62 131 ASP B O 1
ATOM 2914 N N . TYR B 1 132 ? -9.594 2.59 2.949 1 98.69 132 TYR B N 1
ATOM 2915 C CA . TYR B 1 132 ? -9.633 2.742 1.498 1 98.69 132 TYR B CA 1
ATOM 2916 C C . TYR B 1 132 ? -9.734 1.386 0.811 1 98.69 132 TYR B C 1
ATOM 2918 O O . TYR B 1 132 ? -9.469 0.349 1.426 1 98.69 132 TYR B O 1
ATOM 2926 N N . ALA B 1 133 ? -10.211 1.383 -0.409 1 98.88 133 ALA B N 1
ATOM 2927 C CA . ALA B 1 133 ? -10.312 0.2 -1.261 1 98.88 133 ALA B CA 1
ATOM 2928 C C . ALA B 1 133 ? -9.547 0.395 -2.564 1 98.88 133 ALA B C 1
ATOM 2930 O O . ALA B 1 133 ? -9.562 1.481 -3.148 1 98.88 133 ALA B O 1
ATOM 2931 N N . SER B 1 134 ? -8.805 -0.57 -2.947 1 98.81 134 SER B N 1
ATOM 2932 C CA . SER B 1 134 ? -8.125 -0.613 -4.238 1 98.81 134 SER B CA 1
ATOM 2933 C C . SER B 1 134 ? -8.891 -1.476 -5.238 1 98.81 134 SER B C 1
ATOM 2935 O O . SER B 1 134 ? -9.203 -2.635 -4.953 1 98.81 134 SER B O 1
ATOM 2937 N N . ILE B 1 135 ? -9.188 -0.94 -6.383 1 98.81 135 ILE B N 1
ATOM 2938 C CA . ILE B 1 135 ? -9.969 -1.637 -7.395 1 98.81 135 ILE B CA 1
ATOM 2939 C C . ILE B 1 135 ? -9.289 -1.51 -8.75 1 98.81 135 ILE B C 1
ATOM 2941 O O . ILE B 1 135 ? -8.922 -0.409 -9.172 1 98.81 135 ILE B O 1
ATOM 2945 N N . SER B 1 136 ? -9.07 -2.631 -9.406 1 98.12 136 SER B N 1
ATOM 2946 C CA . SER B 1 136 ? -8.539 -2.639 -10.758 1 98.12 136 SER B CA 1
ATOM 2947 C C . SER B 1 136 ? -9.656 -2.58 -11.797 1 98.12 136 SER B C 1
ATOM 2949 O O . SER B 1 136 ? -10.578 -3.402 -11.773 1 98.12 136 SER B O 1
ATOM 2951 N N . LEU B 1 137 ? -9.609 -1.62 -12.711 1 98.19 137 LEU B N 1
ATOM 2952 C CA . LEU B 1 137 ? -10.594 -1.498 -13.773 1 98.19 137 LEU B CA 1
ATOM 2953 C C . LEU B 1 137 ? -10.125 -2.23 -15.031 1 98.19 137 LEU B C 1
ATOM 2955 O O . LEU B 1 137 ? -10.125 -1.657 -16.125 1 98.19 137 LEU B O 1
ATOM 2959 N N . SER B 1 138 ? -9.773 -3.455 -14.828 1 95 138 SER B N 1
ATOM 2960 C CA . SER B 1 138 ? -9.445 -4.355 -15.93 1 95 138 SER B CA 1
ATOM 2961 C C . SER B 1 138 ? -10.406 -5.543 -15.969 1 95 138 SER B C 1
ATOM 2963 O O . SER B 1 138 ? -10.383 -6.395 -15.078 1 95 138 SER B O 1
ATOM 2965 N N . ASP B 1 139 ? -11.18 -5.574 -17 1 93.94 139 ASP B N 1
ATOM 2966 C CA . ASP B 1 139 ? -12.156 -6.652 -17.109 1 93.94 139 ASP B CA 1
ATOM 2967 C C . ASP B 1 139 ? -11.633 -7.785 -17.984 1 93.94 139 ASP B C 1
ATOM 2969 O O . ASP B 1 139 ? -12.414 -8.562 -18.531 1 93.94 139 ASP B O 1
ATOM 2973 N N . LEU B 1 140 ? -10.297 -7.871 -18.125 1 90.62 140 LEU B N 1
ATOM 2974 C CA . LEU B 1 140 ? -9.68 -8.938 -18.906 1 90.62 140 LEU B CA 1
ATOM 2975 C C . LEU B 1 140 ? -9.867 -10.289 -18.219 1 90.62 140 LEU B C 1
ATOM 2977 O O . LEU B 1 140 ? -10.25 -11.266 -18.875 1 90.62 140 LEU B O 1
ATOM 2981 N N . LEU B 1 141 ? -9.586 -10.336 -16.859 1 91.19 141 LEU B N 1
ATOM 2982 C CA . LEU B 1 141 ? -9.625 -11.602 -16.125 1 91.19 141 LEU B CA 1
ATOM 2983 C C . LEU B 1 141 ? -10.82 -11.641 -15.18 1 91.19 141 LEU B C 1
ATOM 2985 O O . LEU B 1 141 ? -11.164 -12.695 -14.648 1 91.19 141 LEU B O 1
ATOM 2989 N N . ILE B 1 142 ? -11.461 -10.523 -14.938 1 93.88 142 ILE B N 1
ATOM 2990 C CA . ILE B 1 142 ? -12.555 -10.367 -13.984 1 93.88 142 ILE B CA 1
ATOM 2991 C C . ILE B 1 142 ? -13.781 -9.812 -14.695 1 93.88 142 ILE B C 1
ATOM 2993 O O . ILE B 1 142 ? -13.695 -8.805 -15.406 1 93.88 142 ILE B O 1
ATOM 2997 N N . PRO B 1 143 ? -14.938 -10.469 -14.523 1 95.44 143 PRO B N 1
ATOM 2998 C CA . PRO B 1 143 ? -16.156 -9.953 -15.164 1 95.44 143 PRO B CA 1
ATOM 2999 C C . PRO B 1 143 ? -16.453 -8.508 -14.773 1 95.44 143 PRO B C 1
ATOM 3001 O O . PRO B 1 143 ? -16.312 -8.133 -13.609 1 95.44 143 PRO B O 1
ATOM 3004 N N . ARG B 1 144 ? -16.906 -7.758 -15.766 1 97.19 144 ARG B N 1
ATOM 3005 C CA . ARG B 1 144 ? -17.234 -6.348 -15.609 1 97.19 144 ARG B CA 1
ATOM 3006 C C . ARG B 1 144 ? -18.219 -6.148 -14.453 1 97.19 144 ARG B C 1
ATOM 3008 O O . ARG B 1 144 ? -18.047 -5.227 -13.648 1 97.19 144 ARG B O 1
ATOM 3015 N N . GLU B 1 145 ? -19.203 -7.008 -14.336 1 98 145 GLU B N 1
ATOM 3016 C CA . GLU B 1 145 ? -20.234 -6.891 -13.312 1 98 145 GLU B CA 1
ATOM 3017 C C . GLU B 1 145 ? -19.641 -7.035 -11.914 1 98 145 GLU B C 1
ATOM 3019 O O . GLU B 1 145 ? -20.109 -6.383 -10.977 1 98 145 GLU B O 1
ATOM 3024 N N . GLU B 1 146 ? -18.656 -7.883 -11.758 1 97.25 146 GLU B N 1
ATOM 3025 C CA . GLU B 1 146 ? -18 -8.055 -10.469 1 97.25 146 GLU B CA 1
ATOM 3026 C C . GLU B 1 146 ? -17.219 -6.805 -10.078 1 97.25 146 GLU B C 1
ATOM 3028 O O . GLU B 1 146 ? -17.234 -6.402 -8.914 1 97.25 146 GLU B O 1
ATOM 3033 N N . ILE B 1 147 ? -16.578 -6.199 -11.023 1 98.38 147 ILE B N 1
ATOM 3034 C CA . ILE B 1 147 ? -15.82 -4.977 -10.781 1 98.38 147 ILE B CA 1
ATOM 3035 C C . ILE B 1 147 ? -16.766 -3.859 -10.352 1 98.38 147 ILE B C 1
ATOM 3037 O O . ILE B 1 147 ? -16.516 -3.182 -9.352 1 98.38 147 ILE B O 1
ATOM 3041 N N . LEU B 1 148 ? -17.875 -3.723 -11.039 1 98.81 148 LEU B N 1
ATOM 3042 C CA . LEU B 1 148 ? -18.812 -2.641 -10.758 1 98.81 148 LEU B CA 1
ATOM 3043 C C . LEU B 1 148 ? -19.5 -2.861 -9.414 1 98.81 148 LEU B C 1
ATOM 3045 O O . LEU B 1 148 ? -19.812 -1.9 -8.711 1 98.81 148 LEU B O 1
ATOM 3049 N N . LEU B 1 149 ? -19.719 -4.121 -9.078 1 98.69 149 LEU B N 1
ATOM 3050 C CA . LEU B 1 149 ? -20.234 -4.414 -7.746 1 98.69 149 LEU B CA 1
ATOM 3051 C C . LEU B 1 149 ? -19.266 -3.939 -6.664 1 98.69 149 LEU B C 1
ATOM 3053 O O . LEU B 1 149 ? -19.688 -3.346 -5.668 1 98.69 149 LEU B O 1
ATOM 3057 N N . ARG B 1 150 ? -18 -4.211 -6.816 1 98.75 150 ARG B N 1
ATOM 3058 C CA . ARG B 1 150 ? -17 -3.777 -5.852 1 98.75 150 ARG B CA 1
ATOM 3059 C C . ARG B 1 150 ? -16.953 -2.256 -5.75 1 98.75 150 ARG B C 1
ATOM 3061 O O . ARG B 1 150 ? -16.859 -1.706 -4.648 1 98.75 150 ARG B O 1
ATOM 3068 N N . VAL B 1 151 ? -17.031 -1.608 -6.926 1 98.94 151 VAL B N 1
ATOM 3069 C CA . VAL B 1 151 ? -17.062 -0.149 -6.945 1 98.94 151 VAL B CA 1
ATOM 3070 C C . VAL B 1 151 ? -18.25 0.356 -6.113 1 98.94 151 VAL B C 1
ATOM 3072 O O . VAL B 1 151 ? -18.078 1.235 -5.266 1 98.94 151 VAL B O 1
ATOM 3075 N N . ARG B 1 152 ? -19.391 -0.215 -6.316 1 98.94 152 ARG B N 1
ATOM 3076 C CA . ARG B 1 152 ? -20.594 0.209 -5.605 1 98.94 152 ARG B CA 1
ATOM 3077 C C . ARG B 1 152 ? -20.453 -0.028 -4.105 1 98.94 152 ARG B C 1
ATOM 3079 O O . ARG B 1 152 ? -20.781 0.848 -3.303 1 98.94 152 ARG B O 1
ATOM 3086 N N . LYS B 1 153 ? -19.984 -1.218 -3.73 1 98.94 153 LYS B N 1
ATOM 3087 C CA . LYS B 1 153 ? -19.844 -1.55 -2.316 1 98.94 153 LYS B CA 1
ATOM 3088 C C . LYS B 1 153 ? -18.812 -0.663 -1.636 1 98.94 153 LYS B C 1
ATOM 3090 O O . LYS B 1 153 ? -19 -0.228 -0.499 1 98.94 153 LYS B O 1
ATOM 3095 N N . ALA B 1 154 ? -17.719 -0.382 -2.355 1 98.88 154 ALA B N 1
ATOM 3096 C CA . ALA B 1 154 ? -16.734 0.538 -1.814 1 98.88 154 ALA B CA 1
ATOM 3097 C C . ALA B 1 154 ? -17.328 1.926 -1.598 1 98.88 154 ALA B C 1
ATOM 3099 O O . ALA B 1 154 ? -17.078 2.564 -0.573 1 98.88 154 ALA B O 1
ATOM 3100 N N . ALA B 1 155 ? -18.094 2.354 -2.586 1 98.81 155 ALA B N 1
ATOM 3101 C CA . ALA B 1 155 ? -18.75 3.656 -2.467 1 98.81 155 ALA B CA 1
ATOM 3102 C C . ALA B 1 155 ? -19.75 3.668 -1.31 1 98.81 155 ALA B C 1
ATOM 3104 O O . ALA B 1 155 ? -19.781 4.613 -0.519 1 98.81 155 ALA B O 1
ATOM 3105 N N . GLU B 1 156 ? -20.516 2.615 -1.153 1 98.75 156 GLU B N 1
ATOM 3106 C CA . GLU B 1 156 ? -21.531 2.512 -0.103 1 98.75 156 GLU B CA 1
ATOM 3107 C C . GLU B 1 156 ? -20.891 2.484 1.28 1 98.75 156 GLU B C 1
ATOM 3109 O O . GLU B 1 156 ? -21.469 2.977 2.25 1 98.75 156 GLU B O 1
ATOM 3114 N N . GLY B 1 157 ? -19.719 1.966 1.371 1 98.44 157 GLY B N 1
ATOM 3115 C CA . GLY B 1 157 ? -18.984 1.93 2.625 1 98.44 157 GLY B CA 1
ATOM 3116 C C . GLY B 1 157 ? -18.234 3.223 2.922 1 98.44 157 GLY B C 1
ATOM 3117 O O . GLY B 1 157 ? -17.531 3.318 3.92 1 98.44 157 GLY B O 1
ATOM 3118 N N . ASP B 1 158 ? -18.297 4.148 2.068 1 97.75 158 ASP B N 1
ATOM 3119 C CA . ASP B 1 158 ? -17.656 5.453 2.156 1 97.75 158 ASP B CA 1
ATOM 3120 C C . ASP B 1 158 ? -16.141 5.309 2.227 1 97.75 158 ASP B C 1
ATOM 3122 O O . ASP B 1 158 ? -15.469 6.035 2.967 1 97.75 158 ASP B O 1
ATOM 3126 N N . PHE B 1 159 ? -15.594 4.375 1.524 1 98.56 159 PHE B N 1
ATOM 3127 C CA . PHE B 1 159 ? -14.148 4.234 1.374 1 98.56 159 PHE B CA 1
ATOM 3128 C C . PHE B 1 159 ? -13.586 5.352 0.505 1 98.56 159 PHE B C 1
ATOM 3130 O O . PHE B 1 159 ? -14.273 5.871 -0.375 1 98.56 159 PHE B O 1
ATOM 3137 N N . THR B 1 160 ? -12.391 5.828 0.812 1 98.69 160 THR B N 1
ATOM 3138 C CA . THR B 1 160 ? -11.602 6.34 -0.304 1 98.69 160 THR B CA 1
ATOM 3139 C C . THR B 1 160 ? -11.297 5.227 -1.306 1 98.69 160 THR B C 1
ATOM 3141 O O . THR B 1 160 ? -10.969 4.105 -0.916 1 98.69 160 THR B O 1
ATOM 3144 N N . ILE B 1 161 ? -11.445 5.535 -2.611 1 98.94 161 ILE B N 1
ATOM 3145 C CA . ILE B 1 161 ? -11.305 4.492 -3.621 1 98.94 161 ILE B CA 1
ATOM 3146 C C . ILE B 1 161 ? -10.109 4.801 -4.52 1 98.94 161 ILE B C 1
ATOM 3148 O O . ILE B 1 161 ? -9.984 5.914 -5.031 1 98.94 161 ILE B O 1
ATOM 3152 N N . VAL B 1 162 ? -9.242 3.887 -4.637 1 98.94 162 VAL B N 1
ATOM 3153 C CA . VAL B 1 162 ? -8.141 3.992 -5.582 1 98.94 162 VAL B CA 1
ATOM 3154 C C . VAL B 1 162 ? -8.422 3.117 -6.805 1 98.94 162 VAL B C 1
ATOM 3156 O O . VAL B 1 162 ? -8.664 1.915 -6.672 1 98.94 162 VAL B O 1
ATOM 3159 N N . LEU B 1 163 ? -8.414 3.713 -7.973 1 98.88 163 LEU B N 1
ATOM 3160 C CA . LEU B 1 163 ? -8.656 2.984 -9.211 1 98.88 163 LEU B CA 1
ATOM 3161 C C . LEU B 1 163 ? -7.355 2.748 -9.969 1 98.88 163 LEU B C 1
ATOM 3163 O O . LEU B 1 163 ? -6.664 3.701 -10.328 1 98.88 163 LEU B O 1
ATOM 3167 N N . TYR B 1 164 ? -7.051 1.473 -10.086 1 98.5 164 TYR B N 1
ATOM 3168 C CA . TYR B 1 164 ? -5.93 1.018 -10.898 1 98.5 164 TYR B CA 1
ATOM 3169 C C . TYR B 1 164 ? -6.391 0.617 -12.289 1 98.5 164 TYR B C 1
ATOM 3171 O O . TYR B 1 164 ? -7.551 0.248 -12.484 1 98.5 164 TYR B O 1
ATOM 3179 N N . ASN B 1 165 ? -5.473 0.665 -13.258 1 97 165 ASN B N 1
ATOM 3180 C CA . ASN B 1 165 ? -5.672 0.156 -14.609 1 97 165 ASN B CA 1
ATOM 3181 C C . ASN B 1 165 ? -6.926 0.742 -15.25 1 97 165 ASN B C 1
ATOM 3183 O O . ASN B 1 165 ? -7.766 0.005 -15.773 1 97 165 ASN B O 1
ATOM 3187 N N . PRO B 1 166 ? -7.02 2.076 -15.172 1 97.81 166 PRO B N 1
ATOM 3188 C CA . PRO B 1 166 ? -8.203 2.709 -15.758 1 97.81 166 PRO B CA 1
ATOM 3189 C C . PRO B 1 166 ? -8.117 2.83 -17.281 1 97.81 166 PRO B C 1
ATOM 3191 O O . PRO B 1 166 ? -8.281 3.926 -17.828 1 97.81 166 PRO B O 1
ATOM 3194 N N . ILE B 1 167 ? -8.055 1.745 -17.938 1 94.25 167 ILE B N 1
ATOM 3195 C CA . ILE B 1 167 ? -7.738 1.733 -19.359 1 94.25 167 ILE B CA 1
ATOM 3196 C C . ILE B 1 167 ? -9.031 1.724 -20.172 1 94.25 167 ILE B C 1
ATOM 3198 O O . ILE B 1 167 ? -9.141 2.414 -21.188 1 94.25 167 ILE B O 1
ATOM 3202 N N . SER B 1 168 ? -10.031 0.918 -19.812 1 96.25 168 SER B N 1
ATOM 3203 C CA . SER B 1 168 ? -11.336 0.912 -20.469 1 96.25 168 SER B CA 1
ATOM 3204 C C . SER B 1 168 ? -12.133 2.166 -20.125 1 96.25 168 SER B C 1
ATOM 3206 O O . SER B 1 168 ? -12.641 2.297 -19 1 96.25 168 SER B O 1
ATOM 3208 N N . LYS B 1 169 ? -12.266 2.996 -21.125 1 96.25 169 LYS B N 1
ATOM 3209 C CA . LYS B 1 169 ? -12.969 4.254 -20.891 1 96.25 169 LYS B CA 1
ATOM 3210 C C . LYS B 1 169 ? -14.414 4.004 -20.484 1 96.25 169 LYS B C 1
ATOM 3212 O O . LYS B 1 169 ? -14.914 4.609 -19.531 1 96.25 169 LYS B O 1
ATOM 3217 N N . PRO B 1 170 ? -15.109 3.039 -21.125 1 97.44 170 PRO B N 1
ATOM 3218 C CA . PRO B 1 170 ? -16.484 2.764 -20.703 1 97.44 170 PRO B CA 1
ATOM 3219 C C . PRO B 1 170 ? -16.562 2.244 -19.266 1 97.44 170 PRO B C 1
ATOM 3221 O O . PRO B 1 170 ? -17.484 2.6 -18.516 1 97.44 170 PRO B O 1
ATOM 3224 N N . LEU B 1 171 ? -15.648 1.396 -18.859 1 98.5 171 LEU B N 1
ATOM 3225 C CA . LEU B 1 171 ? -15.656 0.869 -17.5 1 98.5 171 LEU B CA 1
ATOM 3226 C C . LEU B 1 171 ? -15.336 1.967 -16.484 1 98.5 171 LEU B C 1
ATOM 3228 O O . LEU B 1 171 ? -15.938 2.025 -15.414 1 98.5 171 LEU B O 1
ATOM 3232 N N . LEU B 1 172 ? -14.375 2.807 -16.828 1 98.69 172 LEU B N 1
ATOM 3233 C CA . LEU B 1 172 ? -14.055 3.941 -15.961 1 98.69 172 LEU B CA 1
ATOM 3234 C C . LEU B 1 172 ? -15.266 4.848 -15.781 1 98.69 172 LEU B C 1
ATOM 3236 O O . LEU B 1 172 ? -15.609 5.219 -14.656 1 98.69 172 LEU B O 1
ATOM 3240 N N . GLU B 1 173 ? -15.906 5.184 -16.859 1 98.44 173 GLU B N 1
ATOM 3241 C CA . GLU B 1 173 ? -17.078 6.059 -16.812 1 98.44 173 GLU B CA 1
ATOM 3242 C C . GLU B 1 173 ? -18.188 5.445 -15.961 1 98.44 173 GLU B C 1
ATOM 3244 O O . GLU B 1 173 ? -18.797 6.137 -15.148 1 98.44 173 GLU B O 1
ATOM 3249 N N . ALA B 1 174 ? -18.453 4.156 -16.203 1 98.69 174 ALA B N 1
ATOM 3250 C CA . ALA B 1 174 ? -19.469 3.473 -15.422 1 98.69 174 ALA B CA 1
ATOM 3251 C C . ALA B 1 174 ? -19.125 3.486 -13.938 1 98.69 174 ALA B C 1
ATOM 3253 O O . ALA B 1 174 ? -20 3.678 -13.086 1 98.69 174 ALA B O 1
ATOM 3254 N N . SER B 1 175 ? -17.859 3.26 -13.578 1 98.81 175 SER B N 1
ATOM 3255 C CA . SER B 1 175 ? -17.406 3.266 -12.195 1 98.81 175 SER B CA 1
ATOM 3256 C C . SER B 1 175 ? -17.609 4.633 -11.555 1 98.81 175 SER B C 1
ATOM 3258 O O . SER B 1 175 ? -18.141 4.73 -10.445 1 98.81 175 SER B O 1
ATOM 3260 N N . MET B 1 176 ? -17.219 5.656 -12.281 1 98.44 176 MET B N 1
ATOM 3261 C CA . MET B 1 176 ? -17.344 7.016 -11.766 1 98.44 176 MET B CA 1
ATOM 3262 C C . MET B 1 176 ? -18.797 7.41 -11.586 1 98.44 176 MET B C 1
ATOM 3264 O O . MET B 1 176 ? -19.141 8.133 -10.648 1 98.44 176 MET B O 1
ATOM 3268 N N . GLU B 1 177 ? -19.609 6.953 -12.445 1 98 177 GLU B N 1
ATOM 3269 C CA . GLU B 1 177 ? -21.047 7.238 -12.344 1 98 177 GLU B CA 1
ATOM 3270 C C . GLU B 1 177 ? -21.656 6.559 -11.117 1 98 177 GLU B C 1
ATOM 3272 O O . GLU B 1 177 ? -22.469 7.148 -10.422 1 98 177 GLU B O 1
ATOM 3277 N N . ILE B 1 178 ? -21.281 5.324 -10.883 1 98.69 178 ILE B N 1
ATOM 3278 C CA . ILE B 1 178 ? -21.766 4.609 -9.703 1 98.69 178 ILE B CA 1
ATOM 3279 C C . ILE B 1 178 ? -21.344 5.355 -8.438 1 98.69 178 ILE B C 1
ATOM 3281 O O . ILE B 1 178 ? -22.156 5.555 -7.535 1 98.69 178 ILE B O 1
ATOM 3285 N N . ILE B 1 179 ? -20.094 5.762 -8.398 1 98.69 179 ILE B N 1
ATOM 3286 C CA . ILE B 1 179 ? -19.578 6.469 -7.227 1 98.69 179 ILE B CA 1
ATOM 3287 C C . ILE B 1 179 ? -20.344 7.77 -7.023 1 98.69 179 ILE B C 1
ATOM 3289 O O . ILE B 1 179 ? -20.75 8.094 -5.902 1 98.69 179 ILE B O 1
ATOM 3293 N N . ARG B 1 180 ? -20.531 8.492 -8.086 1 97.19 180 ARG B N 1
ATOM 3294 C CA . ARG B 1 180 ? -21.281 9.742 -8.016 1 97.19 180 ARG B CA 1
ATOM 3295 C C . ARG B 1 180 ? -22.688 9.516 -7.5 1 97.19 180 ARG B C 1
ATOM 3297 O O . ARG B 1 180 ? -23.188 10.297 -6.684 1 97.19 180 ARG B O 1
ATOM 3304 N N . GLU B 1 181 ? -23.359 8.492 -7.984 1 96.75 181 GLU B N 1
ATOM 3305 C CA . GLU B 1 181 ? -24.719 8.164 -7.586 1 96.75 181 GLU B CA 1
ATOM 3306 C C . GLU B 1 181 ? -24.812 7.871 -6.09 1 96.75 181 GLU B C 1
ATOM 3308 O O . GLU B 1 181 ? -25.781 8.242 -5.434 1 96.75 181 GLU B O 1
ATOM 3313 N N . VAL B 1 182 ? -23.797 7.203 -5.629 1 97.62 182 VAL B N 1
ATOM 3314 C CA . VAL B 1 182 ? -23.828 6.758 -4.238 1 97.62 182 VAL B CA 1
ATOM 3315 C C . VAL B 1 182 ? -23.391 7.898 -3.318 1 97.62 182 VAL B C 1
ATOM 3317 O O . VAL B 1 182 ? -24 8.117 -2.27 1 97.62 182 VAL B O 1
ATOM 3320 N N . LYS B 1 183 ? -22.25 8.531 -3.893 1 91.81 183 LYS B N 1
ATOM 3321 C CA . LYS B 1 183 ? -21.719 9.625 -3.08 1 91.81 183 LYS B CA 1
ATOM 3322 C C . LYS B 1 183 ? -22.516 10.906 -3.297 1 91.81 183 LYS B C 1
ATOM 3324 O O . LYS B 1 183 ? -22.594 11.422 -4.414 1 91.81 183 LYS B O 1
ATOM 3329 N N . LYS B 1 184 ? -23.25 11.414 -2.631 1 85.19 184 LYS B N 1
ATOM 3330 C CA . LYS B 1 184 ? -24.234 12.484 -2.789 1 85.19 184 LYS B CA 1
ATOM 3331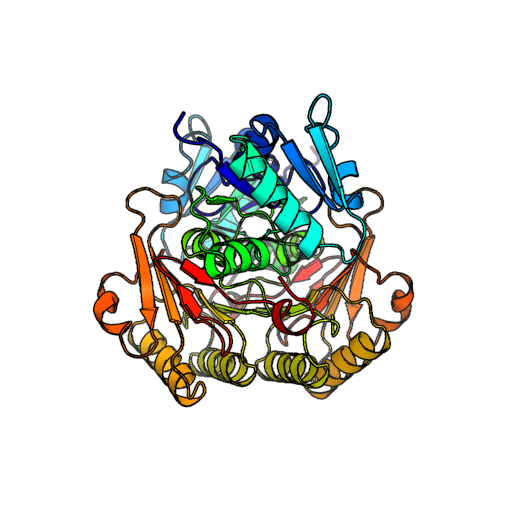 C C . LYS B 1 184 ? -23.625 13.844 -2.451 1 85.19 184 LYS B C 1
ATOM 3333 O O . LYS B 1 184 ? -24.344 14.82 -2.258 1 85.19 184 LYS B O 1
ATOM 3338 N N . VAL B 1 185 ? -22.344 13.969 -2.299 1 87.19 185 VAL B N 1
ATOM 3339 C CA . VAL B 1 185 ? -21.641 15.219 -2.002 1 87.19 185 VAL B CA 1
ATOM 3340 C C . VAL B 1 185 ? -20.453 15.391 -2.947 1 87.19 185 VAL B C 1
ATOM 3342 O O . VAL B 1 185 ? -20.047 14.438 -3.605 1 87.19 185 VAL B O 1
ATOM 3345 N N . PRO B 1 186 ? -20.062 16.656 -3.027 1 92.44 186 PRO B N 1
ATOM 3346 C CA . PRO B 1 186 ? -18.859 16.828 -3.826 1 92.44 186 PRO B CA 1
ATOM 3347 C C . PRO B 1 186 ? -17.672 16.031 -3.287 1 92.44 186 PRO B C 1
ATOM 3349 O O . PRO B 1 186 ? -17.406 16.047 -2.084 1 92.44 186 PRO B O 1
ATOM 3352 N N . ILE B 1 187 ? -17.094 15.266 -4.121 1 97.19 187 ILE B N 1
ATOM 3353 C CA . ILE B 1 187 ? -15.977 14.406 -3.734 1 97.19 187 ILE B CA 1
ATOM 3354 C C . ILE B 1 187 ? -14.75 14.742 -4.574 1 97.19 187 ILE B C 1
ATOM 3356 O O . ILE B 1 187 ? -14.797 14.695 -5.805 1 97.19 187 ILE B O 1
ATOM 3360 N N . PRO B 1 188 ? -13.648 15.109 -3.91 1 98.56 188 PRO B N 1
ATOM 3361 C CA . PRO B 1 188 ? -12.406 15.336 -4.652 1 98.56 188 PRO B CA 1
ATOM 3362 C C . PRO B 1 188 ? -11.906 14.078 -5.359 1 98.56 188 PRO B C 1
ATOM 3364 O O . PRO B 1 188 ? -12.062 12.969 -4.836 1 98.56 188 PRO B O 1
ATOM 3367 N N . VAL B 1 189 ? -11.383 14.289 -6.559 1 98.81 189 VAL B N 1
ATOM 3368 C CA . VAL B 1 189 ? -10.758 13.227 -7.34 1 98.81 189 VAL B CA 1
ATOM 3369 C C . VAL B 1 189 ? -9.32 13.625 -7.691 1 98.81 189 VAL B C 1
ATOM 3371 O O . VAL B 1 189 ? -9.086 14.711 -8.227 1 98.81 189 VAL B O 1
ATOM 3374 N N . GLY B 1 190 ? -8.383 12.789 -7.27 1 98.88 190 GLY B N 1
ATOM 3375 C CA . GLY B 1 190 ? -7.008 12.938 -7.711 1 98.88 190 GLY B CA 1
ATOM 3376 C C . GLY B 1 190 ? -6.668 12.07 -8.914 1 98.88 190 GLY B C 1
ATOM 3377 O O . GLY B 1 190 ? -7.059 10.906 -8.969 1 98.88 190 GLY B O 1
ATOM 3378 N N . ILE B 1 191 ? -6.043 12.664 -9.93 1 98.88 191 ILE B N 1
ATOM 3379 C CA . ILE B 1 191 ? -5.531 11.961 -11.102 1 98.88 191 ILE B CA 1
ATOM 3380 C C . ILE B 1 191 ? -4.02 12.156 -11.203 1 98.88 191 ILE B C 1
ATOM 3382 O O . ILE B 1 191 ? -3.539 13.281 -11.359 1 98.88 191 ILE B O 1
ATOM 3386 N N . VAL B 1 192 ? -3.277 11.086 -11.086 1 98.81 192 VAL B N 1
ATOM 3387 C CA . VAL B 1 192 ? -1.822 11.18 -11.148 1 98.81 192 VAL B CA 1
ATOM 3388 C C . VAL B 1 192 ? -1.291 10.273 -12.258 1 98.81 192 VAL B C 1
ATOM 3390 O O . VAL B 1 192 ? -1.554 9.07 -12.258 1 98.81 192 VAL B O 1
ATOM 3393 N N . ASP B 1 193 ? -0.603 10.859 -13.18 1 98.06 193 ASP B N 1
ATOM 3394 C CA . ASP B 1 193 ? 0.021 10.164 -14.297 1 98.06 193 ASP B CA 1
ATOM 3395 C C . ASP B 1 193 ? 1.538 10.109 -14.133 1 98.06 193 ASP B C 1
ATOM 3397 O O . ASP B 1 193 ? 2.172 11.109 -13.805 1 98.06 193 ASP B O 1
ATOM 3401 N N . HIS B 1 194 ? 2.18 8.836 -14.227 1 96.56 194 HIS B N 1
ATOM 3402 C CA . HIS B 1 194 ? 3.625 8.648 -14.172 1 96.56 194 HIS B CA 1
ATOM 3403 C C . HIS B 1 194 ? 4.195 9.133 -12.844 1 96.56 194 HIS B C 1
ATOM 3405 O O . HIS B 1 194 ? 5.184 9.875 -12.82 1 96.56 194 HIS B O 1
ATOM 3411 N N . ALA B 1 195 ? 3.504 8.734 -11.742 1 97.31 195 ALA B N 1
ATOM 3412 C CA . ALA B 1 195 ? 3.961 9.156 -10.422 1 97.31 195 ALA B CA 1
ATOM 3413 C C . ALA B 1 195 ? 5.434 8.82 -10.219 1 97.31 195 ALA B C 1
ATOM 3415 O O . ALA B 1 195 ? 5.844 7.668 -10.398 1 97.31 195 ALA B O 1
ATOM 3416 N N . PHE B 1 196 ? 6.273 9.844 -9.805 1 96.94 196 PHE B N 1
ATOM 3417 C CA . PHE B 1 196 ? 7.688 9.75 -9.461 1 96.94 196 PHE B CA 1
ATOM 3418 C C . PHE B 1 196 ? 8.523 9.375 -10.68 1 96.94 196 PHE B C 1
ATOM 3420 O O . PHE B 1 196 ? 9.602 8.805 -10.547 1 96.94 196 PHE B O 1
ATOM 3427 N N . ARG B 1 197 ? 7.969 9.508 -11.805 1 94.31 197 ARG B N 1
ATOM 3428 C CA . ARG B 1 197 ? 8.688 9.32 -13.062 1 94.31 197 ARG B CA 1
ATOM 3429 C C . ARG B 1 197 ? 8.82 10.633 -13.82 1 94.31 197 ARG B C 1
ATOM 3431 O O . ARG B 1 197 ? 8.359 11.68 -13.352 1 94.31 197 ARG B O 1
ATOM 3438 N N . ASP B 1 198 ? 9.5 10.398 -14.992 1 90.44 198 ASP B N 1
ATOM 3439 C CA . ASP B 1 198 ? 9.578 11.562 -15.867 1 90.44 198 ASP B CA 1
ATOM 3440 C C . ASP B 1 198 ? 8.203 11.945 -16.406 1 90.44 198 ASP B C 1
ATOM 3442 O O . ASP B 1 198 ? 7.363 11.078 -16.641 1 90.44 198 ASP B O 1
ATOM 3446 N N . ASN B 1 199 ? 7.785 13.164 -16.469 1 91 199 ASN B N 1
ATOM 3447 C CA . ASN B 1 199 ? 6.551 13.68 -17.047 1 91 199 ASN B CA 1
ATOM 3448 C C . ASN B 1 199 ? 5.367 13.477 -16.094 1 91 199 ASN B C 1
ATOM 3450 O O . ASN B 1 199 ? 4.23 13.305 -16.547 1 91 199 ASN B O 1
ATOM 3454 N N . GLU B 1 200 ? 5.684 13.383 -14.867 1 97.62 200 GLU B N 1
ATOM 3455 C CA . GLU B 1 200 ? 4.633 13.266 -13.867 1 97.62 200 GLU B CA 1
ATOM 3456 C C . GLU B 1 200 ? 3.613 14.398 -14 1 97.62 200 GLU B C 1
ATOM 3458 O O . GLU B 1 200 ? 3.98 15.547 -14.242 1 97.62 200 GLU B O 1
ATOM 3463 N N . LYS B 1 201 ? 2.344 14.062 -13.984 1 98.25 201 LYS B N 1
ATOM 3464 C CA . LYS B 1 201 ? 1.244 15.016 -13.891 1 98.25 201 LYS B CA 1
ATOM 3465 C C . LYS B 1 201 ? 0.361 14.719 -12.68 1 98.25 201 LYS B C 1
ATOM 3467 O O . LYS B 1 201 ? -0.013 13.57 -12.453 1 98.25 201 LYS B O 1
ATOM 3472 N N . VAL B 1 202 ? 0.114 15.719 -11.914 1 98.56 202 VAL B N 1
ATOM 3473 C CA . VAL B 1 202 ? -0.736 15.617 -10.734 1 98.56 202 VAL B CA 1
ATOM 3474 C C . VAL B 1 202 ? -1.904 16.594 -10.859 1 98.56 202 VAL B C 1
ATOM 3476 O O . VAL B 1 202 ? -1.7 17.812 -10.93 1 98.56 202 VAL B O 1
ATOM 3479 N N . ILE B 1 203 ? -3.096 16.031 -10.883 1 98.62 203 ILE B N 1
ATOM 3480 C CA . ILE B 1 203 ? -4.301 16.844 -11.062 1 98.62 203 ILE B CA 1
ATOM 3481 C C . ILE B 1 203 ? -5.285 16.547 -9.93 1 98.62 203 ILE B C 1
ATOM 3483 O O . ILE B 1 203 ? -5.535 15.391 -9.602 1 98.62 203 ILE B O 1
ATOM 3487 N N . ILE B 1 204 ? -5.75 17.578 -9.297 1 98.69 204 ILE B N 1
ATOM 3488 C CA . ILE B 1 204 ? -6.852 17.484 -8.352 1 98.69 204 ILE B CA 1
ATOM 3489 C C . ILE B 1 204 ? -8.109 18.094 -8.953 1 98.69 204 ILE B C 1
ATOM 3491 O O . ILE B 1 204 ? -8.094 19.234 -9.398 1 98.69 204 ILE B O 1
ATOM 3495 N N . THR B 1 205 ? -9.125 17.328 -9.047 1 98.25 205 THR B N 1
ATOM 3496 C CA . THR B 1 205 ? -10.43 17.688 -9.594 1 98.25 205 THR B CA 1
ATOM 3497 C C . THR B 1 205 ? -11.555 17.125 -8.734 1 98.25 205 THR B C 1
ATOM 3499 O O . THR B 1 205 ? -11.43 17.062 -7.508 1 98.25 205 THR B O 1
ATOM 3502 N N . ASP B 1 206 ? -12.695 16.844 -9.305 1 97.88 206 ASP B N 1
ATOM 3503 C CA . ASP B 1 206 ? -13.812 16.281 -8.555 1 97.88 206 ASP B CA 1
ATOM 3504 C C . ASP B 1 206 ? -14.656 15.359 -9.43 1 97.88 206 ASP B C 1
ATOM 3506 O O . ASP B 1 206 ? -14.367 15.188 -10.617 1 97.88 206 ASP B O 1
ATOM 3510 N N . LEU B 1 207 ? -15.68 14.75 -8.797 1 97.44 207 LEU B N 1
ATOM 3511 C CA . LEU B 1 207 ? -16.5 13.75 -9.469 1 97.44 207 LEU B CA 1
ATOM 3512 C C . LEU B 1 207 ? -17.266 14.367 -10.633 1 97.44 207 LEU B C 1
ATOM 3514 O O . LEU B 1 207 ? -17.625 13.672 -11.586 1 97.44 207 LEU B O 1
ATOM 3518 N N . ASP B 1 208 ? -17.438 15.641 -10.594 1 95.62 208 ASP B N 1
ATOM 3519 C CA . ASP B 1 208 ? -18.234 16.312 -11.625 1 95.62 208 ASP B CA 1
ATOM 3520 C C . ASP B 1 208 ? -17.359 16.766 -12.789 1 95.62 208 ASP B C 1
ATOM 3522 O O . ASP B 1 208 ? -17.859 16.969 -13.898 1 95.62 208 ASP B O 1
ATOM 3526 N N . SER B 1 209 ? -16.016 16.891 -12.57 1 97.5 209 SER B N 1
ATOM 3527 C CA . SER B 1 209 ? -15.195 17.594 -13.555 1 97.5 209 SER B CA 1
ATOM 3528 C C . SER B 1 209 ? -14.07 16.688 -14.062 1 97.5 209 SER B C 1
ATOM 3530 O O . SER B 1 209 ? -13.359 17.062 -15 1 97.5 209 SER B O 1
ATOM 3532 N N . TRP B 1 210 ? -13.891 15.531 -13.539 1 97.94 210 TRP B N 1
ATOM 3533 C CA . TRP B 1 210 ? -12.758 14.672 -13.859 1 97.94 210 TRP B CA 1
ATOM 3534 C C . TRP B 1 210 ? -12.711 14.352 -15.344 1 97.94 210 TRP B C 1
ATOM 3536 O O . TRP B 1 210 ? -11.641 14.117 -15.906 1 97.94 210 TRP B O 1
ATOM 3546 N N . LYS B 1 211 ? -13.867 14.305 -15.992 1 97.25 211 LYS B N 1
ATOM 3547 C CA . LYS B 1 211 ? -13.969 13.859 -17.375 1 97.25 211 LYS B CA 1
ATOM 3548 C C . LYS B 1 211 ? -13.188 14.773 -18.312 1 97.25 211 LYS B C 1
ATOM 3550 O O . LYS B 1 211 ? -12.758 14.352 -19.391 1 97.25 211 LYS B O 1
ATOM 3555 N N . LYS B 1 212 ? -12.953 16.031 -17.906 1 97.81 212 LYS B N 1
ATOM 3556 C CA . LYS B 1 212 ? -12.156 16.984 -18.672 1 97.81 212 LYS B CA 1
ATOM 3557 C C . LYS B 1 212 ? -10.734 16.469 -18.859 1 97.81 212 LYS B C 1
ATOM 3559 O O . LYS B 1 212 ? -10.039 16.891 -19.797 1 97.81 212 LYS B O 1
ATOM 3564 N N . TYR B 1 213 ? -10.328 15.562 -18.016 1 98 213 TYR B N 1
ATOM 3565 C CA . TYR B 1 213 ? -8.945 15.086 -18.031 1 98 213 TYR B CA 1
ATOM 3566 C C . TYR B 1 213 ? -8.875 13.648 -18.531 1 98 213 TYR B C 1
ATOM 3568 O O . TYR B 1 213 ? -7.84 12.992 -18.406 1 98 213 TYR B O 1
ATOM 3576 N N . GLU B 1 214 ? -9.914 13.102 -19.078 1 97.12 214 GLU B N 1
ATOM 3577 C CA . GLU B 1 214 ? -10.016 11.703 -19.484 1 97.12 214 GLU B CA 1
ATOM 3578 C C . GLU B 1 214 ? -8.906 11.336 -20.469 1 97.12 214 GLU B C 1
ATOM 3580 O O . GLU B 1 214 ? -8.406 10.211 -20.453 1 97.12 214 GLU B O 1
ATOM 3585 N N . GLN B 1 215 ? -8.461 12.25 -21.297 1 95.88 215 GLN B N 1
ATOM 3586 C CA . GLN B 1 215 ? -7.453 11.992 -22.312 1 95.88 215 GLN B CA 1
ATOM 3587 C C . GLN B 1 215 ? -6.086 11.742 -21.688 1 95.88 215 GLN B C 1
ATOM 3589 O O . GLN B 1 215 ? -5.223 11.117 -22.297 1 95.88 215 GLN B O 1
ATOM 3594 N N . LEU B 1 216 ? -5.906 12.258 -20.484 1 96.06 216 LEU B N 1
ATOM 3595 C CA . LEU B 1 216 ? -4.645 12.07 -19.781 1 96.06 216 LEU B CA 1
ATOM 3596 C C . LEU B 1 216 ? -4.578 10.688 -19.141 1 96.06 216 LEU B C 1
ATOM 3598 O O . LEU B 1 216 ? -3.494 10.211 -18.797 1 96.06 216 LEU B O 1
ATOM 3602 N N . ILE B 1 217 ? -5.742 10.078 -18.922 1 97.44 217 ILE B N 1
ATOM 3603 C CA . ILE B 1 217 ? -5.832 8.828 -18.172 1 97.44 217 ILE B CA 1
ATOM 3604 C C . ILE B 1 217 ? -5.414 7.664 -19.078 1 97.44 217 ILE B C 1
ATOM 3606 O O . ILE B 1 217 ? -5.988 7.469 -20.156 1 97.44 217 ILE B O 1
ATOM 3610 N N . GLY B 1 218 ? -4.383 6.957 -18.672 1 93.69 218 GLY B N 1
ATOM 3611 C CA . GLY B 1 218 ? -3.854 5.855 -19.469 1 93.69 218 GLY B CA 1
ATOM 3612 C C . GLY B 1 218 ? -3.287 4.73 -18.625 1 93.69 218 GLY B C 1
ATOM 3613 O O . GLY B 1 218 ? -3.721 4.523 -17.484 1 93.69 218 GLY B O 1
ATOM 3614 N N . MET B 1 219 ? -2.357 4.035 -19.094 1 89.81 219 MET B N 1
ATOM 3615 C CA . MET B 1 219 ? -1.892 2.752 -18.562 1 89.81 219 MET B CA 1
ATOM 3616 C C . MET B 1 219 ? -1.168 2.939 -17.234 1 89.81 219 MET B C 1
ATOM 3618 O O . MET B 1 219 ? -1.147 2.031 -16.406 1 89.81 219 MET B O 1
ATOM 3622 N N . VAL B 1 220 ? -0.593 4.062 -17.031 1 92.69 220 VAL B N 1
ATOM 3623 C CA . VAL B 1 220 ? 0.218 4.227 -15.836 1 92.69 220 VAL B CA 1
ATOM 3624 C C . VAL B 1 220 ? -0.42 5.27 -14.922 1 92.69 220 VAL B C 1
ATOM 3626 O O . VAL B 1 220 ? 0.257 5.863 -14.078 1 92.69 220 VAL B O 1
ATOM 3629 N N . THR B 1 221 ? -1.706 5.582 -15.195 1 98.06 221 THR B N 1
ATOM 3630 C CA . THR B 1 221 ? -2.453 6.535 -14.375 1 98.06 221 THR B CA 1
ATOM 3631 C C . THR B 1 221 ? -3.178 5.82 -13.242 1 98.06 221 THR B C 1
ATOM 3633 O O . THR B 1 221 ? -3.699 4.719 -13.43 1 98.06 221 THR B O 1
ATOM 3636 N N . THR B 1 222 ? -3.156 6.445 -12.07 1 98.75 222 THR B N 1
ATOM 3637 C CA . THR B 1 222 ? -3.941 5.996 -10.922 1 98.75 222 THR B CA 1
ATOM 3638 C C . THR B 1 222 ? -4.855 7.113 -10.422 1 98.75 222 THR B C 1
ATOM 3640 O O . THR B 1 222 ? -4.441 8.266 -10.336 1 98.75 222 THR B O 1
ATOM 3643 N N . LEU B 1 223 ? -6.121 6.777 -10.195 1 98.94 223 LEU B N 1
ATOM 3644 C CA . LEU B 1 223 ? -7.066 7.75 -9.656 1 98.94 223 LEU B CA 1
ATOM 3645 C C . LEU B 1 223 ? -7.348 7.48 -8.188 1 98.94 223 LEU B C 1
ATOM 3647 O O . LEU B 1 223 ? -7.418 6.324 -7.762 1 98.94 223 LEU B O 1
ATOM 3651 N N . VAL B 1 224 ? -7.477 8.539 -7.473 1 98.94 224 VAL B N 1
ATOM 3652 C CA . VAL B 1 224 ? -7.91 8.469 -6.078 1 98.94 224 VAL B CA 1
ATOM 3653 C C . VAL B 1 224 ? -9.203 9.25 -5.898 1 98.94 224 VAL B C 1
ATOM 3655 O O . VAL B 1 224 ? -9.234 10.469 -6.117 1 98.94 224 VAL B O 1
ATOM 3658 N N . ILE B 1 225 ? -10.266 8.555 -5.57 1 98.94 225 ILE B N 1
ATOM 3659 C CA . ILE B 1 225 ? -11.555 9.18 -5.277 1 98.94 225 ILE B CA 1
ATOM 3660 C C . ILE B 1 225 ? -11.734 9.305 -3.768 1 98.94 225 ILE B C 1
ATOM 3662 O O . ILE B 1 225 ? -11.711 8.305 -3.049 1 98.94 225 ILE B O 1
ATOM 3666 N N . GLY B 1 226 ? -11.906 10.508 -3.293 1 98.56 226 GLY B N 1
ATOM 3667 C CA . GLY B 1 226 ? -12.039 10.766 -1.868 1 98.56 226 GLY B CA 1
ATOM 3668 C C . GLY B 1 226 ? -13.305 10.18 -1.273 1 98.56 226 GLY B C 1
ATOM 3669 O O . GLY B 1 226 ? -14.141 9.633 -1.997 1 98.56 226 GLY B O 1
ATOM 3670 N N . ASN B 1 227 ? -13.375 10.148 0.054 1 97.25 227 ASN B N 1
ATOM 3671 C CA . ASN B 1 227 ? -14.617 9.836 0.751 1 97.25 227 ASN B CA 1
ATOM 3672 C C . ASN B 1 227 ? -15.336 11.102 1.217 1 97.25 227 ASN B C 1
ATOM 3674 O O . ASN B 1 227 ? -15 12.203 0.787 1 97.25 227 ASN B O 1
ATOM 3678 N N . SER B 1 228 ? -16.391 10.93 2.066 1 95.94 228 SER B N 1
ATOM 3679 C CA . SER B 1 228 ? -17.25 12.047 2.439 1 95.94 228 SER B CA 1
ATOM 3680 C C . SER B 1 228 ? -16.5 13.07 3.279 1 95.94 228 SER B C 1
ATOM 3682 O O . SER B 1 228 ? -16.953 14.211 3.434 1 95.94 228 SER B O 1
ATOM 3684 N N . LYS B 1 229 ? -15.305 12.695 3.799 1 94.94 229 LYS B N 1
ATOM 3685 C CA . LYS B 1 229 ? -14.555 13.586 4.676 1 94.94 229 LYS B CA 1
ATOM 3686 C C . LYS B 1 229 ? -13.406 14.266 3.93 1 94.94 229 LYS B C 1
ATOM 3688 O O . LYS B 1 229 ? -12.797 15.203 4.438 1 94.94 229 LYS B O 1
ATOM 3693 N N . THR B 1 230 ? -13.094 13.82 2.746 1 97.75 230 THR B N 1
ATOM 3694 C CA . THR B 1 230 ? -11.961 14.328 1.979 1 97.75 230 THR B CA 1
ATOM 3695 C C . THR B 1 230 ? -12.219 15.758 1.513 1 97.75 230 THR B C 1
ATOM 3697 O O . THR B 1 230 ? -13.32 16.078 1.061 1 97.75 230 THR B O 1
ATOM 3700 N N . TYR B 1 231 ? -11.242 16.594 1.675 1 97.31 231 TYR B N 1
ATOM 3701 C CA . TYR B 1 231 ? -11.367 17.969 1.188 1 97.31 231 TYR B CA 1
ATOM 3702 C C . TYR B 1 231 ? -10.102 18.406 0.455 1 97.31 231 TYR B C 1
ATOM 3704 O O . TYR B 1 231 ? -9.094 17.688 0.469 1 97.31 231 TYR B O 1
ATOM 3712 N N . VAL B 1 232 ? -10.25 19.516 -0.267 1 98.06 232 VAL B N 1
ATOM 3713 C CA . VAL B 1 232 ? -9.117 20.078 -0.995 1 98.06 232 VAL B CA 1
ATOM 3714 C C . VAL B 1 232 ? -8.773 21.453 -0.429 1 98.06 232 VAL B C 1
ATOM 3716 O O . VAL B 1 232 ? -9.672 22.266 -0.159 1 98.06 232 VAL B O 1
ATOM 3719 N N . ALA B 1 233 ? -7.559 21.656 -0.127 1 96.56 233 ALA B N 1
ATOM 3720 C CA . ALA B 1 233 ? -7.023 22.969 0.234 1 96.56 233 ALA B CA 1
ATOM 3721 C C . ALA B 1 233 ? -5.734 23.25 -0.523 1 96.56 233 ALA B C 1
ATOM 3723 O O . ALA B 1 233 ? -4.738 22.531 -0.373 1 96.56 233 ALA B O 1
ATOM 3724 N N . GLY B 1 234 ? -5.789 24.297 -1.354 1 92.25 234 GLY B N 1
ATOM 3725 C CA . GLY B 1 234 ? -4.664 24.531 -2.248 1 92.25 234 GLY B CA 1
ATOM 3726 C C . GLY B 1 234 ? -4.43 23.375 -3.213 1 92.25 234 GLY B C 1
ATOM 3727 O O . GLY B 1 234 ? -5.352 22.953 -3.916 1 92.25 234 GLY B O 1
ATOM 3728 N N . ASN B 1 235 ? -3.273 22.922 -3.229 1 94.25 235 ASN B N 1
ATOM 3729 C CA . ASN B 1 235 ? -2.934 21.828 -4.148 1 94.25 235 ASN B CA 1
ATOM 3730 C C . ASN B 1 235 ? -2.809 20.5 -3.422 1 94.25 235 ASN B C 1
ATOM 3732 O O . ASN B 1 235 ? -2.025 19.641 -3.828 1 94.25 235 ASN B O 1
ATOM 3736 N N . LYS B 1 236 ? -3.625 20.453 -2.316 1 97.88 236 LYS B N 1
ATOM 3737 C CA . LYS B 1 236 ? -3.547 19.219 -1.543 1 97.88 236 LYS B CA 1
ATOM 3738 C C . LYS B 1 236 ? -4.93 18.594 -1.355 1 97.88 236 LYS B C 1
ATOM 3740 O O . LYS B 1 236 ? -5.91 19.312 -1.142 1 97.88 236 LYS B O 1
ATOM 3745 N N . MET B 1 237 ? -5.027 17.375 -1.547 1 98.44 237 MET B N 1
ATOM 3746 C CA . MET B 1 237 ? -6.184 16.531 -1.248 1 98.44 237 MET B CA 1
ATOM 3747 C C . MET B 1 237 ? -5.988 15.781 0.065 1 98.44 237 MET B C 1
ATOM 3749 O O . MET B 1 237 ? -5.047 14.992 0.2 1 98.44 237 MET B O 1
ATOM 3753 N N . ILE B 1 238 ? -6.832 16.016 1.064 1 98 238 ILE B N 1
ATOM 3754 C CA . ILE B 1 238 ? -6.602 15.516 2.412 1 98 238 ILE B CA 1
ATOM 3755 C C . ILE B 1 238 ? -7.852 14.797 2.916 1 98 238 ILE B C 1
ATOM 3757 O O . ILE B 1 238 ? -8.969 15.305 2.77 1 98 238 ILE B O 1
ATOM 3761 N N . THR B 1 239 ? -7.727 13.625 3.438 1 97.44 239 THR B N 1
ATOM 3762 C CA . THR B 1 239 ? -8.766 12.945 4.207 1 97.44 239 THR B CA 1
ATOM 3763 C C . THR B 1 239 ? -8.43 12.953 5.695 1 97.44 239 THR B C 1
ATOM 3765 O O . THR B 1 239 ? -7.547 12.219 6.145 1 97.44 239 THR B O 1
ATOM 3768 N N . PRO B 1 240 ? -9.125 13.719 6.414 1 93.94 240 PRO B N 1
ATOM 3769 C CA . PRO B 1 240 ? -8.82 13.766 7.848 1 93.94 240 PRO B CA 1
ATOM 3770 C C . PRO B 1 240 ? -9.234 12.5 8.586 1 93.94 240 PRO B C 1
ATOM 3772 O O . PRO B 1 240 ? -10.258 11.891 8.25 1 93.94 240 PRO B O 1
ATOM 3775 N N . ARG B 1 241 ? -8.539 12.117 9.617 1 89.25 241 ARG B N 1
ATOM 3776 C CA . ARG B 1 241 ? -8.828 10.914 10.375 1 89.25 241 ARG B CA 1
ATOM 3777 C C . ARG B 1 241 ? -9.852 11.188 11.477 1 89.25 241 ARG B C 1
ATOM 3779 O O . ARG B 1 241 ? -10.422 10.258 12.055 1 89.25 241 ARG B O 1
ATOM 3786 N N . GLY B 1 242 ? -9.984 12.391 11.805 1 86.44 242 GLY B N 1
ATOM 3787 C CA . GLY B 1 242 ? -11 12.688 12.805 1 86.44 242 GLY B CA 1
ATOM 3788 C C . GLY B 1 242 ? -10.422 13.273 14.078 1 86.44 242 GLY B C 1
ATOM 3789 O O . GLY B 1 242 ? -11.141 13.453 15.062 1 86.44 242 GLY B O 1
ATOM 3790 N N . TYR B 1 243 ? -9.18 13.664 14.062 1 83.75 243 TYR B N 1
ATOM 3791 C CA . TYR B 1 243 ? -8.57 14.258 15.25 1 83.75 243 TYR B CA 1
ATOM 3792 C C . TYR B 1 243 ? -9.273 15.562 15.625 1 83.75 243 TYR B C 1
ATOM 3794 O O . TYR B 1 243 ? -9.391 15.891 16.812 1 83.75 243 TYR B O 1
ATOM 3802 N N . GLU B 1 244 ? -9.703 16.188 14.664 1 77.94 244 GLU B N 1
ATOM 3803 C CA . GLU B 1 244 ? -10.328 17.5 14.844 1 77.94 244 GLU B CA 1
ATOM 3804 C C . GLU B 1 244 ? -11.641 17.391 15.617 1 77.94 244 GLU B C 1
ATOM 3806 O O . GLU B 1 244 ? -12.125 18.375 16.172 1 77.94 244 GLU B O 1
ATOM 3811 N N . ARG B 1 245 ? -12.195 16.234 15.672 1 75.5 245 ARG B N 1
ATOM 3812 C CA . ARG B 1 245 ? -13.445 16.016 16.406 1 75.5 245 ARG B CA 1
ATOM 3813 C C . ARG B 1 245 ? -13.18 15.773 17.875 1 75.5 245 ARG B C 1
ATOM 3815 O O . ARG B 1 245 ? -14.07 15.969 18.719 1 75.5 245 ARG B O 1
ATOM 3822 N N . LYS B 1 246 ? -12.016 15.352 18.141 1 79.5 246 LYS B N 1
ATOM 3823 C CA . LYS B 1 246 ? -11.734 14.914 19.5 1 79.5 246 LYS B CA 1
ATOM 3824 C C . LYS B 1 246 ? -10.734 15.844 20.172 1 79.5 246 LYS B C 1
ATOM 3826 O O . LYS B 1 246 ? -10.758 16.016 21.406 1 79.5 246 LYS B O 1
ATOM 3831 N N . TYR B 1 247 ? -9.898 16.422 19.297 1 80.94 247 TYR B N 1
ATOM 3832 C CA . TYR B 1 247 ? -8.828 17.25 19.844 1 80.94 247 TYR B CA 1
ATOM 3833 C C . TYR B 1 247 ? -8.891 18.656 19.297 1 80.94 247 TYR B C 1
ATOM 3835 O O . TYR B 1 247 ? -9.305 18.875 18.156 1 80.94 247 TYR B O 1
ATOM 3843 N N . SER B 1 248 ? -8.57 19.516 20.25 1 73.69 248 SER B N 1
ATOM 3844 C CA . SER B 1 248 ? -8.477 20.906 19.797 1 73.69 248 SER B CA 1
ATOM 3845 C C . SER B 1 248 ? -7.055 21.25 19.375 1 73.69 248 SER B C 1
ATOM 3847 O O . SER B 1 248 ? -6.098 20.969 20.094 1 73.69 248 SER B O 1
ATOM 3849 N N . TYR B 1 249 ? -6.883 21.562 18.094 1 73.81 249 TYR B N 1
ATOM 3850 C CA . TYR B 1 249 ? -5.625 22.109 17.594 1 73.81 249 TYR B CA 1
ATOM 3851 C C . TYR B 1 249 ? -5.875 23.156 16.531 1 73.81 249 TYR B C 1
ATOM 3853 O O . TYR B 1 249 ? -6.941 23.188 15.906 1 73.81 249 TYR B O 1
#

Solvent-accessible surface area (backbone atoms only — not comparable to full-atom values): 25004 Å² total; per-residue (Å²): 124,85,67,72,17,28,37,34,33,26,6,44,5,57,47,33,73,48,43,16,18,44,46,40,53,52,46,49,65,66,32,56,31,42,34,29,43,45,74,60,49,67,61,41,48,90,56,44,70,96,43,53,69,48,70,35,62,90,93,34,61,69,57,51,40,50,52,45,52,54,45,17,65,73,37,32,36,25,28,40,50,23,67,11,14,14,30,59,76,38,54,40,19,60,40,52,50,52,28,60,78,68,66,57,87,62,57,71,45,54,38,59,20,29,32,55,70,50,49,42,27,33,72,34,48,10,45,47,16,47,47,31,31,43,40,61,50,53,60,86,59,39,60,61,68,58,48,50,45,30,48,43,25,39,35,72,35,52,26,20,37,32,40,34,45,44,59,43,62,70,59,45,51,53,45,52,48,47,35,49,70,61,41,85,60,89,27,43,26,37,42,26,31,35,45,70,39,84,83,52,40,81,43,81,47,25,78,88,53,45,72,82,48,50,87,70,52,32,82,63,22,42,36,39,36,39,22,92,67,26,44,72,59,89,85,28,35,35,14,65,64,35,58,75,80,80,42,92,129,126,86,68,72,19,28,39,33,33,27,6,44,5,58,46,33,75,48,44,16,17,44,46,40,52,50,48,49,66,66,32,56,32,40,33,30,43,47,74,60,50,66,60,41,49,91,56,44,70,95,43,53,69,47,69,34,63,90,94,34,61,67,55,52,39,50,53,46,51,54,45,16,66,72,36,32,35,26,29,41,49,23,68,11,13,12,30,59,75,37,54,40,19,58,41,52,50,52,28,60,76,68,65,58,87,62,57,72,44,54,37,58,21,27,32,54,68,51,49,42,28,34,73,36,47,11,46,47,17,48,46,31,32,43,40,62,50,54,58,86,60,39,61,61,69,59,49,49,45,30,46,44,23,39,36,71,34,51,26,18,37,31,39,34,45,45,60,44,61,70,60,44,52,52,44,53,49,45,36,49,70,63,41,85,59,90,27,44,26,37,43,30,29,36,46,70,39,84,81,51,42,82,43,80,48,25,77,88,53,45,71,82,48,50,85,70,53,32,81,64,22,40,36,39,37,38,24,92,67,26,46,74,60,90,86,27,34,36,14,65,65,35,60,75,80,77,42,92,125

Sequence (498 aa):
MANNGAIFVVGLGPGSKEYRTIRAQQVLEEADIIVGYNTYLKMIKDVTDGKEVIGAKMKEEVFRAKVTIEKALEGKKVALVSSGDPQVYGMASLLLDMMIRHGYDIPVEVVPGVTAALAVSSRLGSPLSLDYASISLSDLLIPREEILLRVRKAAEGDFTIVLYNPISKPLLEASMEIIREVKKVPIPVGIVDHAFRDNEKVIITDLDSWKKYEQLIGMVTTLVIGNSKTYVAGNKMITPRGYERKYSYMANNGAIFVVGLGPGSKEYRTIRAQQVLEEADIIVGYNTYLKMIKDVTDGKEVIGAKMKEEVFRAKVTIEKALEGKKVALVSSGDPQVYGMASLLLDMMIRHGYDIPVEVVPGVTAALAVSSRLGSPLSLDYASISLSDLLIPREEILLRVRKAAEGDFTIVLYNPISKPLLEASMEIIREVKKVPIPVGIVDHAFRDNEKVIITDLDSWKKYEQLIGMVTTLVIGNSKTYVAGNKMITPRGYERKYSY

Nearest PDB structures (foldseek):
  6p5z-assembly1_A  TM=8.601E-01  e=5.354E-17  Salmonella enterica subsp. enterica serovar Typhimurium
  6pr1-assembly1_A  TM=8.268E-01  e=1.061E-16  Salmonella enterica subsp. enterica serovar Typhimurium
  6pr0-assembly1_A  TM=8.409E-01  e=1.743E-16  Salmonella enterica subsp. enterica serovar Typhimurium
  3ndc-assembly1_A  TM=8.273E-01  e=1.057E-15  Rhodobacter capsulatus SB 1003
  6veb-assembly1_A  TM=8.230E-01  e=2.093E-15  Salmonella enterica subsp. enterica

Radius of gyration: 21.38 Å; Cα contacts (8 Å, |Δi|>4): 1211; chains: 2; bounding box: 50×66×48 Å

Foldseek 3Di:
DPQQFAEEAAECELQANVQGDPVRVVLLQPFQEEEEAPVNCVSVCVSCPPHHYHHDYPPCLVVSLVVRLVVSSNNTYYYYYDYAFQVQPHNVVVNVVVCVVVVPDHHYDRHTGHHPVNLLQVVQAHQQPDAAEEAELDCPPPPLVVRLVVLLVRLLVQHWYKYAQCAPVVSVVSSLVSNCVSAVDWKKKWKWASRPHPPIDIDIDTSVCCVVCVVVDHNSMMMIIHGPQWDDDDRHIDRDPCCVVVDDD/DPQQFAEEAAECELQANVQGDPVRVVLLQPFQEEEEAPVNCVSVCVSCPPHHYHHDYPPCLVVSLVVRLVVSSNNTYYYYYDYAFQVQPHNVVVNVVVCVVVVPDHHYDGHTGHHPVNLLQVVQAHQQPDAAEEAELDCPPPPLVVRLVVLLVRLLVQHWYKYAQCAPVVSVVSSLVSSCVSQVDWKKKWKWASRPHPPIDIDIDTSVCCVVCVVVDHNSMMMIIHGPQWDDDDRHIDRDPCCVVVDDD

Organism: NCBI:txid1294262

InterPro domains:
  IPR000878 Tetrapyrrole methylase [PF00590] (7-208)
  IPR006363 Precorrin-3B C17-methyltransferase domain [TIGR01466] (7-244)
  IPR006363 Precorrin-3B C17-methyltransferase domain [cd11646] (7-243)
  IPR014776 Tetrapyrrole methylase, sub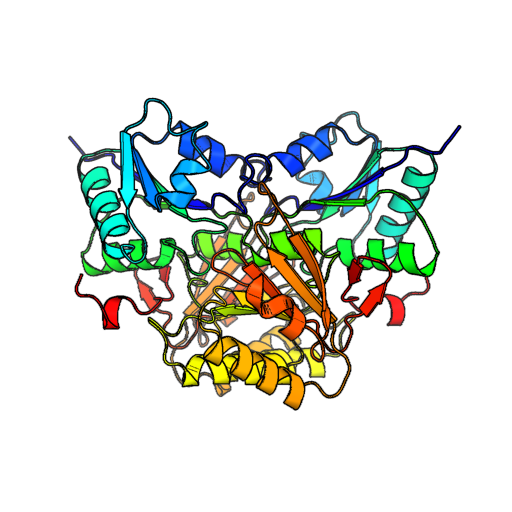domain 2 [G3DSA:3.30.950.10] (116-245)
  IPR014777 Tetrapyrrole methylase, subdomain 1 [G3DSA:3.40.1010.10] (1-115)
  IPR035996 Tetrapyrrole methylase superfamily [SSF53790] (4-247)
  IPR051810 Precorrin Methyltransferase [PTHR47036] (3-248)

pLDDT: mean 95.4, std 6.89, range [37.22, 98.94]